Protein AF-M8B9T4-F1 (afdb_monomer)

Nearest PDB structures (foldseek):
  5iww-assembly1_D  TM=6.762E-01  e=4.341E-12  unidentified
  3kk8-assembly1_A  TM=9.454E-01  e=1.500E-07  Caenorhabditis elegans
  3kl8-assembly2_I  TM=9.353E-01  e=6.398E-07  Caenorhabditis elegans
  3kl8-assembly4_E  TM=7.736E-01  e=4.746E-07  Caenorhabditis elegans
  3kl8-assembly1_A  TM=7.733E-01  e=5.169E-07  Caenorhabditis elegans

Foldseek 3Di:
DDDQALAWQLVLCVVVVQAADPVLLVVVLVLVVVVLVVCVVQQKAQQADDRNQWTFNHVDSPTRIDGHDSVVMDRADVPGWDQALDYDLLQFDLCSLVSHTDGSCRVVSSSVQRSVRNHGSDGPDDDDCSSVQNPDDDDDDDDDDDDDPPDDPDPVVLVVVLVPDPDDALVSLLVNLLVCLVVVNPVVSLVSVVVVVVVPHADALVSLLSNLQSVLQVLDVVSLVVSLVVLVVHPRSLPQSNLLSSLSSCLSVVNLVVSVVSLVVNPDDALSSLLSNLLSCLQLLNLVVSVVSLVVCVVVVHDHALSSLLSNLSSCQLNLVLVVNVVSLVVQVPDPVYDHDLSSLLSNLLSCLLVVVLVVNLVSCVPDPDHHDLSSLVSSLVSCQVNLVLPSNVVSLVVNCVHCVQDPVSLVSSLVSCVVVVVNVVSVVSVVSCVVSVHDDRDKDKDWDDDPPDQAEIEMEIAADQDPVNLQVLLVVQLSSQHWYWYDYNRHIWIHHNSATSSRPSD

Sequence (507 aa):
MELCEGGDLATYIQRSGGRVEESVARNFMRQIGAGLQVLRRHHVVHRDLKPENILLSCSGSDAILKISDFGLSRVLHPGEYAETACGTRLYMAPEVMLFQKYDGKVDLWSIGAILFELLNGYPPFRGTKLAALFRSRNSLCPACILIPSTYAPDYYARIQVFDRLERKNAIQWTTVIIGHAQEGQVKEALDLFRRFWSSGVRADGHVLSSVVGVFADFALVEQGRQMHCYTVKNPAGMDVSVSNSIVDMYHKCGLTDEAERRFWETPRRNVVSWTAMINGLGKHGHGQEAIDMFEKMRTEGVEPDEVSYLALLSACSHSGLVEECRRYFSMIRQEKRLRPRAEHYACMVDLLGRAGELMEARDLVATMPMEPTVGVWQTLLSACRVHKDVTTAREAGEALLGMDGDNPANYVMLSNIFAEAGEWREHQQVRDAMRRRGLRKQGGCSWVEEEEGRREVIRVYKNLRVCGDCHEFFKGLSRVVGRAMVVRDANRFHRFQDGACSCKDYW

Solvent-accessible surface area (backbone atoms only — not comparable to full-atom values): 27733 Å² total; per-residue (Å²): 132,84,83,46,79,25,42,27,42,47,59,48,32,54,75,47,75,28,36,42,56,67,74,44,45,52,54,52,50,53,46,53,51,52,51,49,52,54,33,52,76,69,27,40,30,50,48,46,52,46,40,74,32,28,33,18,52,36,82,56,84,83,42,54,73,42,87,49,75,64,87,66,38,45,79,46,56,96,91,47,65,48,55,79,64,64,55,51,79,67,27,49,30,70,46,40,77,62,58,32,76,36,53,70,64,41,46,59,44,8,53,52,29,42,52,44,19,36,63,63,44,46,58,83,56,88,73,94,57,68,76,67,74,71,71,77,76,89,90,88,82,95,84,84,85,87,74,83,94,76,85,81,96,47,79,67,53,57,54,52,56,54,68,69,44,92,75,78,54,51,66,62,52,46,53,53,28,50,52,34,39,77,73,67,38,53,68,60,18,50,50,48,47,51,51,46,62,73,66,70,62,74,57,52,34,68,56,49,19,53,56,42,43,62,51,21,76,70,34,46,58,70,62,48,50,52,50,50,57,47,30,76,76,36,89,34,33,76,33,57,63,23,43,40,24,49,30,48,23,26,34,57,44,71,37,54,71,61,16,51,52,54,56,71,69,45,90,69,74,52,64,68,44,53,30,48,50,23,33,39,31,11,33,52,32,38,22,67,61,19,48,54,50,52,53,48,39,48,76,73,67,45,75,79,50,66,66,37,51,42,25,44,34,41,6,16,35,41,49,69,37,61,69,62,32,54,53,54,53,51,49,44,70,68,37,88,90,47,72,82,49,65,68,48,53,31,30,51,24,44,32,28,22,73,73,66,41,48,68,62,27,51,52,49,60,74,65,45,95,57,82,78,47,69,66,36,33,53,38,46,33,54,25,21,51,77,72,66,37,64,67,64,28,50,57,30,42,53,56,36,45,72,76,49,67,80,47,37,64,59,42,52,54,50,24,48,42,26,49,77,70,66,39,55,69,61,20,49,51,40,51,50,52,38,52,74,70,70,50,65,79,80,82,81,56,73,53,76,51,80,64,92,88,60,88,60,64,42,41,33,44,29,78,42,67,76,46,70,69,57,50,54,48,44,16,53,48,10,47,77,69,72,31,36,30,42,38,37,31,66,79,40,48,35,44,16,43,78,46,43,46,55,39,73,86,53,122

Radius of gyration: 26.22 Å; Cα contacts (8 Å, |Δi|>4): 763; chains: 1; bounding box: 66×71×56 Å

Structure (mmCIF, N/CA/C/O backbone):
data_AF-M8B9T4-F1
#
_entry.id   AF-M8B9T4-F1
#
loop_
_atom_site.group_PDB
_atom_site.id
_atom_site.type_symbol
_atom_site.label_atom_id
_atom_site.label_alt_id
_atom_site.label_comp_id
_atom_site.label_asym_id
_atom_site.label_entity_id
_atom_site.label_seq_id
_atom_site.pdbx_PDB_ins_code
_atom_site.Cartn_x
_atom_site.Cartn_y
_atom_site.Cartn_z
_atom_site.occupancy
_atom_site.B_iso_or_equiv
_atom_site.auth_seq_id
_atom_site.auth_comp_id
_atom_site.auth_asym_id
_atom_site.auth_atom_id
_atom_site.pdbx_PDB_model_num
ATOM 1 N N . MET A 1 1 ? -15.764 43.011 -28.341 1.00 47.88 1 MET A N 1
ATOM 2 C CA . MET A 1 1 ? -16.228 42.060 -27.313 1.00 47.88 1 MET A CA 1
ATOM 3 C C . MET A 1 1 ? -17.579 41.550 -27.767 1.00 47.88 1 MET A C 1
ATOM 5 O O . MET A 1 1 ? -18.461 42.372 -27.971 1.00 47.88 1 MET A O 1
ATOM 9 N N . GLU A 1 2 ? -17.709 40.249 -28.024 1.00 59.69 2 GLU A N 1
ATOM 10 C CA . GLU A 1 2 ? -19.032 39.625 -28.170 1.00 59.69 2 GLU A CA 1
ATOM 11 C C . GLU A 1 2 ? -19.747 39.676 -26.818 1.00 59.69 2 GLU A C 1
ATOM 13 O O . GLU A 1 2 ? -19.131 39.410 -25.784 1.00 59.69 2 GLU A O 1
ATOM 18 N N . LEU A 1 3 ? -21.031 40.029 -26.826 1.00 67.69 3 LEU A N 1
ATOM 19 C CA . LEU A 1 3 ? -21.864 39.994 -25.631 1.00 67.69 3 LEU A CA 1
ATOM 20 C C . LEU A 1 3 ? -22.132 38.529 -25.252 1.00 67.69 3 LEU A C 1
ATOM 22 O O . LEU A 1 3 ? -22.604 37.753 -26.078 1.00 67.69 3 LEU A O 1
ATOM 26 N N . CYS A 1 4 ? -21.816 38.150 -24.014 1.00 81.75 4 CYS A N 1
ATOM 27 C CA . CYS A 1 4 ? -22.112 36.823 -23.469 1.00 81.75 4 CYS A CA 1
ATOM 28 C C . CYS A 1 4 ? -23.357 36.917 -22.579 1.00 81.75 4 CYS A C 1
ATOM 30 O O . CYS A 1 4 ? -23.254 37.158 -21.377 1.00 81.75 4 CYS A O 1
ATOM 32 N N . GLU A 1 5 ? -24.544 36.776 -23.176 1.00 79.00 5 GLU A N 1
ATOM 33 C CA . GLU A 1 5 ? -25.834 36.958 -22.485 1.00 79.00 5 GLU A CA 1
ATOM 34 C C . GLU A 1 5 ? -26.108 35.887 -21.412 1.00 79.00 5 GLU A C 1
ATOM 36 O O . GLU A 1 5 ? -26.957 36.075 -20.540 1.00 79.00 5 GLU A O 1
ATOM 41 N N . GLY A 1 6 ? -25.374 34.768 -21.444 1.00 82.31 6 GLY A N 1
ATOM 42 C CA . GLY A 1 6 ? -25.444 33.706 -20.439 1.00 82.31 6 GLY A CA 1
ATOM 43 C C . GLY A 1 6 ? -24.828 34.062 -19.083 1.00 82.31 6 GLY A C 1
ATOM 44 O O . GLY A 1 6 ? -25.081 33.351 -18.111 1.00 82.31 6 GLY A O 1
ATOM 45 N N . GLY A 1 7 ? -24.068 35.158 -18.997 1.00 89.12 7 GLY A N 1
ATOM 46 C CA . GLY A 1 7 ? -23.296 35.509 -17.804 1.00 89.12 7 GLY A CA 1
ATOM 47 C C . GLY A 1 7 ? -22.070 34.611 -17.624 1.00 89.12 7 GLY A C 1
ATOM 48 O O . GLY A 1 7 ? -21.539 34.068 -18.594 1.00 89.12 7 GLY A O 1
ATOM 49 N N . ASP A 1 8 ? -21.604 34.477 -16.386 1.00 91.50 8 ASP A N 1
ATOM 50 C CA . ASP A 1 8 ? -20.461 33.638 -16.019 1.00 91.50 8 ASP A CA 1
ATOM 51 C C . ASP A 1 8 ? -20.874 32.268 -15.446 1.00 91.50 8 ASP A C 1
ATOM 53 O O . ASP A 1 8 ? -22.029 32.019 -15.073 1.00 91.50 8 ASP A O 1
ATOM 57 N N . LEU A 1 9 ? -19.907 31.355 -15.372 1.00 91.56 9 LEU A N 1
ATOM 58 C CA . LEU A 1 9 ? -20.124 29.982 -14.932 1.00 91.56 9 LEU A CA 1
ATOM 59 C C . LEU A 1 9 ? -20.468 29.888 -13.438 1.00 91.56 9 LEU A C 1
ATOM 61 O O . LEU A 1 9 ? -21.226 28.995 -13.064 1.00 91.56 9 LEU A O 1
ATOM 65 N N . ALA A 1 10 ? -19.989 30.805 -12.588 1.00 90.56 10 ALA A N 1
ATOM 66 C CA . ALA A 1 10 ? -20.392 30.849 -11.176 1.00 90.56 10 ALA A CA 1
ATOM 67 C C . ALA A 1 10 ? -21.897 31.133 -11.055 1.00 90.56 10 ALA A C 1
ATOM 69 O O . ALA A 1 10 ? -22.615 30.440 -10.327 1.00 90.56 10 ALA A O 1
ATOM 70 N N . THR A 1 11 ? -22.399 32.095 -11.828 1.00 90.50 11 THR A N 1
ATOM 71 C CA . THR A 1 11 ? -23.825 32.421 -11.898 1.00 90.50 11 THR A CA 1
ATOM 72 C C . THR A 1 11 ? -24.642 31.235 -12.425 1.00 90.50 11 THR A C 1
ATOM 74 O O . THR A 1 11 ? -25.719 30.943 -11.898 1.00 90.50 11 THR A O 1
ATOM 77 N N . TYR A 1 12 ? -24.132 30.497 -13.417 1.00 91.50 12 TYR A N 1
ATOM 78 C CA . TYR A 1 12 ? -24.783 29.281 -13.922 1.00 91.50 12 TYR A CA 1
ATOM 79 C C . TYR A 1 12 ? -24.891 28.177 -12.853 1.00 91.50 12 TYR A C 1
ATOM 81 O O . TYR A 1 12 ? -25.954 27.568 -12.694 1.00 91.50 12 TYR A O 1
ATOM 89 N N . ILE A 1 13 ? -23.825 27.945 -12.078 1.00 88.50 13 ILE A N 1
ATOM 90 C CA . ILE A 1 13 ? -23.806 26.966 -10.974 1.00 88.50 13 ILE A CA 1
ATOM 91 C C . ILE A 1 13 ? -24.864 27.319 -9.925 1.00 88.50 13 ILE A C 1
ATOM 93 O O . ILE A 1 13 ? -25.626 26.452 -9.494 1.00 88.50 13 ILE A O 1
ATOM 97 N N . GLN A 1 14 ? -24.968 28.599 -9.559 1.00 87.06 14 GLN A N 1
ATOM 98 C CA . GLN A 1 14 ? -25.968 29.076 -8.601 1.00 87.06 14 GLN A CA 1
ATOM 99 C C . GLN A 1 14 ? -27.400 28.889 -9.119 1.00 87.06 14 GLN A C 1
ATOM 101 O O . GLN A 1 14 ? -28.252 28.373 -8.395 1.00 87.06 14 GLN A O 1
ATOM 106 N N . ARG A 1 15 ? -27.665 29.245 -10.384 1.00 86.50 15 ARG A N 1
ATOM 107 C CA . ARG A 1 15 ? -28.986 29.067 -11.020 1.00 86.50 15 ARG A CA 1
ATOM 108 C C . ARG A 1 15 ? -29.398 27.600 -11.134 1.00 86.50 15 ARG A C 1
ATOM 110 O O . ARG A 1 15 ? -30.585 27.302 -11.064 1.00 86.50 15 ARG A O 1
ATOM 117 N N . SER A 1 16 ? -28.431 26.693 -11.238 1.00 82.94 16 SER A N 1
ATOM 118 C CA . SER A 1 16 ? -28.655 25.242 -11.274 1.00 82.94 16 SER A CA 1
ATOM 119 C C . SER A 1 16 ? -28.937 24.636 -9.887 1.00 82.94 16 SER A C 1
ATOM 121 O O . SER A 1 16 ? -28.864 23.425 -9.712 1.00 82.94 16 SER A O 1
ATOM 123 N N . GLY A 1 17 ? -29.217 25.455 -8.865 1.00 76.00 17 GLY A N 1
ATOM 124 C CA . GLY A 1 17 ? -29.437 24.985 -7.493 1.00 76.00 17 GLY A CA 1
ATOM 125 C C . GLY A 1 17 ? -28.152 24.548 -6.786 1.00 76.00 17 GLY A C 1
ATOM 126 O O . GLY A 1 17 ? -28.208 23.773 -5.834 1.00 76.00 17 GLY A O 1
ATOM 127 N N . GLY A 1 18 ? -26.992 25.018 -7.257 1.00 72.50 18 GLY A N 1
ATOM 128 C CA . GLY A 1 18 ? -25.690 24.632 -6.722 1.00 72.50 18 GLY A CA 1
ATOM 129 C C . GLY A 1 18 ? -25.226 23.252 -7.183 1.00 72.50 18 GLY A C 1
ATOM 130 O O . GLY A 1 18 ? -24.323 22.696 -6.587 1.00 72.50 18 GLY A O 1
ATOM 131 N N . ARG A 1 19 ? -25.805 22.640 -8.215 1.00 76.69 19 ARG A N 1
ATOM 132 C CA . ARG A 1 19 ? -25.224 21.423 -8.795 1.00 76.69 19 ARG A CA 1
ATOM 133 C C . ARG A 1 19 ? -25.544 21.342 -10.271 1.00 76.69 19 ARG A C 1
ATOM 135 O O . ARG A 1 19 ? -26.703 21.402 -10.659 1.00 76.69 19 ARG A O 1
ATOM 142 N N . VAL A 1 20 ? -24.514 21.185 -11.091 1.00 84.69 20 VAL A N 1
ATOM 143 C CA . VAL A 1 20 ? -24.665 21.014 -12.534 1.00 84.69 20 VAL A CA 1
ATOM 144 C C . VAL A 1 20 ? -24.767 19.526 -12.853 1.00 84.69 20 VAL A C 1
ATOM 146 O O . VAL A 1 20 ? -24.036 18.703 -12.298 1.00 84.69 20 VAL A O 1
ATOM 149 N N . GLU A 1 21 ? -25.691 19.174 -13.745 1.00 85.38 21 GLU A N 1
ATOM 150 C CA . GLU A 1 21 ? -25.854 17.803 -14.223 1.00 85.38 21 GLU A CA 1
ATOM 151 C C . GLU A 1 21 ? -24.553 17.297 -14.871 1.00 85.38 21 GLU A C 1
ATOM 153 O O . GLU A 1 21 ? -23.885 18.017 -15.615 1.00 85.38 21 GLU A O 1
ATOM 158 N N . GLU A 1 22 ? -24.186 16.042 -14.615 1.00 72.56 22 GLU A N 1
ATOM 159 C CA . GLU A 1 22 ? -22.903 15.475 -15.051 1.00 72.56 22 GLU A CA 1
ATOM 160 C C . GLU A 1 22 ? -22.709 15.501 -16.573 1.00 72.56 22 GLU A C 1
ATOM 162 O O . GLU A 1 22 ? -21.592 15.691 -17.061 1.00 72.56 22 GLU A O 1
ATOM 167 N N . SER A 1 23 ? -23.792 15.333 -17.335 1.00 74.75 23 SER A N 1
ATOM 168 C CA . SER A 1 23 ? -23.786 15.415 -18.798 1.00 74.75 23 SER A CA 1
ATOM 169 C C . SER A 1 23 ? -23.365 16.814 -19.282 1.00 74.75 23 SER A C 1
ATOM 171 O O . SER A 1 23 ? -22.526 16.938 -20.181 1.00 74.75 23 SER A O 1
ATOM 173 N N . VAL A 1 24 ? -23.869 17.857 -18.619 1.00 85.88 24 VAL A N 1
ATOM 174 C CA . VAL A 1 24 ? -23.594 19.272 -18.894 1.00 85.88 24 VAL A CA 1
ATOM 175 C C . VAL A 1 24 ? -22.196 19.656 -18.419 1.00 85.88 24 VAL A C 1
ATOM 177 O O . VAL A 1 24 ? -21.424 20.226 -19.190 1.00 85.88 24 VAL A O 1
ATOM 180 N N . ALA A 1 25 ? -21.809 19.255 -17.203 1.00 79.12 25 ALA A N 1
ATOM 181 C CA . ALA A 1 25 ? -20.465 19.481 -16.673 1.00 79.12 25 ALA A CA 1
ATOM 182 C C . ALA A 1 25 ? -19.391 18.858 -17.584 1.00 79.12 25 ALA A C 1
ATOM 184 O O . ALA A 1 25 ? -18.396 19.507 -17.908 1.00 79.12 25 ALA A O 1
ATOM 185 N N . ARG A 1 26 ? -19.617 17.635 -18.087 1.00 71.44 26 ARG A N 1
ATOM 186 C CA . ARG A 1 26 ? -18.727 16.978 -19.060 1.00 71.44 26 ARG A CA 1
ATOM 187 C C . ARG A 1 26 ? -18.594 17.788 -20.350 1.00 71.44 26 ARG A C 1
ATOM 189 O O . ARG A 1 26 ? -17.482 17.944 -20.860 1.00 71.44 26 ARG A O 1
ATOM 196 N N . ASN A 1 27 ? -19.703 18.305 -20.882 1.00 82.62 27 ASN A N 1
ATOM 197 C CA . ASN A 1 27 ? -19.676 19.138 -22.084 1.00 82.62 27 ASN A CA 1
ATOM 198 C C . ASN A 1 27 ? -18.894 20.441 -21.848 1.00 82.62 27 ASN A C 1
ATOM 200 O O . ASN A 1 27 ? -18.042 20.800 -22.661 1.00 82.62 27 ASN A O 1
ATOM 204 N N . PHE A 1 28 ? -19.123 21.107 -20.717 1.00 88.44 28 PHE A N 1
ATOM 205 C CA . PHE A 1 28 ? -18.442 22.348 -20.348 1.00 88.44 28 PHE A CA 1
ATOM 206 C C . PHE A 1 28 ? -16.937 22.144 -20.153 1.00 88.44 28 PHE A C 1
ATOM 208 O O . PHE A 1 28 ? -16.135 22.882 -20.727 1.00 88.44 28 PHE A O 1
ATOM 215 N N . MET A 1 29 ? -16.528 21.083 -19.451 1.00 87.00 29 MET A N 1
ATOM 216 C CA . MET A 1 29 ? -15.108 20.763 -19.270 1.00 87.00 29 MET A CA 1
ATOM 217 C C . MET A 1 29 ? -14.396 20.458 -20.585 1.00 87.00 29 MET A C 1
ATOM 219 O O . MET A 1 29 ? -13.238 20.839 -20.758 1.00 87.00 29 MET A O 1
ATOM 223 N N . ARG A 1 30 ? -15.080 19.818 -21.540 1.00 78.19 30 ARG A N 1
ATOM 224 C CA . ARG A 1 30 ? -14.522 19.575 -22.876 1.00 78.19 30 ARG A CA 1
ATOM 225 C C . ARG A 1 30 ? -14.227 20.886 -23.610 1.00 78.19 30 ARG A C 1
ATOM 227 O O . ARG A 1 30 ? -13.189 20.994 -24.259 1.00 78.19 30 ARG A O 1
ATOM 234 N N . GLN A 1 31 ? -15.106 21.881 -23.485 1.00 87.94 31 GLN A N 1
ATOM 235 C CA . GLN A 1 31 ? -14.911 23.204 -24.086 1.00 87.94 31 GLN A CA 1
ATOM 236 C C . GLN A 1 31 ? -13.778 23.986 -23.404 1.00 87.94 31 GLN A C 1
ATOM 238 O O . GLN A 1 31 ? -12.906 24.516 -24.093 1.00 87.94 31 GLN A O 1
ATOM 243 N N . ILE A 1 32 ? -13.724 23.993 -22.066 1.00 82.88 32 ILE A N 1
ATOM 244 C CA . ILE A 1 32 ? -12.639 24.640 -21.304 1.00 82.88 32 ILE A CA 1
ATOM 245 C C . ILE A 1 32 ? -11.286 23.997 -21.644 1.00 82.88 32 ILE A C 1
ATOM 247 O O . ILE A 1 32 ? -10.311 24.703 -21.904 1.00 82.88 32 ILE A O 1
ATOM 251 N N . GLY A 1 33 ? -11.229 22.664 -21.720 1.00 76.38 33 GLY A N 1
ATOM 252 C CA . GLY A 1 33 ? -10.031 21.927 -22.126 1.00 76.38 33 GLY A CA 1
ATOM 253 C C . GLY A 1 33 ? -9.572 22.264 -23.549 1.00 76.38 33 GLY A C 1
ATOM 254 O O . GLY A 1 33 ? -8.377 22.450 -23.779 1.00 76.38 33 GLY A O 1
ATOM 255 N N . ALA A 1 34 ? -10.507 22.419 -24.493 1.00 82.19 34 ALA A N 1
ATOM 256 C CA . ALA A 1 34 ? -10.194 22.867 -25.850 1.00 82.19 34 ALA A CA 1
ATOM 257 C C . ALA A 1 34 ? -9.635 24.302 -25.867 1.00 82.19 34 ALA A C 1
ATOM 259 O O . ALA A 1 34 ? -8.638 24.564 -26.543 1.00 82.19 34 ALA A O 1
ATOM 260 N N . GLY A 1 35 ? -10.210 25.214 -25.076 1.00 80.50 35 GLY A N 1
ATOM 261 C CA . GLY A 1 35 ? -9.695 26.576 -24.906 1.00 80.50 35 GLY A CA 1
ATOM 262 C C . GLY A 1 35 ? -8.273 26.598 -24.339 1.00 80.50 35 GLY A C 1
ATOM 263 O O . GLY A 1 35 ? -7.388 27.250 -24.893 1.00 80.50 35 GLY A O 1
ATOM 264 N N . LEU A 1 36 ? -8.011 25.808 -23.296 1.00 83.69 36 LEU A N 1
ATOM 265 C CA . LEU A 1 36 ? -6.676 25.662 -22.711 1.00 83.69 36 LEU A CA 1
ATOM 266 C C . LEU A 1 36 ? -5.648 25.087 -23.683 1.00 83.69 36 LEU A C 1
ATOM 268 O O . LEU A 1 36 ? -4.487 25.498 -23.676 1.00 83.69 36 LEU A O 1
ATOM 272 N N . GLN A 1 37 ? -6.055 24.153 -24.543 1.00 82.50 37 GLN A N 1
ATOM 273 C CA . GLN A 1 37 ? -5.172 23.614 -25.571 1.00 82.50 37 GLN A CA 1
ATOM 274 C C . GLN A 1 37 ? -4.715 24.708 -26.546 1.00 82.50 37 GLN A C 1
ATOM 276 O O . GLN A 1 37 ? -3.548 24.718 -26.946 1.00 82.50 37 GLN A O 1
ATOM 281 N N . VAL A 1 38 ? -5.602 25.645 -26.899 1.00 85.69 38 VAL A N 1
ATOM 282 C CA . VAL A 1 38 ? -5.259 26.810 -27.727 1.00 85.69 38 VAL A CA 1
ATOM 283 C C . VAL A 1 38 ? -4.305 27.742 -26.982 1.00 85.69 38 VAL A C 1
ATOM 285 O O . VAL A 1 38 ? -3.262 28.090 -27.534 1.00 85.69 38 VAL A O 1
ATOM 288 N N . LEU A 1 39 ? -4.588 28.079 -25.719 1.00 83.62 39 LEU A N 1
ATOM 289 C CA . LEU A 1 39 ? -3.695 28.919 -24.908 1.00 83.62 39 LEU A CA 1
ATOM 290 C C . LEU A 1 39 ? -2.287 28.323 -24.811 1.00 83.62 39 LEU A C 1
ATOM 292 O O . LEU A 1 39 ? -1.299 29.010 -25.068 1.00 83.62 39 LEU A O 1
ATOM 296 N N . ARG A 1 40 ? -2.194 27.011 -24.576 1.00 81.69 40 ARG A N 1
ATOM 297 C CA . ARG A 1 40 ? -0.920 26.289 -24.511 1.00 81.69 40 ARG A CA 1
ATOM 298 C C . ARG A 1 40 ? -0.143 26.325 -25.828 1.00 81.69 40 ARG A C 1
ATOM 300 O O . ARG A 1 40 ? 1.078 26.453 -25.790 1.00 81.69 40 ARG A O 1
ATOM 307 N N . ARG A 1 41 ? -0.816 26.232 -26.984 1.00 84.44 41 ARG A N 1
ATOM 308 C CA . ARG A 1 41 ? -0.167 26.362 -28.308 1.00 84.44 41 ARG A CA 1
ATOM 309 C C . ARG A 1 41 ? 0.453 27.742 -28.520 1.00 84.44 41 ARG A C 1
ATOM 311 O O . ARG A 1 41 ? 1.453 27.846 -29.218 1.00 84.44 41 ARG A O 1
ATOM 318 N N . HIS A 1 42 ? -0.114 28.769 -27.897 1.00 88.12 42 HIS A N 1
ATOM 319 C CA . HIS A 1 42 ? 0.410 30.133 -27.915 1.00 88.12 42 HIS A CA 1
ATOM 320 C C . HIS A 1 42 ? 1.288 30.461 -26.700 1.00 88.12 42 HIS A C 1
ATOM 322 O O . HIS A 1 42 ? 1.619 31.624 -26.488 1.00 88.12 42 HIS A O 1
ATOM 328 N N . HIS A 1 43 ? 1.677 29.452 -25.910 1.00 87.81 43 HIS A N 1
ATOM 329 C CA . HIS A 1 43 ? 2.483 29.613 -24.698 1.00 87.81 43 HIS A CA 1
ATOM 330 C C . HIS A 1 43 ? 1.854 30.537 -23.644 1.00 87.81 43 HIS A C 1
ATOM 332 O O . HIS A 1 43 ? 2.557 31.063 -22.789 1.00 87.81 43 HIS A O 1
ATOM 338 N N . VAL A 1 44 ? 0.535 30.732 -23.676 1.00 87.94 44 VAL A N 1
ATOM 339 C CA . VAL A 1 44 ? -0.192 31.559 -22.710 1.00 87.94 44 VAL A CA 1
ATOM 340 C C . VAL A 1 44 ? -0.599 30.704 -21.517 1.00 87.94 44 VAL A C 1
ATOM 342 O O . VAL A 1 44 ? -1.239 29.666 -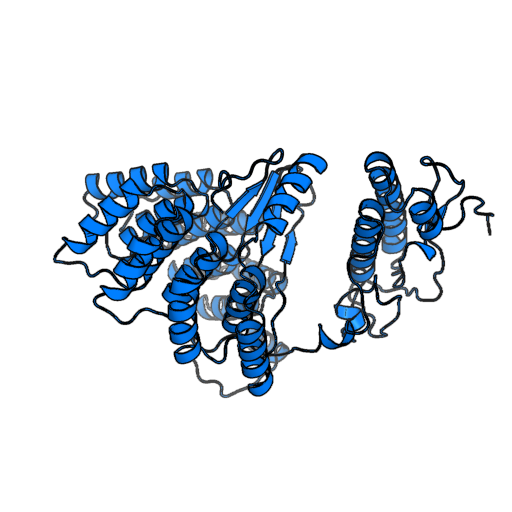21.678 1.00 87.94 44 VAL A O 1
ATOM 345 N N . VAL A 1 45 ? -0.260 31.176 -20.321 1.00 85.75 45 VAL A N 1
ATOM 346 C CA . VAL A 1 45 ? -0.750 30.654 -19.042 1.00 85.75 45 VAL A CA 1
ATOM 347 C C . VAL A 1 45 ? -1.694 31.685 -18.445 1.00 85.75 45 VAL A C 1
ATOM 349 O O . VAL A 1 45 ? -1.324 32.853 -18.301 1.00 85.75 45 VAL A O 1
ATOM 352 N N . HIS A 1 46 ? -2.913 31.268 -18.117 1.00 88.81 46 HIS A N 1
ATOM 353 C CA . HIS A 1 46 ? -3.982 32.151 -17.676 1.00 88.81 46 HIS A CA 1
ATOM 354 C C . HIS A 1 46 ? -3.778 32.649 -16.243 1.00 88.81 46 HIS A C 1
ATOM 356 O O . HIS A 1 46 ? -3.920 33.845 -15.991 1.00 88.81 46 HIS A O 1
ATOM 362 N N . ARG A 1 47 ? -3.414 31.746 -15.320 1.00 86.12 47 ARG A N 1
ATOM 363 C CA . ARG A 1 47 ? -3.076 32.001 -13.901 1.00 86.12 47 ARG A CA 1
ATOM 364 C C . ARG A 1 47 ? -4.210 32.524 -13.006 1.00 86.12 47 ARG A C 1
ATOM 366 O O . ARG A 1 47 ? -3.973 32.825 -11.842 1.00 86.12 47 ARG A O 1
ATOM 373 N N . ASP A 1 48 ? -5.435 32.613 -13.517 1.00 88.00 48 ASP A N 1
ATOM 374 C CA . ASP A 1 48 ? -6.626 33.002 -12.739 1.00 88.00 48 ASP A CA 1
ATOM 375 C C . ASP A 1 48 ? -7.899 32.362 -13.302 1.00 88.00 48 ASP A C 1
ATOM 377 O O . ASP A 1 48 ? -8.920 33.017 -13.493 1.00 88.00 48 ASP A O 1
ATOM 381 N N . LEU A 1 49 ? -7.832 31.073 -13.641 1.00 87.00 49 LEU A N 1
ATOM 382 C CA . LEU A 1 49 ? -9.028 30.352 -14.063 1.00 87.00 49 LEU A CA 1
ATOM 383 C C . LEU A 1 49 ? -9.913 30.073 -12.853 1.00 87.00 49 LEU A C 1
ATOM 385 O O . LEU A 1 49 ? -9.486 29.486 -11.861 1.00 87.00 49 LEU A O 1
ATOM 389 N N . LYS A 1 50 ? -11.163 30.499 -12.967 1.00 88.81 50 LYS A N 1
ATOM 390 C CA . LYS A 1 50 ? -12.226 30.347 -11.976 1.00 88.81 50 LYS A CA 1
ATOM 391 C C . LYS A 1 50 ? -13.574 30.474 -12.684 1.00 88.81 50 LYS A C 1
ATOM 393 O O . LYS A 1 50 ? -13.592 31.001 -13.801 1.00 88.81 50 LYS A O 1
ATOM 398 N N . PRO A 1 51 ? -14.685 30.019 -12.090 1.00 90.62 51 PRO A N 1
ATOM 399 C CA . PRO A 1 51 ? -15.979 30.058 -12.762 1.00 90.62 51 PRO A CA 1
ATOM 400 C C . PRO A 1 51 ? -16.398 31.470 -13.210 1.00 90.62 51 PRO A C 1
ATOM 402 O O . PRO A 1 51 ? -16.976 31.618 -14.280 1.00 90.62 51 PRO A O 1
ATOM 405 N N . GLU A 1 52 ? -16.034 32.518 -12.471 1.00 90.38 52 GLU A N 1
ATOM 406 C CA . GLU A 1 52 ? -16.330 33.914 -12.825 1.00 90.38 52 GLU A CA 1
ATOM 407 C C . GLU A 1 52 ? -15.629 34.374 -14.115 1.00 90.38 52 GLU A C 1
ATOM 409 O O . GLU A 1 52 ? -16.118 35.261 -14.808 1.00 90.38 52 GLU A O 1
ATOM 414 N N . ASN A 1 53 ? -14.500 33.749 -14.462 1.00 89.88 53 ASN A N 1
ATOM 415 C CA . ASN A 1 53 ? -13.713 34.080 -15.651 1.00 89.88 53 ASN A CA 1
ATOM 416 C C . ASN A 1 53 ? -14.083 33.208 -16.863 1.00 89.88 53 ASN A C 1
ATOM 418 O O . ASN A 1 53 ? -13.454 33.310 -17.921 1.00 89.88 53 ASN A O 1
ATOM 422 N N . ILE A 1 54 ? -15.111 32.364 -16.739 1.00 93.00 54 ILE A N 1
ATOM 423 C CA . ILE A 1 54 ? -15.641 31.543 -17.826 1.00 93.00 54 ILE A CA 1
ATOM 424 C C . ILE A 1 54 ? -17.037 32.048 -18.189 1.00 93.00 54 ILE A C 1
ATOM 426 O O . ILE A 1 54 ? -17.981 31.891 -17.421 1.00 93.00 54 ILE A O 1
ATOM 430 N N . LEU A 1 55 ? -17.167 32.639 -19.374 1.00 89.69 55 LEU A N 1
ATOM 431 C CA . LEU A 1 55 ? -18.404 33.253 -19.854 1.00 89.69 55 LEU A CA 1
ATOM 432 C C . LEU A 1 55 ? -19.204 32.293 -20.729 1.00 89.69 55 LEU A C 1
ATOM 434 O O . LEU A 1 55 ? -18.626 31.500 -21.474 1.00 89.69 55 LEU A O 1
ATOM 438 N N . LEU A 1 56 ? -20.530 32.397 -20.675 1.00 91.44 56 LEU A N 1
ATOM 439 C CA . LEU A 1 56 ? -21.461 31.573 -21.437 1.00 91.44 56 LEU A CA 1
ATOM 440 C C . LEU A 1 56 ? -22.169 32.411 -22.507 1.00 91.44 56 LEU A C 1
ATOM 442 O O . LEU A 1 56 ? -22.686 33.496 -22.233 1.00 91.44 56 LEU A O 1
ATOM 446 N N . SER A 1 57 ? -22.252 31.887 -23.732 1.00 87.69 57 SER A N 1
ATOM 447 C CA . SER A 1 57 ? -22.969 32.550 -24.832 1.00 87.69 57 SER A CA 1
ATOM 448 C C . SER A 1 57 ? -24.474 32.695 -24.576 1.00 87.69 57 SER A C 1
ATOM 450 O O . SER A 1 57 ? -25.073 33.673 -25.008 1.00 87.69 57 SER A O 1
ATOM 452 N N . CYS A 1 58 ? -25.086 31.737 -23.877 1.00 86.56 58 CYS A N 1
ATOM 453 C CA . CYS A 1 58 ? -26.502 31.722 -23.510 1.00 86.56 58 CYS A CA 1
ATOM 454 C C . CYS A 1 58 ? -26.684 31.066 -22.129 1.00 86.56 58 CYS A C 1
ATOM 456 O O . CYS A 1 58 ? -25.757 30.468 -21.593 1.00 86.56 58 CYS A O 1
ATOM 458 N N . SER A 1 59 ? -27.877 31.169 -21.537 1.00 83.94 59 SER A N 1
ATOM 459 C CA . SER A 1 59 ? -28.164 30.598 -20.205 1.00 83.94 59 SER A CA 1
ATOM 460 C C . SER A 1 59 ? -28.469 29.084 -20.218 1.00 83.94 59 SER A C 1
ATOM 462 O O . SER A 1 59 ? -28.852 28.534 -19.187 1.00 83.94 59 SER A O 1
ATOM 464 N N . GLY A 1 60 ? -28.353 28.417 -21.372 1.00 84.31 60 GLY A N 1
ATOM 465 C CA . GLY A 1 60 ? -28.678 26.998 -21.564 1.00 84.31 60 GLY A CA 1
ATOM 466 C C . GLY A 1 60 ? -27.514 26.044 -21.270 1.00 84.31 60 GLY A C 1
ATOM 467 O O . GLY A 1 60 ? -26.364 26.452 -21.126 1.00 84.31 60 GLY A O 1
ATOM 468 N N . SER A 1 61 ? -27.804 24.744 -21.183 1.00 85.19 61 SER A N 1
ATOM 469 C CA . SER A 1 61 ? -26.798 23.674 -21.029 1.00 85.19 61 SER A CA 1
ATOM 470 C C . SER A 1 61 ? -25.981 23.397 -22.301 1.00 85.19 61 SER A C 1
ATOM 472 O O . SER A 1 61 ? -24.952 22.718 -22.260 1.00 85.19 61 SER A O 1
ATOM 474 N N . ASP A 1 62 ? -26.419 23.942 -23.431 1.00 86.56 62 ASP A N 1
ATOM 475 C CA . ASP A 1 62 ? -25.770 23.922 -24.740 1.00 86.56 62 ASP A CA 1
ATOM 476 C C . ASP A 1 62 ? -24.872 25.148 -24.989 1.00 86.56 62 ASP A C 1
ATOM 478 O O . ASP A 1 62 ? -24.336 25.306 -26.086 1.00 86.56 62 ASP A O 1
ATOM 482 N N . ALA A 1 63 ? -24.674 25.998 -23.974 1.00 88.25 63 ALA A N 1
ATOM 483 C CA . ALA A 1 63 ? -23.877 27.210 -24.084 1.00 88.25 63 ALA A CA 1
ATOM 484 C C . ALA A 1 63 ? -22.453 26.955 -24.600 1.00 88.25 63 ALA A C 1
ATOM 486 O O . ALA A 1 63 ? -21.796 25.961 -24.263 1.00 88.25 63 ALA A O 1
ATOM 487 N N . ILE A 1 64 ? -21.960 27.914 -25.386 1.00 90.19 64 ILE A N 1
ATOM 488 C CA . ILE A 1 64 ? -20.568 27.983 -25.819 1.00 90.19 64 ILE A CA 1
ATOM 489 C C . ILE A 1 64 ? -19.785 28.765 -24.765 1.00 90.19 64 ILE A C 1
ATOM 491 O 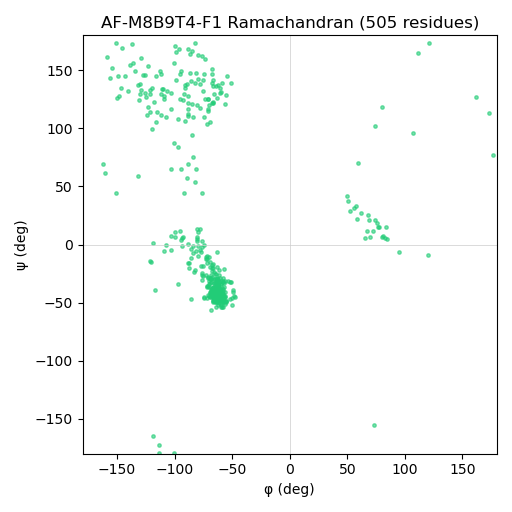O . ILE A 1 64 ? -20.109 29.921 -24.480 1.00 90.19 64 ILE A O 1
ATOM 495 N N . LEU A 1 65 ? -18.752 28.135 -24.201 1.00 91.88 65 LEU A N 1
ATOM 496 C CA . LEU A 1 65 ? -17.939 28.713 -23.133 1.00 91.88 65 LEU A CA 1
ATOM 497 C C . LEU A 1 65 ? -16.770 29.503 -23.720 1.00 91.88 65 LEU A C 1
ATOM 499 O O . LEU A 1 65 ? -16.094 29.055 -24.650 1.00 91.88 65 LEU A O 1
ATOM 503 N N . LYS A 1 66 ? -16.496 30.670 -23.138 1.00 86.12 66 LYS A N 1
ATOM 504 C CA . LYS A 1 66 ? -15.371 31.537 -23.495 1.00 86.12 66 LYS A CA 1
ATOM 505 C C . LYS A 1 66 ? -14.535 31.828 -22.254 1.00 86.12 66 LYS A C 1
ATOM 507 O O . LYS A 1 66 ? -15.056 32.280 -21.241 1.00 86.12 66 LYS A O 1
ATOM 512 N N . ILE A 1 67 ? -13.231 31.578 -22.346 1.00 89.69 67 ILE A N 1
ATOM 513 C CA . ILE A 1 67 ? -12.268 31.967 -21.311 1.00 89.69 67 ILE A CA 1
ATOM 514 C C . ILE A 1 67 ? -12.041 33.478 -21.419 1.00 89.69 67 ILE A C 1
ATOM 516 O O . ILE A 1 67 ? -11.840 33.995 -22.520 1.00 89.69 67 ILE A O 1
ATOM 520 N N . SER A 1 68 ? -12.098 34.178 -20.292 1.00 85.00 68 SER A N 1
ATOM 521 C CA . SER A 1 68 ? -12.021 35.636 -20.207 1.00 85.00 68 SER A CA 1
ATOM 522 C C . SER A 1 68 ? -11.125 36.088 -19.052 1.00 85.00 68 SER A C 1
ATOM 524 O O . SER A 1 68 ? -10.701 35.274 -18.245 1.00 85.00 68 SER A O 1
ATOM 526 N N . ASP A 1 69 ? -10.855 37.392 -18.980 1.00 79.06 69 ASP A N 1
ATOM 527 C CA . ASP A 1 69 ? -9.971 38.017 -17.986 1.00 79.06 69 ASP A CA 1
ATOM 528 C C . ASP A 1 69 ? -8.521 37.496 -18.001 1.00 79.06 69 ASP A C 1
ATOM 530 O O . ASP A 1 69 ? -8.009 36.862 -17.079 1.00 79.06 69 ASP A O 1
ATOM 534 N N . PHE A 1 70 ? -7.812 37.860 -19.070 1.00 82.50 70 PHE A N 1
ATOM 535 C CA . PHE A 1 70 ? -6.384 37.589 -19.226 1.00 82.50 70 PHE A CA 1
ATOM 536 C C . PHE A 1 70 ? -5.488 38.597 -18.479 1.00 82.50 70 PHE A C 1
ATOM 538 O O . PHE A 1 70 ? -4.282 38.651 -18.728 1.00 82.50 70 PHE A O 1
ATOM 545 N N . GLY A 1 71 ? -6.037 39.415 -17.569 1.00 67.81 71 GLY A N 1
ATOM 546 C CA . GLY A 1 71 ? -5.287 40.474 -16.878 1.00 67.81 71 GLY A CA 1
ATOM 547 C C . GLY A 1 71 ? -4.128 39.949 -16.026 1.00 67.81 71 GLY A C 1
ATOM 548 O O . GLY A 1 71 ? -3.124 40.634 -15.832 1.00 67.81 71 GLY A O 1
ATOM 549 N N . LEU A 1 72 ? -4.236 38.700 -15.566 1.00 77.31 72 LEU A N 1
ATOM 550 C CA . LEU A 1 72 ? -3.185 37.990 -14.841 1.00 77.31 72 LEU A CA 1
ATOM 551 C C . LEU A 1 72 ? -2.447 36.968 -15.704 1.00 77.31 72 LEU A C 1
ATOM 553 O O . LEU A 1 72 ? -1.610 36.242 -15.180 1.00 77.31 72 LEU A O 1
ATOM 557 N N . SER A 1 73 ? -2.677 36.904 -17.012 1.00 84.19 73 SER A N 1
ATOM 558 C CA . SER A 1 73 ? -2.019 35.924 -17.877 1.00 84.19 73 SER A CA 1
ATOM 559 C C . SER A 1 73 ? -0.564 36.281 -18.181 1.00 84.19 73 SER A C 1
ATOM 561 O O . SER A 1 73 ? -0.118 37.409 -17.971 1.00 84.19 73 SER A O 1
ATOM 563 N N . ARG A 1 74 ? 0.216 35.297 -18.632 1.00 87.00 74 ARG A N 1
ATOM 564 C CA . ARG A 1 74 ? 1.611 35.489 -19.052 1.00 87.00 74 ARG A CA 1
ATOM 565 C C . ARG A 1 74 ? 1.982 34.512 -20.155 1.00 87.00 74 ARG A C 1
ATOM 567 O O . ARG A 1 74 ? 1.540 33.368 -20.137 1.00 87.00 74 ARG A O 1
ATOM 574 N N . VAL A 1 75 ? 2.826 34.961 -21.077 1.00 90.12 75 VAL A N 1
ATOM 575 C CA . VAL A 1 75 ? 3.480 34.075 -22.043 1.00 90.12 75 VAL A CA 1
ATOM 576 C C . VAL A 1 75 ? 4.681 33.422 -21.354 1.00 90.12 75 VAL A C 1
ATOM 578 O O . VAL A 1 75 ? 5.549 34.137 -20.853 1.00 90.12 75 VAL A O 1
ATOM 581 N N . LEU A 1 76 ? 4.689 32.092 -21.269 1.00 82.56 76 LEU A N 1
ATOM 582 C CA . LEU A 1 76 ? 5.782 31.282 -20.725 1.00 82.56 76 LEU A CA 1
ATOM 583 C C . LEU A 1 76 ? 6.220 30.259 -21.773 1.00 82.56 76 LEU A C 1
ATOM 585 O O . LEU A 1 76 ? 5.488 29.315 -22.090 1.00 82.56 76 LEU A O 1
ATOM 589 N N . HIS A 1 77 ? 7.422 30.439 -22.309 1.00 83.50 77 HIS A N 1
ATOM 590 C CA . HIS A 1 77 ? 8.010 29.491 -23.248 1.00 83.50 77 HIS A CA 1
ATOM 591 C C . HIS A 1 77 ? 8.475 28.209 -22.529 1.00 83.50 77 HIS A C 1
ATOM 593 O O . HIS A 1 77 ? 8.659 28.205 -21.310 1.00 83.50 77 HIS A O 1
ATOM 599 N N . PRO A 1 78 ? 8.656 27.079 -23.241 1.00 75.88 78 PRO A N 1
ATOM 600 C CA . PRO A 1 78 ? 9.084 25.827 -22.619 1.00 75.88 78 PRO A CA 1
ATOM 601 C C . PRO A 1 78 ? 10.400 25.988 -21.841 1.00 75.88 78 PRO A C 1
ATOM 603 O O . PRO A 1 78 ? 11.420 26.355 -22.416 1.00 75.88 78 PRO A O 1
ATOM 606 N N . GLY A 1 79 ? 10.372 25.690 -20.539 1.00 72.25 79 GLY A N 1
ATOM 607 C CA . GLY A 1 79 ? 11.516 25.854 -19.632 1.00 72.25 79 GLY A CA 1
ATOM 608 C C . GLY A 1 79 ? 11.535 27.178 -18.858 1.00 72.25 79 GLY A C 1
ATOM 609 O O . GLY A 1 79 ? 12.358 27.329 -17.956 1.00 72.25 79 GLY A O 1
ATOM 610 N N . GLU A 1 80 ? 10.625 28.106 -19.159 1.00 74.88 80 GLU A N 1
ATOM 611 C CA . GLU A 1 80 ? 10.410 29.314 -18.365 1.00 74.88 80 GLU A CA 1
ATOM 612 C C . GLU A 1 80 ? 9.422 29.068 -17.226 1.00 74.88 80 GLU A C 1
ATOM 614 O O . GLU A 1 80 ? 8.465 28.301 -17.349 1.00 74.88 80 GLU A O 1
ATOM 619 N N . TYR A 1 81 ? 9.641 29.779 -16.123 1.00 82.75 81 TYR A N 1
ATOM 620 C CA . TYR A 1 81 ? 8.791 29.722 -14.943 1.00 82.75 81 TYR A CA 1
ATOM 621 C C . TYR A 1 81 ? 8.355 31.126 -14.549 1.00 82.75 81 TYR A C 1
ATOM 623 O O . TYR A 1 81 ? 9.114 32.092 -14.667 1.00 82.75 81 TYR A O 1
ATOM 631 N N . ALA A 1 82 ? 7.138 31.236 -14.034 1.00 74.62 82 ALA A N 1
ATOM 632 C CA . ALA A 1 82 ? 6.696 32.421 -13.326 1.00 74.62 82 ALA A CA 1
ATOM 633 C C . ALA A 1 82 ? 6.912 32.249 -11.817 1.00 74.62 82 ALA A C 1
ATOM 635 O O . ALA A 1 82 ? 6.870 31.144 -11.283 1.00 74.62 82 ALA A O 1
ATOM 636 N N . GLU A 1 83 ? 7.156 33.369 -11.140 1.00 75.56 83 GLU A N 1
ATOM 637 C CA . GLU A 1 83 ? 7.391 33.431 -9.687 1.00 75.56 83 GLU A CA 1
ATOM 638 C C . GLU A 1 83 ? 6.360 34.323 -8.979 1.00 75.56 83 GLU A C 1
ATOM 640 O O . GLU A 1 83 ? 6.204 34.288 -7.761 1.00 75.56 83 GLU A O 1
ATOM 645 N N . THR A 1 84 ? 5.630 35.144 -9.740 1.00 77.31 84 THR A N 1
ATOM 646 C CA . THR A 1 84 ? 4.630 36.062 -9.195 1.00 77.31 84 THR A CA 1
ATOM 647 C C . THR A 1 84 ? 3.427 35.271 -8.695 1.00 77.31 84 THR A C 1
ATOM 649 O O . THR A 1 84 ? 2.718 34.673 -9.500 1.00 77.31 84 THR A O 1
ATOM 652 N N . ALA A 1 85 ? 3.159 35.287 -7.392 1.00 72.50 85 ALA A N 1
ATOM 653 C CA . ALA A 1 85 ? 1.940 34.701 -6.845 1.00 72.50 85 ALA A CA 1
ATOM 654 C C . ALA A 1 85 ? 0.728 35.578 -7.205 1.00 72.50 85 ALA A C 1
ATOM 656 O O . ALA A 1 85 ? 0.525 36.644 -6.621 1.00 72.50 85 ALA A O 1
ATOM 657 N N . CYS A 1 86 ? -0.065 35.147 -8.184 1.00 70.00 86 CYS A N 1
ATOM 658 C CA . CYS A 1 86 ? -1.287 35.818 -8.620 1.00 70.00 86 CYS A CA 1
ATOM 659 C C . CYS A 1 86 ? -2.393 34.796 -8.906 1.00 70.00 86 CYS A C 1
ATOM 661 O O . CYS A 1 86 ? -2.104 33.634 -9.178 1.00 70.00 86 CYS A O 1
ATOM 663 N N . GLY A 1 87 ? -3.648 35.235 -8.790 1.00 75.81 87 GLY A N 1
ATOM 664 C CA . GLY A 1 87 ? -4.838 34.412 -9.004 1.00 75.81 87 GLY A CA 1
ATOM 665 C C . GLY A 1 87 ? -5.754 34.321 -7.781 1.00 75.81 87 GLY A C 1
ATOM 666 O O . GLY A 1 87 ? -5.445 34.792 -6.680 1.00 75.81 87 GLY A O 1
ATOM 667 N N . THR A 1 88 ? -6.910 33.702 -7.975 1.00 74.56 88 THR A N 1
ATOM 668 C CA . THR A 1 88 ? -7.959 33.577 -6.965 1.00 74.56 88 THR A CA 1
ATOM 669 C C . THR A 1 88 ? -7.687 32.376 -6.071 1.00 74.56 88 THR A C 1
ATOM 671 O O . THR A 1 88 ? -7.614 31.237 -6.525 1.00 74.56 88 THR A O 1
ATOM 674 N N . ARG A 1 89 ? -7.544 32.628 -4.763 1.00 67.06 89 ARG A N 1
ATOM 675 C CA . ARG A 1 89 ? -7.007 31.671 -3.772 1.00 67.06 89 ARG A CA 1
ATOM 676 C C . ARG A 1 89 ? -7.660 30.284 -3.780 1.00 67.06 89 ARG A C 1
ATOM 678 O O . ARG A 1 89 ? -6.978 29.321 -3.470 1.00 67.06 89 ARG A O 1
ATOM 685 N N . LEU A 1 90 ? -8.951 30.180 -4.096 1.00 66.25 90 LEU A N 1
ATOM 686 C CA . LEU A 1 90 ? -9.692 28.910 -4.063 1.00 66.25 90 LEU A CA 1
ATOM 687 C C . LEU A 1 90 ? -9.403 27.999 -5.270 1.00 66.25 90 LEU A C 1
ATOM 689 O O . LEU A 1 90 ? -9.630 26.795 -5.183 1.00 66.25 90 LEU A O 1
ATOM 693 N N . TYR A 1 91 ? -8.860 28.561 -6.352 1.00 72.44 91 TYR A N 1
ATOM 694 C CA . TYR A 1 91 ? -8.568 27.871 -7.615 1.00 72.44 91 TYR A CA 1
ATOM 695 C C . TYR A 1 91 ? -7.071 27.895 -7.952 1.00 72.44 91 TYR A C 1
ATOM 697 O O . TYR A 1 91 ? -6.654 27.385 -8.989 1.00 72.44 91 TYR A O 1
ATOM 705 N N . MET A 1 92 ? -6.253 28.493 -7.084 1.00 68.81 92 MET A N 1
ATOM 706 C CA . MET A 1 92 ? -4.815 28.634 -7.271 1.00 68.81 92 MET A CA 1
ATOM 707 C C . MET A 1 92 ? -4.090 27.321 -6.957 1.00 68.81 92 MET A C 1
ATOM 709 O O . MET A 1 92 ? -4.396 26.658 -5.964 1.00 68.81 92 MET A O 1
ATOM 713 N N . ALA A 1 93 ? -3.107 26.973 -7.787 1.00 60.91 93 ALA A N 1
ATOM 714 C CA . ALA A 1 93 ? -2.259 25.812 -7.555 1.00 60.91 93 ALA A CA 1
ATOM 715 C C . ALA A 1 93 ? -1.350 25.998 -6.316 1.00 60.91 93 ALA A C 1
ATOM 717 O O . ALA A 1 93 ? -0.907 27.124 -6.042 1.00 60.91 93 ALA A O 1
ATOM 718 N N . PRO A 1 94 ? -1.040 24.918 -5.575 1.00 52.47 94 PRO A N 1
ATOM 719 C CA . PRO A 1 94 ? -0.176 24.933 -4.394 1.00 52.47 94 PRO A CA 1
ATOM 720 C C . PRO A 1 94 ? 1.141 25.688 -4.576 1.00 52.47 94 PRO A C 1
ATOM 722 O O . PRO A 1 94 ? 1.522 26.488 -3.725 1.00 52.47 94 PRO A O 1
ATOM 725 N N . GLU A 1 95 ? 1.822 25.461 -5.695 1.00 62.44 95 GLU A N 1
ATOM 726 C CA . GLU A 1 95 ? 3.112 26.047 -6.044 1.00 62.44 95 GLU A CA 1
ATOM 727 C C . GLU A 1 95 ? 3.039 27.574 -6.203 1.00 62.44 95 GLU A C 1
ATOM 729 O O . GLU A 1 95 ? 3.933 28.287 -5.744 1.00 62.44 95 GLU A O 1
ATOM 734 N N . VAL A 1 96 ? 1.933 28.102 -6.740 1.00 68.69 96 VAL A N 1
ATOM 735 C CA . VAL A 1 96 ? 1.702 29.551 -6.862 1.00 68.69 96 VAL A CA 1
ATOM 736 C C . VAL A 1 96 ? 1.444 30.159 -5.483 1.00 68.69 96 VAL A C 1
ATOM 738 O O . VAL A 1 96 ? 2.018 31.191 -5.136 1.00 68.69 96 VAL A O 1
ATOM 741 N N . MET A 1 97 ? 0.633 29.493 -4.652 1.00 54.16 97 MET A N 1
ATOM 742 C CA . MET A 1 97 ? 0.358 29.924 -3.273 1.00 54.16 97 MET A CA 1
ATOM 743 C C . MET A 1 97 ? 1.604 29.907 -2.380 1.00 54.16 97 MET A C 1
ATOM 745 O O . MET A 1 97 ? 1.675 30.619 -1.374 1.00 54.16 97 MET A O 1
ATOM 749 N N . LEU A 1 98 ? 2.568 29.064 -2.742 1.00 57.38 98 LEU A N 1
ATOM 750 C CA . LEU A 1 98 ? 3.838 28.866 -2.065 1.00 57.38 98 LEU A CA 1
ATOM 751 C C . LEU A 1 98 ? 4.954 29.799 -2.519 1.00 57.38 98 LEU A C 1
ATOM 753 O O . LEU A 1 98 ? 6.059 29.686 -1.987 1.00 57.38 98 LEU A O 1
ATOM 757 N N . PHE A 1 99 ? 4.683 30.703 -3.465 1.00 63.19 99 PHE A N 1
ATOM 758 C CA . PHE A 1 99 ? 5.701 31.551 -4.093 1.00 63.19 99 PHE A CA 1
ATOM 759 C C . PHE A 1 99 ? 6.841 30.728 -4.723 1.00 63.19 99 PHE A C 1
ATOM 761 O O . PHE A 1 99 ? 7.997 31.151 -4.730 1.00 63.19 99 PHE A O 1
ATOM 768 N N . GLN A 1 100 ? 6.534 29.523 -5.213 1.00 62.16 100 GLN A N 1
ATOM 769 C CA . GLN A 1 100 ? 7.482 28.693 -5.952 1.00 62.16 100 GLN A CA 1
ATOM 770 C C . GLN A 1 100 ? 7.465 29.053 -7.437 1.00 62.16 100 GLN A C 1
ATOM 772 O O . GLN A 1 100 ? 6.545 29.702 -7.928 1.00 62.16 100 GLN A O 1
ATOM 777 N N . LYS A 1 101 ? 8.497 28.612 -8.158 1.00 70.69 101 LYS A N 1
ATOM 778 C CA . LYS A 1 101 ? 8.520 28.650 -9.621 1.00 70.69 101 LYS A CA 1
ATOM 779 C C . LYS A 1 101 ? 7.453 27.708 -10.164 1.00 70.69 101 LYS A C 1
ATOM 781 O O . LYS A 1 101 ? 7.416 26.546 -9.768 1.00 70.69 101 LYS A O 1
ATOM 786 N N . TYR A 1 102 ? 6.623 28.198 -11.073 1.00 72.56 102 TYR A N 1
ATOM 787 C CA . TYR A 1 102 ? 5.537 27.424 -11.664 1.00 72.56 102 TYR A CA 1
ATOM 788 C C . TYR A 1 102 ? 5.450 27.639 -13.175 1.00 72.56 102 TYR A C 1
ATOM 790 O O . TYR A 1 102 ? 5.913 28.653 -13.704 1.00 72.56 102 TYR A O 1
ATOM 798 N N . ASP A 1 103 ? 4.870 26.666 -13.869 1.00 81.06 103 ASP A N 1
ATOM 799 C CA . ASP A 1 103 ? 4.698 26.662 -15.320 1.00 81.06 103 ASP A CA 1
ATOM 800 C C . ASP A 1 103 ? 3.203 26.608 -15.692 1.00 81.06 103 ASP A C 1
ATOM 802 O O . ASP A 1 103 ? 2.322 26.861 -14.868 1.00 81.06 103 ASP A O 1
ATOM 806 N N . GLY A 1 104 ? 2.887 26.283 -16.947 1.00 76.12 104 GLY A N 1
ATOM 807 C CA . GLY A 1 104 ? 1.504 26.204 -17.426 1.00 76.12 104 GLY A CA 1
ATOM 808 C C . GLY A 1 104 ? 0.626 25.140 -16.756 1.00 76.12 104 GLY A C 1
ATOM 809 O O . GLY A 1 104 ? -0.572 25.092 -17.033 1.00 76.12 104 GLY A O 1
ATOM 810 N N . LYS A 1 105 ? 1.171 24.278 -15.887 1.00 78.50 105 LYS A N 1
ATOM 811 C CA . LYS A 1 105 ? 0.391 23.261 -15.167 1.00 78.50 105 LYS A CA 1
ATOM 812 C C . LYS A 1 105 ? -0.552 23.856 -14.123 1.00 78.50 105 LYS A C 1
ATOM 814 O O . LYS A 1 105 ? -1.540 23.207 -13.787 1.00 78.50 105 LYS A O 1
ATOM 819 N N . VAL A 1 106 ? -0.325 25.095 -13.692 1.00 77.31 106 VAL A N 1
ATOM 820 C CA . VAL A 1 106 ? -1.179 25.770 -12.700 1.00 77.31 106 VAL A CA 1
ATOM 821 C C . VAL A 1 106 ? -2.624 25.933 -13.170 1.00 77.31 106 VAL A C 1
ATOM 823 O O . VAL A 1 106 ? -3.547 25.814 -12.370 1.00 77.31 106 VAL A O 1
ATOM 826 N N . ASP A 1 107 ? -2.840 26.098 -14.476 1.00 78.69 107 ASP A N 1
ATOM 827 C CA . ASP A 1 107 ? -4.181 26.199 -15.056 1.00 78.69 107 ASP A CA 1
ATOM 828 C C . ASP A 1 107 ? -4.926 24.850 -15.032 1.00 78.69 107 ASP A C 1
ATOM 830 O O . ASP A 1 107 ? -6.153 24.822 -14.934 1.00 78.69 107 ASP A O 1
ATOM 834 N N . LEU A 1 108 ? -4.199 23.719 -15.067 1.00 75.56 108 LEU A N 1
ATOM 835 C CA . LEU A 1 108 ? -4.791 22.379 -14.941 1.00 75.56 108 LEU A CA 1
ATOM 836 C C . LEU A 1 108 ? -5.332 22.128 -13.530 1.00 75.56 108 LEU A C 1
ATOM 838 O O . LEU A 1 108 ? -6.346 21.452 -13.359 1.00 75.56 108 LEU A O 1
ATOM 842 N N . TRP A 1 109 ? -4.677 22.695 -12.519 1.00 76.50 109 TRP A N 1
ATOM 843 C CA . TRP A 1 109 ? -5.193 22.669 -11.156 1.00 76.50 109 TRP A CA 1
ATOM 844 C C . TRP A 1 109 ? -6.498 23.461 -11.049 1.00 76.50 109 TRP A C 1
ATOM 846 O O . TRP A 1 109 ? -7.498 22.957 -10.533 1.00 76.50 109 TRP A O 1
ATOM 856 N N . SER A 1 110 ? -6.512 24.680 -11.592 1.00 77.94 110 SER A N 1
ATOM 857 C CA . SER A 1 110 ? -7.677 25.563 -11.554 1.00 77.94 110 SER A CA 1
ATOM 858 C C . SER A 1 110 ? -8.912 24.942 -12.206 1.00 77.94 110 SER A C 1
ATOM 860 O O . SER A 1 110 ? -9.997 24.992 -11.630 1.00 77.94 110 SER A O 1
ATOM 862 N N . ILE A 1 111 ? -8.768 24.268 -13.352 1.00 80.56 111 ILE A N 1
ATOM 863 C CA . ILE A 1 111 ? -9.901 23.568 -13.981 1.00 80.56 111 ILE A CA 1
ATOM 864 C C . ILE A 1 111 ? -10.378 22.352 -13.180 1.00 80.56 111 ILE A C 1
ATOM 866 O O . ILE A 1 111 ? -11.564 22.032 -13.218 1.00 80.56 111 ILE A O 1
ATOM 870 N N . GLY A 1 112 ? -9.491 21.691 -12.430 1.00 60.31 112 GLY A N 1
ATOM 871 C CA . GLY A 1 112 ? -9.872 20.622 -11.507 1.00 60.31 112 GLY A CA 1
ATOM 872 C C . GLY A 1 112 ? -10.749 21.152 -10.371 1.00 60.31 112 GLY A C 1
ATOM 873 O O . GLY A 1 112 ? -11.752 20.533 -10.017 1.00 60.31 112 GLY A O 1
ATOM 874 N N . ALA A 1 113 ? -10.424 22.342 -9.861 1.00 67.75 113 ALA A N 1
ATOM 875 C CA . ALA A 1 113 ? -11.245 23.032 -8.872 1.00 67.75 113 ALA A CA 1
ATOM 876 C C . ALA A 1 113 ? -12.599 23.495 -9.445 1.00 67.75 113 ALA A C 1
ATOM 878 O O . ALA A 1 113 ? -13.617 23.336 -8.773 1.00 67.75 113 ALA A O 1
ATOM 879 N N . ILE A 1 114 ? -12.638 23.975 -10.695 1.00 79.38 114 ILE A N 1
ATOM 880 C CA . ILE A 1 114 ? -13.890 24.326 -11.395 1.00 79.38 114 ILE A CA 1
ATOM 881 C C . ILE A 1 114 ? -14.778 23.089 -11.593 1.00 79.38 114 ILE A C 1
ATOM 883 O O . ILE A 1 114 ? -15.972 23.147 -11.314 1.00 79.38 114 ILE A O 1
ATOM 887 N N . LEU A 1 115 ? -14.220 21.951 -12.026 1.00 74.88 115 LEU A N 1
ATOM 888 C CA . LEU A 1 115 ? -14.977 20.700 -12.166 1.00 74.88 115 LEU A CA 1
ATOM 889 C C . LEU A 1 115 ? -15.574 20.251 -10.829 1.00 74.88 115 LEU A C 1
ATOM 891 O O . LEU A 1 115 ? -16.740 19.862 -10.770 1.00 74.88 115 LEU A O 1
ATOM 895 N N . PHE A 1 116 ? -14.787 20.317 -9.754 1.00 67.81 116 PHE A N 1
ATOM 896 C CA . PHE A 1 116 ? -15.281 19.987 -8.423 1.00 67.81 116 PHE A CA 1
ATOM 897 C C . PHE A 1 116 ? -16.485 20.860 -8.050 1.00 67.81 116 PHE A C 1
ATOM 899 O O . PHE A 1 116 ? -17.495 20.346 -7.569 1.00 67.81 116 PHE A O 1
ATOM 906 N N . GLU A 1 117 ? -16.404 22.162 -8.310 1.00 81.12 117 GLU A N 1
ATOM 907 C CA . GLU A 1 117 ? -17.487 23.094 -8.018 1.00 81.12 117 GLU A CA 1
ATOM 908 C C . GLU A 1 117 ? -18.721 22.877 -8.893 1.00 81.12 117 GLU A C 1
ATOM 910 O O . GLU A 1 117 ? -19.831 22.915 -8.372 1.00 81.12 117 GLU A O 1
ATOM 915 N N . LEU A 1 118 ? -18.557 22.556 -10.179 1.00 74.56 118 LEU A N 1
ATOM 916 C CA . LEU A 1 118 ? -19.680 22.200 -11.054 1.00 74.56 118 LEU A CA 1
ATOM 917 C C . LEU A 1 118 ? -20.487 21.024 -10.487 1.00 74.56 118 LEU A C 1
ATOM 919 O O . LEU A 1 118 ? -21.716 21.042 -10.517 1.00 74.56 118 LEU A O 1
ATOM 923 N N . LEU A 1 119 ? -19.802 20.017 -9.940 1.00 70.44 119 LEU A N 1
ATOM 924 C CA . LEU A 1 119 ? -20.435 18.794 -9.442 1.00 70.44 119 LEU A CA 1
ATOM 925 C C . LEU A 1 119 ? -20.993 18.911 -8.018 1.00 70.44 119 LEU A C 1
ATOM 927 O O . LEU A 1 119 ? -21.882 18.137 -7.664 1.00 70.44 119 LEU A O 1
ATOM 931 N N . ASN A 1 120 ? -20.474 19.837 -7.205 1.00 66.62 120 ASN A N 1
ATOM 932 C CA . ASN A 1 120 ? -20.784 19.916 -5.771 1.00 66.62 120 ASN A CA 1
ATOM 933 C C . ASN A 1 120 ? -21.404 21.251 -5.328 1.00 66.62 120 ASN A C 1
ATOM 935 O O . ASN A 1 120 ? -21.910 21.331 -4.211 1.00 66.62 120 ASN A O 1
ATOM 939 N N . GLY A 1 121 ? -21.350 22.297 -6.155 1.00 75.25 121 GLY A N 1
ATOM 940 C CA . GLY A 1 121 ? -21.882 23.630 -5.838 1.00 75.25 121 GLY A CA 1
ATOM 941 C C . GLY A 1 121 ? -20.991 24.521 -5.015 1.00 75.25 121 GLY A C 1
ATOM 942 O O . GLY A 1 121 ? -21.425 25.574 -4.552 1.00 75.25 121 GLY A O 1
ATOM 943 N N . TYR A 1 122 ? -19.774 24.069 -4.746 1.00 72.69 122 TYR A N 1
ATOM 944 C CA . TYR A 1 122 ? -18.811 24.817 -3.970 1.00 72.69 122 TYR A CA 1
ATOM 945 C C . TYR A 1 122 ? -17.380 24.422 -4.313 1.00 72.69 122 TYR A C 1
ATOM 947 O O . TYR A 1 122 ? -17.141 23.266 -4.663 1.00 72.69 122 TYR A O 1
ATOM 955 N N . PRO A 1 123 ? -16.414 25.340 -4.157 1.00 63.81 123 PRO A N 1
ATOM 956 C CA . PRO A 1 123 ? -15.017 25.047 -4.434 1.00 63.81 123 PRO A CA 1
ATOM 957 C C . PRO A 1 123 ? -14.439 24.033 -3.431 1.00 63.81 123 PRO A C 1
ATOM 959 O O . PRO A 1 123 ? -14.851 24.008 -2.264 1.00 63.81 123 PRO A O 1
ATOM 962 N N . PRO A 1 124 ? -13.441 23.226 -3.841 1.00 49.78 124 PRO A N 1
ATOM 963 C CA . PRO A 1 124 ? -12.892 22.122 -3.040 1.00 49.78 124 PRO A CA 1
ATOM 964 C C . PRO A 1 124 ? -12.216 22.562 -1.736 1.00 49.78 124 PRO A C 1
ATOM 966 O O . PRO A 1 124 ? -12.064 21.763 -0.812 1.00 49.78 124 PRO A O 1
ATOM 969 N N . PHE A 1 125 ? -11.827 23.834 -1.632 1.00 61.38 125 PHE A N 1
ATOM 970 C CA . PHE A 1 125 ? -11.160 24.394 -0.462 1.00 61.38 125 PHE A CA 1
ATOM 971 C C . PHE A 1 125 ? -11.977 25.568 0.098 1.00 61.38 125 PHE A C 1
ATOM 973 O O . PHE A 1 125 ? -12.399 26.445 -0.649 1.00 61.38 125 PHE A O 1
ATOM 980 N N . ARG A 1 126 ? -12.202 25.614 1.422 1.00 49.66 126 ARG A N 1
ATOM 981 C CA . ARG A 1 126 ? -12.924 26.703 2.114 1.00 49.66 126 ARG A CA 1
ATOM 982 C C . ARG A 1 126 ? -12.125 27.209 3.328 1.00 49.66 126 ARG A C 1
ATOM 984 O O . ARG A 1 126 ? -11.604 26.410 4.103 1.00 49.66 126 ARG A O 1
ATOM 991 N N . GLY A 1 127 ? -12.072 28.533 3.529 1.00 44.44 127 GLY A N 1
ATOM 992 C CA . GLY A 1 127 ? -11.579 29.181 4.760 1.00 44.44 127 GLY A CA 1
ATOM 993 C C . GLY A 1 127 ? -10.258 29.972 4.662 1.00 44.44 127 GLY A C 1
ATOM 994 O O . GLY A 1 127 ? -9.474 29.838 3.727 1.00 44.44 127 GLY A O 1
ATOM 995 N N . THR A 1 128 ? -9.987 30.805 5.676 1.00 36.66 128 THR A N 1
ATOM 996 C CA . THR A 1 128 ? -8.867 31.776 5.760 1.00 36.66 128 THR A CA 1
ATOM 997 C C . THR A 1 128 ? -7.485 31.174 6.073 1.00 36.66 128 THR A C 1
ATOM 999 O O . THR A 1 128 ? -6.505 31.907 6.189 1.00 36.66 128 THR A O 1
ATOM 1002 N N . LYS A 1 129 ? -7.362 29.843 6.190 1.00 39.97 129 LYS A N 1
ATOM 1003 C CA . LYS A 1 129 ? -6.123 29.143 6.602 1.00 39.97 129 LYS A CA 1
ATOM 1004 C C . LYS A 1 129 ? -5.293 28.560 5.445 1.00 39.97 129 LYS A C 1
ATOM 1006 O O . LYS A 1 129 ? -4.337 27.832 5.699 1.00 39.97 129 LYS A O 1
ATOM 1011 N N . LEU A 1 130 ? -5.605 28.906 4.194 1.00 37.38 130 LEU A N 1
ATOM 1012 C CA . LEU A 1 130 ? -4.919 28.392 2.996 1.00 37.38 130 LEU A CA 1
ATOM 1013 C C . LEU A 1 130 ? -3.395 28.666 2.986 1.00 37.38 130 LEU A C 1
ATOM 1015 O O . LEU A 1 130 ? -2.626 27.831 2.528 1.00 37.38 130 LEU A O 1
ATOM 1019 N N . ALA A 1 131 ? -2.933 29.774 3.581 1.00 33.50 131 ALA A N 1
ATOM 1020 C CA . ALA A 1 131 ? -1.502 30.097 3.691 1.00 33.50 131 ALA A CA 1
ATOM 1021 C C . ALA A 1 131 ? -0.742 29.267 4.752 1.00 33.50 131 ALA A C 1
ATOM 1023 O O . ALA A 1 131 ? 0.486 29.195 4.725 1.00 33.50 131 ALA A O 1
ATOM 1024 N N . ALA A 1 132 ? -1.451 28.640 5.699 1.00 34.59 132 ALA A N 1
ATOM 1025 C CA . ALA A 1 132 ? -0.846 27.822 6.754 1.00 34.59 132 ALA A CA 1
ATOM 1026 C C . ALA A 1 132 ? -0.664 26.351 6.341 1.00 34.59 132 ALA A C 1
ATOM 1028 O O . ALA A 1 132 ? 0.098 25.635 6.986 1.00 34.59 132 ALA A O 1
ATOM 1029 N N . LEU A 1 133 ? -1.345 25.920 5.274 1.00 34.53 133 LEU A N 1
ATOM 1030 C CA . LEU A 1 133 ? -1.339 24.545 4.768 1.00 34.53 133 LEU A CA 1
ATOM 1031 C C . LEU A 1 133 ? -0.057 24.192 4.010 1.00 34.53 133 LEU A C 1
ATOM 1033 O O . LEU A 1 133 ? 0.333 23.032 3.977 1.00 34.53 133 LEU A O 1
ATOM 1037 N N . PHE A 1 134 ? 0.623 25.196 3.459 1.00 35.22 134 PHE A N 1
ATOM 1038 C CA . PHE A 1 134 ? 1.768 24.971 2.590 1.00 35.22 134 PHE A CA 1
ATOM 1039 C C . PHE A 1 134 ? 3.126 25.363 3.206 1.00 35.22 134 PHE A C 1
ATOM 1041 O O . PHE A 1 134 ? 4.174 25.051 2.657 1.00 35.22 134 PHE A O 1
ATOM 1048 N N . ARG A 1 135 ? 3.158 25.972 4.400 1.00 31.69 135 ARG A N 1
ATOM 1049 C CA . ARG A 1 135 ? 4.414 26.384 5.069 1.00 31.69 135 ARG A CA 1
ATOM 1050 C C . ARG A 1 135 ? 5.185 25.276 5.807 1.00 31.69 135 ARG A C 1
ATOM 1052 O O . ARG A 1 135 ? 6.122 25.599 6.531 1.00 31.69 135 ARG A O 1
ATOM 1059 N N . SER A 1 136 ? 4.861 23.994 5.656 1.00 30.83 136 SER A N 1
ATOM 1060 C CA . SER A 1 136 ? 5.634 22.922 6.305 1.00 30.83 136 SER A CA 1
ATOM 1061 C C . SER A 1 136 ? 6.662 22.314 5.351 1.00 30.83 136 SER A C 1
ATOM 1063 O O . SER A 1 136 ? 6.421 21.277 4.735 1.00 30.83 136 SER A O 1
ATOM 1065 N N . ARG A 1 137 ? 7.830 22.954 5.245 1.00 34.03 137 ARG A N 1
ATOM 1066 C CA . ARG A 1 137 ? 9.051 22.275 4.797 1.00 34.03 137 ARG A CA 1
ATOM 1067 C C . ARG A 1 137 ? 9.658 21.544 6.002 1.00 34.03 137 ARG A C 1
ATOM 1069 O O . ARG A 1 137 ? 9.705 22.113 7.088 1.00 34.03 137 ARG A O 1
ATOM 1076 N N . ASN A 1 138 ? 10.148 20.331 5.752 1.00 35.88 138 ASN A N 1
ATOM 1077 C CA . ASN A 1 138 ? 10.898 19.435 6.642 1.00 35.88 138 ASN A CA 1
ATOM 1078 C C . ASN A 1 138 ? 10.101 18.733 7.751 1.00 35.88 138 ASN A C 1
ATOM 1080 O O . ASN A 1 138 ? 9.853 19.303 8.809 1.00 35.88 138 ASN A O 1
ATOM 1084 N N . SER A 1 139 ? 9.788 17.451 7.534 1.00 30.19 139 SER A N 1
ATOM 1085 C CA . SER A 1 139 ? 9.995 16.358 8.509 1.00 30.19 139 SER A CA 1
ATOM 1086 C C . SER A 1 139 ? 9.363 15.054 8.008 1.00 30.19 139 SER A C 1
ATOM 1088 O O . SER A 1 139 ? 8.144 14.989 7.882 1.00 30.19 139 SER A O 1
ATOM 1090 N N . LEU A 1 140 ? 10.225 14.067 7.711 1.00 24.83 140 LEU A N 1
ATOM 1091 C CA . LEU A 1 140 ? 10.092 12.590 7.748 1.00 24.83 140 LEU A CA 1
ATOM 1092 C C . LEU A 1 140 ? 11.244 12.029 6.874 1.00 24.83 140 LEU A C 1
ATOM 1094 O O . LEU A 1 140 ? 11.390 12.474 5.743 1.00 24.83 140 LEU A O 1
ATOM 1098 N N . CYS A 1 141 ? 12.122 11.105 7.274 1.00 22.09 141 CYS A N 1
ATOM 1099 C CA . CYS A 1 141 ? 12.306 10.338 8.507 1.00 22.09 141 CYS A CA 1
ATOM 1100 C C . CYS A 1 141 ? 13.801 9.903 8.592 1.00 22.09 141 CYS A C 1
ATOM 1102 O O . CYS A 1 141 ? 14.391 9.597 7.552 1.00 22.09 141 CYS A O 1
ATOM 1104 N N . PRO A 1 142 ? 14.432 9.879 9.782 1.00 26.09 142 PRO A N 1
ATOM 1105 C CA . PRO A 1 142 ? 15.815 9.454 9.986 1.00 26.09 142 PRO A CA 1
ATOM 1106 C C . PRO A 1 142 ? 15.902 7.952 10.299 1.00 26.09 142 PRO A C 1
ATOM 1108 O O . PRO A 1 142 ? 15.571 7.552 11.405 1.00 26.09 142 PRO A O 1
ATOM 1111 N N . ALA A 1 143 ? 16.363 7.133 9.347 1.00 22.78 143 ALA A N 1
ATOM 1112 C CA . ALA A 1 143 ? 17.078 5.865 9.589 1.00 22.78 143 ALA A CA 1
ATOM 1113 C C . ALA A 1 143 ? 17.380 5.149 8.260 1.00 22.78 143 ALA A C 1
ATOM 1115 O O . ALA A 1 143 ? 16.717 4.191 7.887 1.00 22.78 143 ALA A O 1
ATOM 1116 N N . CYS A 1 144 ? 18.393 5.638 7.549 1.00 22.83 144 CYS A N 1
ATOM 1117 C CA . CYS A 1 144 ? 19.288 4.863 6.681 1.00 22.83 144 CYS A CA 1
ATOM 1118 C C . CYS A 1 144 ? 20.545 5.725 6.491 1.00 22.83 144 CYS A C 1
ATOM 1120 O O . CYS A 1 144 ? 20.848 6.207 5.404 1.00 22.83 144 CYS A O 1
ATOM 1122 N N . ILE A 1 145 ? 21.236 6.015 7.599 1.00 26.06 145 ILE A N 1
ATOM 1123 C CA . ILE A 1 145 ? 22.589 6.567 7.550 1.00 26.06 145 ILE A CA 1
ATOM 1124 C C . ILE A 1 145 ? 23.527 5.377 7.497 1.00 26.06 145 ILE A C 1
ATOM 1126 O O . ILE A 1 145 ? 23.598 4.620 8.459 1.00 26.06 145 ILE A O 1
ATOM 1130 N N . LEU A 1 146 ? 24.267 5.269 6.400 1.00 23.38 146 LEU A N 1
ATOM 1131 C CA . LEU A 1 146 ? 25.678 4.897 6.443 1.00 23.38 146 LEU A CA 1
ATOM 1132 C C . LEU A 1 146 ? 26.357 5.284 5.124 1.00 23.38 146 LEU A C 1
ATOM 1134 O O . LEU A 1 146 ? 26.739 4.415 4.359 1.00 23.38 146 LEU A O 1
ATOM 1138 N N . ILE A 1 147 ? 26.511 6.596 4.886 1.00 23.14 147 ILE A N 1
ATOM 1139 C CA . ILE A 1 147 ? 27.743 7.219 4.356 1.00 23.14 147 ILE A CA 1
ATOM 1140 C C . ILE A 1 147 ? 27.839 8.631 4.992 1.00 23.14 147 ILE A C 1
ATOM 1142 O O . ILE A 1 147 ? 26.814 9.313 5.065 1.00 23.14 147 ILE A O 1
ATOM 1146 N N . PRO A 1 148 ? 29.005 9.078 5.506 1.00 23.09 148 PRO A N 1
ATOM 1147 C CA . PRO A 1 148 ? 29.131 10.300 6.307 1.00 23.09 148 PRO A CA 1
ATOM 1148 C C . PRO A 1 148 ? 28.696 11.575 5.576 1.00 23.09 148 PRO A C 1
ATOM 1150 O O . PRO A 1 148 ? 29.141 11.873 4.470 1.00 23.09 148 PRO A O 1
ATOM 1153 N N . SER A 1 149 ? 27.867 12.362 6.262 1.00 24.95 149 SER A N 1
ATOM 1154 C CA . SER A 1 149 ? 27.292 13.647 5.854 1.00 24.95 149 SER A CA 1
ATOM 1155 C C . SER A 1 149 ? 28.274 14.824 5.937 1.00 24.95 149 SER A C 1
ATOM 1157 O O . SER A 1 149 ? 27.930 15.903 6.424 1.00 24.95 149 SER A O 1
ATOM 1159 N N . THR A 1 150 ? 29.506 14.647 5.481 1.00 26.28 150 THR A N 1
ATOM 1160 C CA . THR A 1 150 ? 30.473 15.743 5.380 1.00 26.28 150 THR A CA 1
ATOM 1161 C C . THR A 1 150 ? 30.783 15.961 3.908 1.00 26.28 150 THR A C 1
ATOM 1163 O O . THR A 1 150 ? 31.365 15.081 3.286 1.00 26.28 150 THR A O 1
ATOM 1166 N N . TYR A 1 151 ? 30.382 17.134 3.403 1.00 24.59 151 TYR A N 1
ATOM 1167 C CA . TYR A 1 151 ? 30.499 17.696 2.044 1.00 24.59 151 TYR A CA 1
ATOM 1168 C C . TYR A 1 151 ? 29.197 17.767 1.201 1.00 24.59 151 TYR A C 1
ATOM 1170 O O . TYR A 1 151 ? 28.835 16.858 0.465 1.00 24.59 151 TYR A O 1
ATOM 1178 N N . ALA A 1 152 ? 28.596 18.967 1.274 1.00 26.67 152 ALA A N 1
ATOM 1179 C CA . ALA A 1 152 ? 27.802 19.704 0.274 1.00 26.67 152 ALA A CA 1
ATOM 1180 C C . ALA A 1 152 ? 26.306 19.350 0.020 1.00 26.67 152 ALA A C 1
ATOM 1182 O O . ALA A 1 152 ? 25.994 18.282 -0.507 1.00 26.67 152 ALA A O 1
ATOM 1183 N N . PRO A 1 153 ? 25.374 20.304 0.267 1.00 32.00 153 PRO A N 1
ATOM 1184 C CA . PRO A 1 153 ? 23.960 20.231 -0.109 1.00 32.00 153 PRO A CA 1
ATOM 1185 C C . PRO A 1 153 ? 23.685 20.866 -1.487 1.00 32.00 153 PRO A C 1
ATOM 1187 O O . PRO A 1 153 ? 22.733 21.630 -1.630 1.00 32.00 153 PRO A O 1
ATOM 1190 N N . ASP A 1 154 ? 24.517 20.593 -2.498 1.00 38.12 154 ASP A N 1
ATOM 1191 C CA . ASP A 1 154 ? 24.340 21.197 -3.823 1.00 38.12 154 ASP A CA 1
ATOM 1192 C C . ASP A 1 154 ? 24.026 20.141 -4.894 1.00 38.12 154 ASP A C 1
ATOM 1194 O O . ASP A 1 154 ? 24.879 19.363 -5.331 1.00 38.12 154 ASP A O 1
ATOM 1198 N N . TYR A 1 155 ? 22.754 20.119 -5.287 1.00 38.84 155 TYR A N 1
ATOM 1199 C CA . TYR A 1 155 ? 22.151 19.297 -6.339 1.00 38.84 155 TYR A CA 1
ATOM 1200 C C . TYR A 1 155 ? 22.943 19.356 -7.659 1.00 38.84 155 TYR A C 1
ATOM 1202 O O . TYR A 1 155 ? 23.175 18.333 -8.305 1.00 38.84 155 TYR A O 1
ATOM 1210 N N . TYR A 1 156 ? 23.451 20.540 -8.015 1.00 34.81 156 TYR A N 1
ATOM 1211 C CA . TYR A 1 156 ? 24.245 20.739 -9.227 1.00 34.81 156 TYR A CA 1
ATOM 1212 C C . TYR A 1 156 ? 25.672 20.194 -9.104 1.00 34.81 156 TYR A C 1
ATOM 1214 O O . TYR A 1 156 ? 26.252 19.777 -10.107 1.00 34.81 156 TYR A O 1
ATOM 1222 N N . ALA A 1 157 ? 26.233 20.121 -7.894 1.00 35.44 157 ALA A N 1
ATOM 1223 C CA . ALA A 1 157 ? 27.595 19.639 -7.689 1.00 35.44 157 ALA A CA 1
ATOM 1224 C C . ALA A 1 157 ? 27.717 18.121 -7.896 1.00 35.44 157 ALA A C 1
ATOM 1226 O O . ALA A 1 157 ? 28.716 17.671 -8.450 1.00 35.44 157 ALA A O 1
ATOM 1227 N N . ARG A 1 158 ? 26.705 17.320 -7.525 1.00 43.19 158 ARG A N 1
ATOM 1228 C CA . ARG A 1 158 ? 26.741 15.849 -7.690 1.00 43.19 158 ARG A CA 1
ATOM 1229 C C . ARG A 1 158 ? 26.768 15.428 -9.159 1.00 43.19 158 ARG A C 1
ATOM 1231 O O . ARG A 1 158 ? 27.617 14.623 -9.537 1.00 43.19 158 ARG A O 1
ATOM 1238 N N . ILE A 1 159 ? 25.898 16.012 -9.988 1.00 47.62 159 ILE A N 1
ATOM 1239 C CA . ILE A 1 159 ? 25.884 15.767 -11.438 1.00 47.62 159 ILE A CA 1
ATOM 1240 C C . ILE A 1 159 ? 27.148 16.335 -12.087 1.00 47.62 159 ILE A C 1
ATOM 1242 O O . ILE A 1 159 ? 27.763 15.646 -12.887 1.00 47.62 159 ILE A O 1
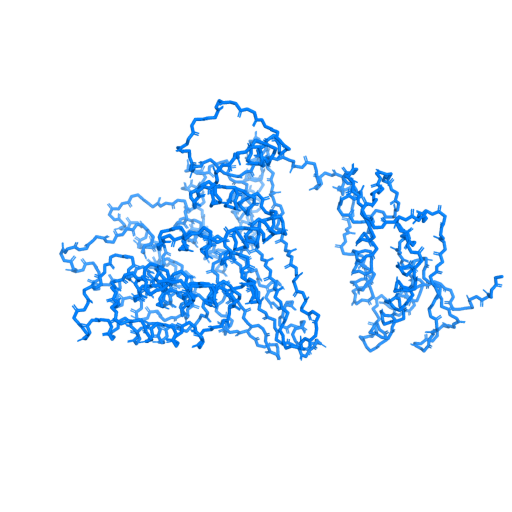ATOM 1246 N N . GLN A 1 160 ? 27.597 17.539 -11.715 1.00 48.03 160 GLN A N 1
ATOM 1247 C CA . GLN A 1 160 ? 28.822 18.115 -12.286 1.00 48.03 160 GLN A CA 1
ATOM 1248 C C . GLN A 1 160 ? 30.072 17.295 -11.953 1.00 48.03 160 GLN A C 1
ATOM 1250 O O . GLN A 1 160 ? 30.920 17.099 -12.820 1.00 48.03 160 GLN A O 1
ATOM 1255 N N . VAL A 1 161 ? 30.202 16.807 -10.717 1.00 51.00 161 VAL A N 1
ATOM 1256 C CA . VAL A 1 161 ? 31.310 15.929 -10.317 1.00 51.00 161 VAL A CA 1
ATOM 1257 C C . VAL A 1 161 ? 31.212 14.596 -11.049 1.00 51.00 161 VAL A C 1
ATOM 1259 O O . VAL A 1 161 ? 32.216 14.132 -11.581 1.00 51.00 161 VAL A O 1
ATOM 1262 N N . PHE A 1 162 ? 30.014 14.017 -11.140 1.00 59.19 162 PHE A N 1
ATOM 1263 C CA . PHE A 1 162 ? 29.782 12.787 -11.889 1.00 59.19 162 PHE A CA 1
ATOM 1264 C C . PHE A 1 162 ? 30.130 12.948 -13.374 1.00 59.19 162 PHE A C 1
ATOM 1266 O O . PHE A 1 162 ? 30.880 12.146 -13.925 1.00 59.19 162 PHE A O 1
ATOM 1273 N N . ASP A 1 163 ? 29.656 14.009 -14.023 1.00 65.44 163 ASP A N 1
ATOM 1274 C CA . ASP A 1 163 ? 29.896 14.287 -15.437 1.00 65.44 163 ASP A CA 1
ATOM 1275 C C . ASP A 1 163 ? 31.386 14.485 -15.732 1.00 65.44 163 ASP A C 1
ATOM 1277 O O . ASP A 1 163 ? 31.860 13.966 -16.743 1.00 65.44 163 ASP A O 1
ATOM 1281 N N . ARG A 1 164 ? 32.138 15.094 -14.804 1.00 59.47 164 ARG A N 1
ATOM 1282 C CA . ARG A 1 164 ? 33.600 15.272 -14.879 1.00 59.47 164 ARG A CA 1
ATOM 1283 C C . ARG A 1 164 ? 34.418 13.983 -14.719 1.00 59.47 164 ARG A C 1
ATOM 1285 O O . ARG A 1 164 ? 35.619 14.015 -14.967 1.00 59.47 164 ARG A O 1
ATOM 1292 N N . LEU A 1 165 ? 33.820 12.854 -14.324 1.00 53.03 165 LEU A N 1
ATOM 1293 C CA . LEU A 1 165 ? 34.537 11.575 -14.248 1.00 53.03 165 LEU A CA 1
ATOM 1294 C C . LEU A 1 165 ? 34.862 11.047 -15.654 1.00 53.03 165 LEU A C 1
ATOM 1296 O O . LEU A 1 165 ? 33.945 10.736 -16.419 1.00 53.03 165 LEU A O 1
ATOM 1300 N N . GLU A 1 166 ? 36.151 10.871 -15.959 1.00 56.22 166 GLU A N 1
ATOM 1301 C CA . GLU A 1 166 ? 36.638 10.336 -17.244 1.00 56.22 166 GLU A CA 1
ATOM 1302 C C . GLU A 1 166 ? 36.186 8.891 -17.504 1.00 56.22 166 GLU A C 1
ATOM 1304 O O . GLU A 1 166 ? 35.899 8.510 -18.638 1.00 56.22 166 GLU A O 1
ATOM 1309 N N . ARG A 1 167 ? 36.086 8.076 -16.447 1.00 58.25 167 ARG A N 1
ATOM 1310 C CA . ARG A 1 167 ? 35.561 6.707 -16.498 1.00 58.25 167 ARG A CA 1
ATOM 1311 C C . ARG A 1 167 ? 34.523 6.508 -15.406 1.00 58.25 167 ARG A C 1
ATOM 1313 O O . ARG A 1 167 ? 34.807 6.721 -14.231 1.00 58.25 167 ARG A O 1
ATOM 1320 N N . LYS A 1 168 ? 33.330 6.080 -15.817 1.00 70.88 168 LYS A N 1
ATOM 1321 C CA . LYS A 1 168 ? 32.187 5.813 -14.939 1.00 70.88 168 LYS A CA 1
ATOM 1322 C C . LYS A 1 168 ? 31.943 4.308 -14.880 1.00 70.88 168 LYS A C 1
ATOM 1324 O O . LYS A 1 168 ? 31.830 3.671 -15.925 1.00 70.88 168 LYS A O 1
ATOM 1329 N N . ASN A 1 169 ? 31.868 3.740 -13.682 1.00 65.50 169 ASN A N 1
ATOM 1330 C CA . ASN A 1 169 ? 31.533 2.331 -13.468 1.00 65.50 169 ASN A CA 1
ATOM 1331 C C . ASN A 1 169 ? 30.055 2.155 -13.066 1.00 65.50 169 ASN A C 1
ATOM 1333 O O . ASN A 1 169 ? 29.348 3.130 -12.807 1.00 65.50 169 ASN A O 1
ATOM 1337 N N . ALA A 1 170 ? 29.581 0.907 -13.032 1.00 65.81 170 ALA A N 1
ATOM 1338 C CA . ALA A 1 170 ? 28.178 0.591 -12.759 1.00 65.81 170 ALA A CA 1
ATOM 1339 C C . ALA A 1 170 ? 27.697 1.134 -11.398 1.00 65.81 170 ALA A C 1
ATOM 1341 O O . ALA A 1 170 ? 26.617 1.708 -11.326 1.00 65.81 170 ALA A O 1
ATOM 1342 N N . ILE A 1 171 ? 28.533 1.050 -10.355 1.00 61.09 171 ILE A N 1
ATOM 1343 C CA . ILE A 1 171 ? 28.218 1.537 -9.001 1.00 61.09 171 ILE A CA 1
ATOM 1344 C C . ILE A 1 171 ? 28.015 3.060 -8.991 1.00 61.09 171 ILE A C 1
ATOM 1346 O O . ILE A 1 171 ? 27.069 3.567 -8.393 1.00 61.09 171 ILE A O 1
ATOM 1350 N N . GLN A 1 172 ? 28.875 3.812 -9.679 1.00 63.00 172 GLN A N 1
ATOM 1351 C CA . GLN A 1 172 ? 28.753 5.270 -9.759 1.00 63.00 172 GLN A CA 1
ATOM 1352 C C . GLN A 1 172 ? 27.465 5.687 -10.477 1.00 63.00 172 GLN A C 1
ATOM 1354 O O . GLN A 1 172 ? 26.790 6.610 -10.024 1.00 63.00 172 GLN A O 1
ATOM 1359 N N . TRP A 1 173 ? 27.093 4.988 -11.555 1.00 67.50 173 TRP A N 1
ATOM 1360 C CA . TRP A 1 173 ? 25.808 5.197 -12.227 1.00 67.50 173 TRP A CA 1
ATOM 1361 C C . TRP A 1 173 ? 24.631 4.912 -11.296 1.00 67.50 173 TRP A C 1
ATOM 1363 O O . TRP A 1 173 ? 23.725 5.740 -11.198 1.00 67.50 173 TRP A O 1
ATOM 1373 N N . THR A 1 174 ? 24.652 3.788 -10.571 1.00 64.56 174 THR A N 1
ATOM 1374 C CA . THR A 1 174 ? 23.561 3.450 -9.651 1.00 64.56 174 THR A CA 1
ATOM 1375 C C . THR A 1 174 ? 23.411 4.452 -8.532 1.00 64.56 174 THR A C 1
ATOM 1377 O O . THR A 1 174 ? 22.293 4.851 -8.247 1.00 64.56 174 THR A O 1
ATOM 1380 N N . THR A 1 175 ? 24.502 4.909 -7.922 1.00 60.44 175 THR A N 1
ATOM 1381 C CA . THR A 1 175 ? 24.420 5.841 -6.792 1.00 60.44 175 THR A CA 1
ATOM 1382 C C . THR A 1 175 ? 23.724 7.138 -7.189 1.00 60.44 175 THR A C 1
ATOM 1384 O O . THR A 1 175 ? 22.886 7.642 -6.444 1.00 60.44 175 THR A O 1
ATOM 1387 N N . VAL A 1 176 ? 24.021 7.658 -8.383 1.00 63.66 176 VAL A N 1
ATOM 1388 C CA . VAL A 1 176 ? 23.389 8.886 -8.878 1.00 63.66 176 VAL A CA 1
ATOM 1389 C C . VAL A 1 176 ? 21.926 8.621 -9.256 1.00 63.66 176 VAL A C 1
ATOM 1391 O O . VAL A 1 176 ? 21.052 9.354 -8.806 1.00 63.66 176 VAL A O 1
ATOM 1394 N N . ILE A 1 177 ? 21.626 7.538 -9.984 1.00 67.12 177 ILE A N 1
ATOM 1395 C CA . ILE A 1 177 ? 20.243 7.165 -10.347 1.00 67.12 177 ILE A CA 1
ATOM 1396 C C . ILE A 1 177 ? 19.366 6.981 -9.099 1.00 67.12 177 ILE A C 1
ATOM 1398 O O . ILE A 1 177 ? 18.277 7.549 -9.019 1.00 67.12 177 ILE A O 1
ATOM 1402 N N . ILE A 1 178 ? 19.848 6.211 -8.120 1.00 60.44 178 ILE A N 1
ATOM 1403 C CA . ILE A 1 178 ? 19.130 5.910 -6.880 1.00 60.44 178 ILE A CA 1
ATOM 1404 C C . ILE A 1 178 ? 18.935 7.181 -6.056 1.00 60.44 178 ILE A C 1
ATOM 1406 O O . ILE A 1 178 ? 17.832 7.411 -5.572 1.00 60.44 178 ILE A O 1
ATOM 1410 N N . GLY A 1 179 ? 19.960 8.034 -5.947 1.00 55.47 179 GLY A N 1
ATOM 1411 C CA . GLY A 1 179 ? 19.856 9.307 -5.235 1.00 55.47 179 GLY A CA 1
ATOM 1412 C C . GLY A 1 179 ? 18.764 10.215 -5.807 1.00 55.47 179 GLY A C 1
ATOM 1413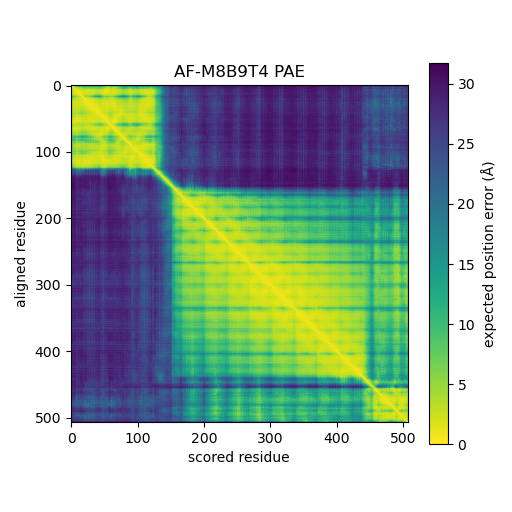 O O . GLY A 1 179 ? 17.912 10.688 -5.060 1.00 55.47 179 GLY A O 1
ATOM 1414 N N . HIS A 1 180 ? 18.724 10.396 -7.132 1.00 60.81 180 HIS A N 1
ATOM 1415 C CA . HIS A 1 180 ? 17.677 11.203 -7.776 1.00 60.81 180 HIS A CA 1
ATOM 1416 C C . HIS A 1 180 ? 16.281 10.601 -7.601 1.00 60.81 180 HIS A C 1
ATOM 1418 O O . HIS A 1 180 ? 15.319 11.317 -7.324 1.00 60.81 180 HIS A O 1
ATOM 1424 N N . ALA A 1 181 ? 16.163 9.281 -7.723 1.00 59.44 181 ALA A N 1
ATOM 1425 C CA . ALA A 1 181 ? 14.895 8.602 -7.521 1.00 59.44 181 ALA A CA 1
ATOM 1426 C C . ALA A 1 181 ? 14.393 8.726 -6.069 1.00 59.44 181 ALA A C 1
ATOM 1428 O O . ALA A 1 181 ? 13.231 9.059 -5.854 1.00 59.44 181 ALA A O 1
ATOM 1429 N N . GLN A 1 182 ? 15.256 8.538 -5.068 1.00 55.97 182 GLN A N 1
ATOM 1430 C CA . GLN A 1 182 ? 14.894 8.689 -3.652 1.00 55.97 182 GLN A CA 1
ATOM 1431 C C . GLN A 1 182 ? 14.454 10.118 -3.299 1.00 55.97 182 GLN A C 1
ATOM 1433 O O . GLN A 1 182 ? 13.609 10.302 -2.426 1.00 55.97 182 GLN A O 1
ATOM 1438 N N . GLU A 1 183 ? 14.972 11.126 -4.005 1.00 59.03 183 GLU A N 1
ATOM 1439 C CA . GLU A 1 183 ? 14.545 12.526 -3.884 1.00 59.03 183 GLU A CA 1
ATOM 1440 C C . GLU A 1 183 ? 13.254 12.843 -4.679 1.00 59.03 183 GLU A C 1
ATOM 1442 O O . GLU A 1 183 ? 12.795 13.985 -4.694 1.00 59.03 183 GLU A O 1
ATOM 1447 N N . GLY A 1 184 ? 12.633 11.844 -5.322 1.00 57.47 184 GLY A N 1
ATOM 1448 C CA . GLY A 1 184 ? 11.376 11.974 -6.070 1.00 57.47 184 GLY A CA 1
ATOM 1449 C C . GLY A 1 184 ? 11.530 12.532 -7.489 1.00 57.47 184 GLY A C 1
ATOM 1450 O O . GLY A 1 184 ? 10.533 12.781 -8.168 1.00 57.47 184 GLY A O 1
ATOM 1451 N N . GLN A 1 185 ? 12.762 12.711 -7.970 1.00 62.25 185 GLN A N 1
ATOM 1452 C CA . GLN A 1 185 ? 13.076 13.249 -9.297 1.00 62.25 185 GLN A CA 1
ATOM 1453 C C . GLN A 1 185 ? 13.130 12.137 -10.346 1.00 62.25 185 GLN A C 1
ATOM 1455 O O . GLN A 1 185 ? 14.178 11.747 -10.868 1.00 62.25 185 GLN A O 1
ATOM 1460 N N . VAL A 1 186 ? 11.956 11.580 -10.634 1.00 64.62 186 VAL A N 1
ATOM 1461 C CA . VAL A 1 186 ? 11.821 10.380 -11.470 1.00 64.62 186 VAL A CA 1
ATOM 1462 C C . VAL A 1 186 ? 12.308 10.617 -12.899 1.00 64.62 186 VAL A C 1
ATOM 1464 O O . VAL A 1 186 ? 12.917 9.736 -13.504 1.00 64.62 186 VAL A O 1
ATOM 1467 N N . LYS A 1 187 ? 12.071 11.811 -13.452 1.00 70.62 187 LYS A N 1
ATOM 1468 C CA . LYS A 1 187 ? 12.426 12.142 -14.837 1.00 70.62 187 LYS A CA 1
ATOM 1469 C C . LYS A 1 187 ? 13.942 12.192 -15.031 1.00 70.62 187 LYS A C 1
ATOM 1471 O O . LYS A 1 187 ? 14.451 11.627 -15.996 1.00 70.62 187 LYS A O 1
ATOM 1476 N N . GLU A 1 188 ? 14.646 12.827 -14.104 1.00 72.31 188 GLU A N 1
ATOM 1477 C CA . GLU A 1 188 ? 16.101 12.938 -14.066 1.00 72.31 188 GLU A CA 1
ATOM 1478 C C . GLU A 1 188 ? 16.739 11.566 -13.836 1.00 72.31 188 GLU A C 1
ATOM 1480 O O . GLU A 1 188 ? 17.663 11.187 -14.555 1.00 72.31 188 GLU A O 1
ATOM 1485 N N . ALA A 1 189 ? 16.194 10.774 -12.905 1.00 69.56 189 ALA A N 1
ATOM 1486 C CA . ALA A 1 189 ? 16.642 9.403 -12.673 1.00 69.56 189 ALA A CA 1
ATOM 1487 C C . ALA A 1 189 ? 16.498 8.531 -13.935 1.00 69.56 189 ALA A C 1
ATOM 1489 O O . ALA A 1 189 ? 17.412 7.779 -14.278 1.00 69.56 189 ALA A O 1
ATOM 1490 N N . LEU A 1 190 ? 15.382 8.652 -14.665 1.00 73.25 190 LEU A N 1
ATOM 1491 C CA . LEU A 1 190 ? 15.161 7.935 -15.925 1.00 73.25 190 LEU A CA 1
ATOM 1492 C C . LEU A 1 190 ? 16.109 8.394 -17.039 1.00 73.25 190 LEU A C 1
ATOM 1494 O O . LEU A 1 190 ? 16.571 7.563 -17.822 1.00 73.25 190 LEU A O 1
ATOM 1498 N N . ASP A 1 191 ? 16.418 9.689 -17.123 1.00 80.00 191 ASP A N 1
ATOM 1499 C CA . ASP A 1 191 ? 17.402 10.197 -18.083 1.00 80.00 191 ASP A CA 1
ATOM 1500 C C . ASP A 1 191 ? 18.807 9.655 -17.783 1.00 80.00 191 ASP A C 1
ATOM 1502 O O . ASP A 1 191 ? 19.484 9.125 -18.665 1.00 80.00 191 ASP A O 1
ATOM 1506 N N . LEU A 1 192 ? 19.203 9.660 -16.509 1.00 76.44 192 LEU A N 1
ATOM 1507 C CA . LEU A 1 192 ? 20.450 9.052 -16.049 1.00 76.44 192 LEU A CA 1
ATOM 1508 C C . LEU A 1 192 ? 20.496 7.546 -16.327 1.00 76.44 192 LEU A C 1
ATOM 1510 O O . LEU A 1 192 ? 21.537 7.041 -16.744 1.00 76.44 192 LEU A O 1
ATOM 1514 N N . PHE A 1 193 ? 19.378 6.830 -16.177 1.00 79.19 193 PHE A N 1
ATOM 1515 C CA . PHE A 1 193 ? 19.283 5.419 -16.554 1.00 79.19 193 PHE A CA 1
ATOM 1516 C C . PHE A 1 193 ? 19.448 5.203 -18.066 1.00 79.19 193 PHE A C 1
ATOM 1518 O O . PHE A 1 193 ? 20.144 4.279 -18.485 1.00 79.19 193 PHE A O 1
ATOM 1525 N N . ARG A 1 194 ? 18.880 6.071 -18.911 1.00 81.31 194 ARG A N 1
ATOM 1526 C CA . ARG A 1 194 ? 19.093 6.012 -20.371 1.00 81.31 194 ARG A CA 1
ATOM 1527 C C . ARG A 1 194 ? 20.543 6.294 -20.744 1.00 81.31 194 ARG A C 1
ATOM 1529 O O . ARG A 1 194 ? 21.101 5.611 -21.602 1.00 81.31 194 ARG A O 1
ATOM 1536 N N . ARG A 1 195 ? 21.177 7.262 -20.080 1.00 83.81 195 ARG A N 1
ATOM 1537 C CA . ARG A 1 195 ? 22.605 7.549 -20.255 1.00 83.81 195 ARG A CA 1
ATOM 1538 C C . ARG A 1 195 ? 23.453 6.353 -19.823 1.00 83.81 195 ARG A C 1
ATOM 1540 O O . ARG A 1 195 ? 24.324 5.935 -20.585 1.00 83.81 195 ARG A O 1
ATOM 1547 N N . PHE A 1 196 ? 23.137 5.740 -18.682 1.00 79.88 196 PHE A N 1
ATOM 1548 C CA . PHE A 1 196 ? 23.758 4.494 -18.236 1.00 79.88 196 PHE A CA 1
ATOM 1549 C C . PHE A 1 196 ? 23.622 3.390 -19.287 1.00 79.88 196 PHE A C 1
ATOM 1551 O O . PHE A 1 196 ? 24.629 2.811 -19.688 1.00 79.88 196 PHE A O 1
ATOM 1558 N N . TRP A 1 197 ? 22.415 3.173 -19.816 1.00 76.88 197 TRP A N 1
ATOM 1559 C CA . TRP A 1 197 ? 22.169 2.216 -20.893 1.00 76.88 197 TRP A CA 1
ATOM 1560 C C . TRP A 1 197 ? 23.054 2.491 -22.118 1.00 76.88 197 TRP A C 1
ATOM 1562 O O . TRP A 1 197 ? 23.720 1.592 -22.628 1.00 76.88 197 TRP A O 1
ATOM 1572 N N . SER A 1 198 ? 23.087 3.742 -22.587 1.00 81.12 198 SER A N 1
ATOM 1573 C CA . SER A 1 198 ? 23.859 4.136 -23.775 1.00 81.12 198 SER A CA 1
ATOM 1574 C C . SER A 1 198 ? 25.377 4.051 -23.587 1.00 81.12 198 SER A C 1
ATOM 1576 O O . SER A 1 198 ? 26.108 3.961 -24.568 1.00 81.12 198 SER A O 1
ATOM 1578 N N . SER A 1 199 ? 25.858 4.044 -22.339 1.00 81.69 199 SER A N 1
ATOM 1579 C CA . SER A 1 199 ? 27.290 3.995 -22.029 1.00 81.69 199 SER A CA 1
ATOM 1580 C C . SER A 1 199 ? 27.934 2.632 -22.306 1.00 81.69 199 SER A C 1
ATOM 1582 O O . SER A 1 199 ? 29.159 2.534 -22.337 1.00 81.69 199 SER A O 1
ATOM 1584 N N . GLY A 1 200 ? 27.131 1.573 -22.474 1.00 74.75 200 GLY A N 1
ATOM 1585 C CA . GLY A 1 200 ? 27.618 0.206 -22.684 1.00 74.75 200 GLY A CA 1
ATOM 1586 C C . GLY A 1 200 ? 28.286 -0.427 -21.455 1.00 74.75 200 GLY A C 1
ATOM 1587 O O . GLY A 1 200 ? 28.826 -1.531 -21.550 1.00 74.75 200 GLY A O 1
ATOM 1588 N N . VAL A 1 201 ? 28.257 0.244 -20.298 1.00 78.06 201 VAL A N 1
ATOM 1589 C CA . VAL A 1 201 ? 28.800 -0.279 -19.040 1.00 78.06 201 VAL A CA 1
ATOM 1590 C C . VAL A 1 201 ? 27.974 -1.484 -18.594 1.00 78.06 201 VAL A C 1
ATOM 1592 O O . VAL A 1 201 ? 26.764 -1.391 -18.392 1.00 78.06 201 VAL A O 1
ATOM 1595 N N . ARG A 1 202 ? 28.636 -2.631 -18.408 1.00 71.00 202 ARG A N 1
ATOM 1596 C CA . ARG A 1 202 ? 27.975 -3.841 -17.911 1.00 71.00 202 ARG A CA 1
ATOM 1597 C C . ARG A 1 202 ? 27.608 -3.679 -16.439 1.00 71.00 202 ARG A C 1
ATOM 1599 O O . ARG A 1 202 ? 28.466 -3.398 -15.607 1.00 71.00 202 ARG A O 1
ATOM 1606 N N . ALA A 1 203 ? 26.332 -3.887 -16.147 1.00 74.19 203 ALA A N 1
ATOM 1607 C CA . ALA A 1 203 ? 25.822 -4.055 -14.795 1.00 74.19 203 ALA A CA 1
ATOM 1608 C C . ALA A 1 203 ? 25.931 -5.517 -14.355 1.00 74.19 203 ALA A C 1
ATOM 1610 O O . ALA A 1 203 ? 25.627 -6.406 -15.154 1.00 74.19 203 ALA A O 1
ATOM 1611 N N . ASP A 1 204 ? 26.294 -5.742 -13.095 1.00 75.00 204 ASP A N 1
ATOM 1612 C CA . ASP A 1 204 ? 26.084 -7.024 -12.423 1.00 75.00 204 ASP A CA 1
ATOM 1613 C C . ASP A 1 204 ? 24.643 -7.139 -11.882 1.00 75.00 204 ASP A C 1
ATOM 16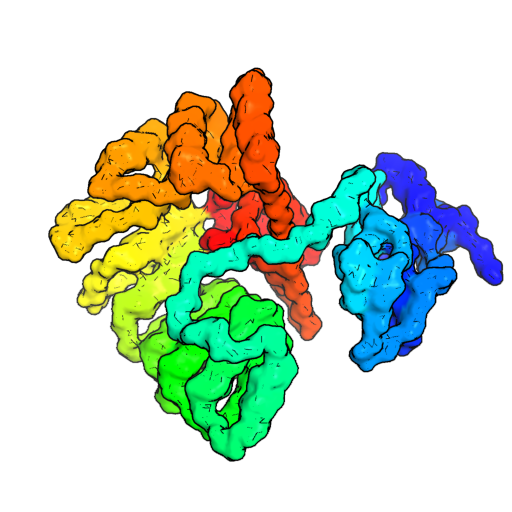15 O O . ASP A 1 204 ? 23.851 -6.190 -11.946 1.00 75.00 204 ASP A O 1
ATOM 1619 N N . GLY A 1 205 ? 24.281 -8.314 -11.361 1.00 75.06 205 GLY A N 1
ATOM 1620 C CA . GLY A 1 205 ? 22.925 -8.571 -10.877 1.00 75.06 205 GLY A CA 1
ATOM 1621 C C . GLY A 1 205 ? 22.520 -7.699 -9.686 1.00 75.06 205 GLY A C 1
ATOM 1622 O O . GLY A 1 205 ? 21.349 -7.349 -9.546 1.00 75.06 205 GLY A O 1
ATOM 1623 N N . HIS A 1 206 ? 23.472 -7.283 -8.846 1.00 70.69 206 HIS A N 1
ATOM 1624 C CA . HIS A 1 206 ? 23.193 -6.420 -7.697 1.00 70.69 206 HIS A CA 1
ATOM 1625 C C . HIS A 1 206 ? 22.822 -4.998 -8.138 1.00 70.69 206 HIS A C 1
ATOM 1627 O O . HIS A 1 206 ? 21.825 -4.435 -7.676 1.00 70.69 206 HIS A O 1
ATOM 1633 N N . VAL A 1 207 ? 23.576 -4.448 -9.091 1.00 70.38 207 VAL A N 1
ATOM 1634 C CA . VAL A 1 207 ? 23.292 -3.154 -9.716 1.00 70.38 207 VAL A CA 1
ATOM 1635 C C . VAL A 1 207 ? 21.936 -3.177 -10.422 1.00 70.38 207 VAL A C 1
ATOM 1637 O O . VAL A 1 207 ? 21.124 -2.274 -10.214 1.00 70.38 207 VAL A O 1
ATOM 1640 N N . LEU A 1 208 ? 21.662 -4.210 -11.224 1.00 73.75 208 LEU A N 1
ATOM 1641 C CA . LEU A 1 208 ? 20.391 -4.326 -11.947 1.00 73.75 208 LEU A CA 1
ATOM 1642 C C . LEU A 1 208 ? 19.196 -4.417 -10.996 1.00 73.75 208 LEU A C 1
ATOM 1644 O O . LEU A 1 208 ? 18.222 -3.688 -11.173 1.00 73.75 208 LEU A O 1
ATOM 1648 N N . SER A 1 209 ? 19.286 -5.271 -9.975 1.00 77.88 209 SER A N 1
ATOM 1649 C CA . SER A 1 209 ? 18.244 -5.447 -8.961 1.00 77.88 209 SER A CA 1
ATOM 1650 C C . SER A 1 209 ? 17.949 -4.138 -8.219 1.00 77.88 209 SER A C 1
ATOM 1652 O O . SER A 1 209 ? 16.785 -3.771 -8.063 1.00 77.88 209 SER A O 1
ATOM 1654 N N . SER A 1 210 ? 18.990 -3.382 -7.855 1.00 70.19 210 SER A N 1
ATOM 1655 C CA . SER A 1 210 ? 18.847 -2.105 -7.143 1.00 70.19 210 SER A CA 1
ATOM 1656 C C . SER A 1 210 ? 18.159 -1.033 -7.990 1.00 70.19 210 SER A C 1
ATOM 1658 O O . SER A 1 210 ? 17.250 -0.352 -7.518 1.00 70.19 210 SER A O 1
ATOM 1660 N N . VAL A 1 211 ? 18.553 -0.901 -9.261 1.00 70.75 211 VAL A N 1
ATOM 1661 C CA . VAL A 1 211 ? 17.948 0.069 -10.186 1.00 70.75 211 VAL A CA 1
ATOM 1662 C C . VAL A 1 211 ? 16.491 -0.288 -10.472 1.00 70.75 211 VAL A C 1
ATOM 1664 O O . VAL A 1 211 ? 15.624 0.579 -10.374 1.00 70.75 211 VAL A O 1
ATOM 1667 N N . VAL A 1 212 ? 16.204 -1.560 -10.775 1.00 78.75 212 VAL A N 1
ATOM 1668 C CA . VAL A 1 212 ? 14.828 -2.030 -10.995 1.00 78.75 212 VAL A CA 1
ATOM 1669 C C . VAL A 1 212 ? 13.979 -1.798 -9.749 1.00 78.75 212 VAL A C 1
ATOM 1671 O O . VAL A 1 212 ? 12.880 -1.275 -9.876 1.00 78.75 212 VAL A O 1
ATOM 1674 N N . GLY A 1 213 ? 14.481 -2.126 -8.554 1.00 70.75 213 GLY A N 1
ATOM 1675 C CA . GLY A 1 213 ? 13.744 -1.953 -7.300 1.00 70.75 213 GLY A CA 1
ATOM 1676 C C . GLY A 1 213 ? 13.374 -0.497 -7.010 1.00 70.75 213 GLY A C 1
ATOM 1677 O O . GLY A 1 213 ? 12.243 -0.208 -6.631 1.00 70.75 213 GLY A O 1
ATOM 1678 N N . VAL A 1 214 ? 14.293 0.434 -7.264 1.00 68.19 214 VAL A N 1
ATOM 1679 C CA . VAL A 1 214 ? 14.050 1.868 -7.062 1.00 68.19 214 VAL A CA 1
ATOM 1680 C C . VAL A 1 214 ? 13.020 2.411 -8.049 1.00 68.19 214 VAL A C 1
ATOM 1682 O O . VAL A 1 214 ? 12.153 3.195 -7.671 1.00 68.19 214 VAL A O 1
ATOM 1685 N N . PHE A 1 215 ? 13.053 1.964 -9.305 1.00 68.38 215 PHE A N 1
ATOM 1686 C CA . PHE A 1 215 ? 12.028 2.363 -10.265 1.00 68.38 215 PHE A CA 1
ATOM 1687 C C . PHE A 1 215 ? 10.691 1.640 -10.075 1.00 68.38 215 PHE A C 1
ATOM 1689 O O . PHE A 1 215 ? 9.641 2.201 -10.398 1.00 68.38 215 PHE A O 1
ATOM 1696 N N . ALA A 1 216 ? 10.710 0.433 -9.508 1.00 72.31 216 ALA A N 1
ATOM 1697 C CA . ALA A 1 216 ? 9.515 -0.317 -9.144 1.00 72.31 216 ALA A CA 1
ATOM 1698 C C . ALA A 1 216 ? 8.630 0.476 -8.175 1.00 72.31 216 ALA A C 1
ATOM 1700 O O . ALA A 1 216 ? 7.405 0.392 -8.253 1.00 72.31 216 ALA A O 1
ATOM 1701 N N . ASP A 1 217 ? 9.224 1.297 -7.304 1.00 67.12 217 ASP A N 1
ATOM 1702 C CA . ASP A 1 217 ? 8.475 2.138 -6.370 1.00 67.12 217 ASP A CA 1
ATOM 1703 C C . ASP A 1 217 ? 7.631 3.219 -7.045 1.00 67.12 217 ASP A C 1
ATOM 1705 O O . ASP A 1 217 ? 6.604 3.599 -6.479 1.00 67.12 217 ASP A O 1
ATOM 1709 N N . PHE A 1 218 ? 7.969 3.630 -8.267 1.00 66.62 218 PHE A N 1
ATOM 1710 C CA . PHE A 1 218 ? 7.131 4.527 -9.068 1.00 66.62 218 PHE A CA 1
ATOM 1711 C C . PHE A 1 218 ? 6.067 3.792 -9.882 1.00 66.62 218 PHE A C 1
ATOM 1713 O O . PHE A 1 218 ? 5.180 4.446 -10.419 1.00 66.62 218 PHE A O 1
ATOM 1720 N N . ALA A 1 219 ? 6.151 2.457 -9.972 1.00 65.88 219 ALA A N 1
ATOM 1721 C CA . ALA A 1 219 ? 5.176 1.600 -10.651 1.00 65.88 219 ALA A CA 1
ATOM 1722 C C . ALA A 1 219 ? 4.823 2.072 -12.081 1.00 65.88 219 ALA A C 1
ATOM 1724 O O . ALA A 1 219 ? 3.677 2.037 -12.534 1.00 65.88 219 ALA A O 1
ATOM 1725 N N . LEU A 1 220 ? 5.863 2.497 -12.802 1.00 69.56 220 LEU A N 1
ATOM 1726 C CA . LEU A 1 220 ? 5.793 2.950 -14.186 1.00 69.56 220 LEU A CA 1
ATOM 1727 C C . LEU A 1 220 ? 5.860 1.753 -15.142 1.00 69.56 220 LEU A C 1
ATOM 1729 O O . LEU A 1 220 ? 6.918 1.140 -15.290 1.00 69.56 220 LEU A O 1
ATOM 1733 N N . VAL A 1 221 ? 4.758 1.428 -15.822 1.00 70.12 221 VAL A N 1
ATOM 1734 C CA . VAL A 1 221 ? 4.665 0.211 -16.654 1.00 70.12 221 VAL A CA 1
ATOM 1735 C C . VAL A 1 221 ? 5.625 0.217 -17.835 1.00 70.12 221 VAL A C 1
ATOM 1737 O O . VAL A 1 221 ? 6.343 -0.760 -18.052 1.00 70.12 221 VAL A O 1
ATOM 1740 N N . GLU A 1 222 ? 5.651 1.294 -18.614 1.00 70.06 222 GLU A N 1
ATOM 1741 C CA . GLU A 1 222 ? 6.447 1.341 -19.844 1.00 70.06 222 GLU A CA 1
ATOM 1742 C C . GLU A 1 222 ? 7.946 1.359 -19.536 1.00 70.06 222 GLU A C 1
ATOM 1744 O O . GLU A 1 222 ? 8.731 0.628 -20.141 1.00 70.06 222 GLU A O 1
ATOM 1749 N N . GLN A 1 223 ? 8.347 2.125 -18.526 1.00 72.06 223 GLN A N 1
ATOM 1750 C CA . GLN A 1 223 ? 9.716 2.181 -18.029 1.00 72.06 223 GLN A CA 1
ATOM 1751 C C . GLN A 1 223 ? 10.110 0.849 -17.381 1.00 72.06 223 GLN A C 1
ATOM 1753 O O . GLN A 1 223 ? 11.209 0.358 -17.627 1.00 72.06 223 GLN A O 1
ATOM 1758 N N . GLY A 1 224 ? 9.202 0.214 -16.637 1.00 76.69 224 GLY A N 1
ATOM 1759 C CA . GLY A 1 224 ? 9.381 -1.125 -16.085 1.00 76.69 224 GLY A CA 1
ATOM 1760 C C . GLY A 1 224 ? 9.604 -2.184 -17.167 1.00 76.69 224 GLY A C 1
ATOM 1761 O O . GLY A 1 224 ? 10.536 -2.981 -17.074 1.00 76.69 224 GLY A O 1
ATOM 1762 N N . ARG A 1 225 ? 8.829 -2.147 -18.259 1.00 80.38 225 ARG A N 1
ATOM 1763 C CA . ARG A 1 225 ? 9.030 -3.007 -19.439 1.00 80.38 225 ARG A CA 1
ATOM 1764 C C . ARG A 1 225 ? 10.359 -2.732 -20.135 1.00 80.38 225 ARG A C 1
ATOM 1766 O O . ARG A 1 225 ? 11.054 -3.675 -20.503 1.00 80.38 225 ARG A O 1
ATOM 1773 N N . GLN A 1 226 ? 10.750 -1.466 -20.287 1.00 78.12 226 GLN A N 1
ATOM 1774 C CA . GLN A 1 226 ? 12.060 -1.098 -20.838 1.00 78.12 226 GLN A CA 1
ATOM 1775 C C . GLN A 1 226 ? 13.206 -1.644 -19.976 1.00 78.12 226 GLN A C 1
ATOM 1777 O O . GLN A 1 226 ? 14.177 -2.182 -20.511 1.00 78.12 226 GLN A O 1
ATOM 1782 N N . MET A 1 227 ? 13.077 -1.565 -18.649 1.00 78.69 227 MET A N 1
ATOM 1783 C CA . MET A 1 227 ? 14.040 -2.137 -17.709 1.00 78.69 227 MET A CA 1
ATOM 1784 C C . MET A 1 227 ? 14.065 -3.662 -17.783 1.00 78.69 227 MET A C 1
ATOM 1786 O O . MET A 1 227 ? 15.147 -4.236 -17.850 1.00 78.69 227 MET A O 1
ATOM 1790 N N . HIS A 1 228 ? 12.917 -4.336 -17.864 1.00 84.88 228 HIS A N 1
ATOM 1791 C CA . HIS A 1 228 ? 12.891 -5.786 -18.061 1.00 84.88 228 HIS A CA 1
ATOM 1792 C C . HIS A 1 228 ? 13.592 -6.177 -19.374 1.00 84.88 228 HIS A C 1
ATOM 1794 O O . HIS A 1 228 ? 14.503 -7.006 -19.360 1.00 84.88 228 HIS A O 1
ATOM 1800 N N . CYS A 1 229 ? 13.296 -5.495 -20.484 1.00 83.88 229 CYS A N 1
ATOM 1801 C CA . CYS A 1 229 ? 14.019 -5.669 -21.746 1.00 83.88 229 CYS A CA 1
ATOM 1802 C C . CYS A 1 229 ? 15.536 -5.446 -21.606 1.00 83.88 229 CYS A C 1
ATOM 1804 O O . CYS A 1 229 ? 16.302 -6.084 -22.329 1.00 83.88 229 CYS A O 1
ATOM 1806 N N . TYR A 1 230 ? 15.989 -4.570 -20.694 1.00 77.50 230 TYR A N 1
ATOM 1807 C CA . TYR A 1 230 ? 17.416 -4.439 -20.375 1.00 77.50 230 TYR A CA 1
ATOM 1808 C C . TYR A 1 230 ? 17.982 -5.720 -19.800 1.00 77.50 230 TYR A C 1
ATOM 1810 O O . TYR A 1 230 ? 18.999 -6.222 -20.269 1.00 77.50 230 TYR A O 1
ATOM 1818 N N . THR A 1 231 ? 17.315 -6.226 -18.765 1.00 82.38 231 THR A N 1
ATOM 1819 C CA . THR A 1 231 ? 17.796 -7.374 -18.008 1.00 82.38 231 THR A CA 1
ATOM 1820 C C . THR A 1 231 ? 17.877 -8.598 -18.909 1.00 82.38 231 THR A C 1
ATOM 1822 O O . THR A 1 231 ? 18.902 -9.259 -18.909 1.00 82.38 231 THR A O 1
ATOM 1825 N N . VAL A 1 232 ? 16.905 -8.813 -19.802 1.00 83.00 232 VAL A N 1
ATOM 1826 C CA . VAL A 1 232 ? 16.943 -9.903 -20.795 1.00 83.00 232 VAL A CA 1
ATOM 1827 C C . VAL A 1 232 ? 18.162 -9.808 -21.725 1.00 83.00 232 VAL A C 1
ATOM 1829 O O . VAL A 1 232 ? 18.716 -10.825 -22.132 1.00 83.00 232 VAL A O 1
ATOM 1832 N N . LYS A 1 233 ? 18.613 -8.592 -22.056 1.00 82.06 233 LYS A N 1
ATOM 1833 C CA . LYS A 1 233 ? 19.793 -8.353 -22.908 1.00 82.06 233 LYS A CA 1
ATOM 1834 C C . LYS A 1 233 ? 21.118 -8.384 -22.139 1.00 82.06 233 LYS A C 1
ATOM 1836 O O . LYS A 1 233 ? 22.177 -8.308 -22.763 1.00 82.06 233 LYS A O 1
ATOM 1841 N N . ASN A 1 234 ? 21.084 -8.471 -20.811 1.00 77.75 234 ASN A N 1
ATOM 1842 C CA . ASN A 1 234 ? 22.264 -8.517 -19.959 1.00 77.75 234 ASN A CA 1
ATOM 1843 C C . ASN A 1 234 ? 22.456 -9.948 -19.413 1.00 77.75 234 ASN A C 1
ATOM 1845 O O . ASN A 1 234 ? 21.509 -10.516 -18.874 1.00 77.75 234 ASN A O 1
ATOM 1849 N N . PRO A 1 235 ? 23.668 -10.534 -19.475 1.00 78.38 235 PRO A N 1
ATOM 1850 C CA . PRO A 1 235 ? 23.939 -11.849 -18.887 1.00 78.38 235 PRO A CA 1
ATOM 1851 C C . PRO A 1 235 ? 23.515 -11.993 -17.415 1.00 78.38 235 PRO A C 1
ATOM 1853 O O . PRO A 1 235 ? 23.083 -13.068 -17.012 1.00 78.38 235 PRO A O 1
ATOM 1856 N N . ALA A 1 236 ? 23.586 -10.914 -16.628 1.00 78.19 236 ALA A N 1
ATOM 1857 C CA . ALA A 1 236 ? 23.175 -10.889 -15.225 1.00 78.19 236 ALA A CA 1
ATOM 1858 C C . ALA A 1 236 ? 21.647 -10.821 -15.019 1.00 78.19 236 ALA A C 1
ATOM 1860 O O . ALA A 1 236 ? 21.167 -10.911 -13.894 1.00 78.19 236 ALA A O 1
ATOM 1861 N N . GLY A 1 237 ? 20.842 -10.667 -16.076 1.00 74.56 237 GLY A N 1
ATOM 1862 C CA . GLY A 1 237 ? 19.381 -10.598 -15.952 1.00 74.56 237 GLY A CA 1
ATOM 1863 C C . GLY A 1 237 ? 18.705 -11.907 -15.552 1.00 74.56 237 GLY A C 1
ATOM 1864 O O . GLY A 1 237 ? 17.546 -11.899 -15.134 1.00 74.56 237 GLY A O 1
ATOM 1865 N N . MET A 1 238 ? 19.426 -13.024 -15.660 1.00 75.69 238 MET A N 1
ATOM 1866 C CA . MET A 1 238 ? 18.974 -14.332 -15.185 1.00 75.69 238 MET A CA 1
ATOM 1867 C C . MET A 1 238 ? 19.291 -14.573 -13.704 1.00 75.69 238 MET A C 1
ATOM 1869 O O . MET A 1 238 ? 18.868 -15.596 -13.163 1.00 75.69 238 MET A O 1
ATOM 1873 N N . ASP A 1 239 ? 19.989 -13.647 -13.038 1.00 84.75 239 ASP A N 1
ATOM 1874 C CA . ASP A 1 239 ? 20.231 -13.734 -11.602 1.00 84.75 239 ASP A CA 1
ATOM 1875 C C . ASP A 1 239 ? 18.905 -13.683 -10.834 1.00 84.75 239 ASP A C 1
ATOM 1877 O O . ASP A 1 239 ? 18.011 -12.879 -11.116 1.00 84.75 239 ASP A O 1
ATOM 1881 N N . VAL A 1 240 ? 18.788 -14.537 -9.815 1.00 87.19 240 VAL A N 1
ATOM 1882 C CA . VAL A 1 240 ? 17.559 -14.695 -9.020 1.00 87.19 240 VAL A CA 1
ATOM 1883 C C . VAL A 1 240 ? 17.141 -13.375 -8.367 1.00 87.19 240 VAL A C 1
ATOM 1885 O O . VAL A 1 240 ? 15.957 -13.053 -8.330 1.00 87.19 240 VAL A O 1
ATOM 1888 N N . SER A 1 241 ? 18.105 -12.571 -7.907 1.00 85.94 241 SER A N 1
ATOM 1889 C CA . SER A 1 241 ? 17.853 -11.243 -7.332 1.00 85.94 241 SER A CA 1
ATOM 1890 C C . SER A 1 241 ? 17.223 -10.280 -8.340 1.00 85.94 241 SER A C 1
ATOM 1892 O O . SER A 1 241 ? 16.257 -9.595 -8.009 1.00 85.94 241 SER A O 1
ATOM 1894 N N . VAL A 1 242 ? 17.723 -10.261 -9.579 1.00 86.62 242 VAL A N 1
ATOM 1895 C CA . VAL A 1 242 ? 17.181 -9.427 -10.659 1.00 86.62 242 VAL A CA 1
ATOM 1896 C C . VAL A 1 242 ? 15.777 -9.886 -11.021 1.00 86.62 242 VAL A C 1
ATOM 1898 O O . VAL A 1 242 ? 14.879 -9.056 -11.149 1.00 86.62 242 VAL A O 1
ATOM 1901 N N . SER A 1 243 ? 15.562 -11.200 -11.115 1.00 88.81 243 SER A N 1
ATOM 1902 C CA . SER A 1 243 ? 14.232 -11.748 -11.376 1.00 88.81 243 SER A CA 1
ATOM 1903 C C . SER A 1 243 ? 13.226 -11.364 -10.289 1.00 88.81 243 SER A C 1
ATOM 1905 O O . SER A 1 243 ? 12.151 -10.859 -10.603 1.00 88.81 243 SER A O 1
ATOM 1907 N N . ASN A 1 244 ? 13.602 -11.484 -9.012 1.00 89.75 244 ASN A N 1
ATOM 1908 C CA . ASN A 1 244 ? 12.749 -11.094 -7.887 1.00 89.75 244 ASN A CA 1
ATOM 1909 C C . ASN A 1 244 ? 12.397 -9.596 -7.925 1.00 89.75 244 ASN A C 1
ATOM 1911 O O . ASN A 1 244 ? 11.249 -9.234 -7.676 1.00 89.75 244 ASN A O 1
ATOM 1915 N N . SER A 1 245 ? 13.345 -8.725 -8.292 1.00 88.31 245 SER A N 1
ATOM 1916 C CA . SER A 1 245 ? 13.080 -7.290 -8.475 1.00 88.31 245 SER A CA 1
ATOM 1917 C C . SER A 1 245 ? 12.127 -7.003 -9.637 1.00 88.31 245 SER A C 1
ATOM 1919 O O . SER A 1 245 ? 11.303 -6.100 -9.535 1.00 88.31 245 SER A O 1
ATOM 1921 N N . ILE A 1 246 ? 12.204 -7.764 -10.732 1.00 88.94 246 ILE A N 1
ATOM 1922 C CA . ILE A 1 246 ? 11.275 -7.634 -11.867 1.00 88.94 246 ILE A CA 1
ATOM 1923 C C . ILE A 1 246 ? 9.874 -8.117 -11.478 1.00 88.94 246 ILE A C 1
ATOM 1925 O O . ILE A 1 246 ? 8.892 -7.470 -11.831 1.00 88.94 246 ILE A O 1
ATOM 1929 N N . VAL A 1 247 ? 9.771 -9.216 -10.725 1.00 90.50 247 VAL A N 1
ATOM 1930 C CA . VAL A 1 247 ? 8.500 -9.711 -10.174 1.00 90.50 247 VAL A CA 1
ATOM 1931 C C . VAL A 1 247 ? 7.872 -8.664 -9.248 1.00 90.50 247 VAL A C 1
ATOM 1933 O O . VAL A 1 247 ? 6.689 -8.363 -9.397 1.00 90.50 247 VAL A O 1
ATOM 1936 N N . ASP A 1 248 ? 8.640 -8.058 -8.334 1.00 85.56 248 ASP A N 1
ATOM 1937 C CA . ASP A 1 248 ? 8.157 -6.958 -7.480 1.00 85.56 248 ASP A CA 1
ATOM 1938 C C . ASP A 1 248 ? 7.728 -5.737 -8.310 1.00 85.56 248 ASP A C 1
ATOM 1940 O O . ASP A 1 248 ? 6.664 -5.170 -8.069 1.00 85.56 248 ASP A O 1
ATOM 1944 N N . MET A 1 249 ? 8.498 -5.376 -9.342 1.00 87.12 249 MET A N 1
ATOM 1945 C CA . MET A 1 249 ? 8.156 -4.296 -10.271 1.00 87.12 249 MET A CA 1
ATOM 1946 C C . MET A 1 249 ? 6.834 -4.552 -10.993 1.00 87.12 249 MET A C 1
ATOM 1948 O O . MET A 1 249 ? 5.976 -3.667 -11.011 1.00 87.12 249 MET A O 1
ATOM 1952 N N . TYR A 1 250 ? 6.627 -5.750 -11.541 1.00 86.56 250 TYR A N 1
ATOM 1953 C CA . TYR A 1 250 ? 5.384 -6.087 -12.229 1.00 86.56 250 TYR A CA 1
ATOM 1954 C C . TYR A 1 250 ? 4.185 -6.104 -11.285 1.00 86.56 250 TYR A C 1
ATOM 1956 O O . TYR A 1 250 ? 3.146 -5.534 -11.624 1.00 86.56 250 TYR A O 1
ATOM 1964 N N . HIS A 1 251 ? 4.336 -6.643 -10.072 1.00 84.94 251 HIS A N 1
ATOM 1965 C CA . HIS A 1 251 ? 3.295 -6.531 -9.055 1.00 84.94 251 HIS A CA 1
ATOM 1966 C C . HIS A 1 251 ? 3.002 -5.068 -8.719 1.00 84.94 251 HIS A C 1
ATOM 1968 O O . HIS A 1 251 ? 1.840 -4.674 -8.727 1.00 84.94 251 HIS A O 1
ATOM 1974 N N . LYS A 1 252 ? 4.011 -4.223 -8.477 1.00 78.06 252 LYS A N 1
ATOM 1975 C CA . LYS A 1 252 ? 3.780 -2.801 -8.170 1.00 78.06 252 LYS A CA 1
ATOM 1976 C C . LYS A 1 252 ? 3.108 -2.050 -9.324 1.00 78.06 252 LYS A C 1
ATOM 1978 O O . LYS A 1 252 ? 2.301 -1.159 -9.081 1.00 78.06 252 LYS A O 1
ATOM 1983 N N . CYS A 1 253 ? 3.381 -2.456 -10.560 1.00 75.06 253 CYS A N 1
ATOM 1984 C CA . CYS A 1 253 ? 2.728 -1.976 -11.777 1.00 75.06 253 CYS A CA 1
ATOM 1985 C C . CYS A 1 253 ? 1.273 -2.461 -11.964 1.00 75.06 253 CYS A C 1
ATOM 1987 O O . CYS A 1 253 ? 0.586 -1.994 -12.877 1.00 75.06 253 CYS A O 1
ATOM 1989 N N . GLY A 1 254 ? 0.798 -3.403 -11.142 1.00 75.94 254 GLY A N 1
ATOM 1990 C CA . GLY A 1 254 ? -0.512 -4.046 -11.289 1.00 75.94 254 GLY A CA 1
ATOM 1991 C C . GLY A 1 254 ? -0.586 -5.087 -12.412 1.00 75.94 254 GLY A C 1
ATOM 1992 O O . GLY A 1 254 ? -1.679 -5.409 -12.866 1.00 75.94 254 GLY A O 1
ATOM 1993 N N . LEU A 1 255 ? 0.559 -5.591 -12.882 1.00 81.44 255 LEU A N 1
ATOM 1994 C CA . LEU A 1 255 ? 0.677 -6.600 -13.939 1.00 81.44 255 LEU A CA 1
ATOM 1995 C C . LEU A 1 255 ? 0.987 -7.979 -13.333 1.00 81.44 255 LEU A C 1
ATOM 1997 O O . LEU A 1 255 ? 2.069 -8.526 -13.544 1.00 81.44 255 LEU A O 1
ATOM 2001 N N . THR A 1 256 ? 0.048 -8.525 -12.557 1.00 86.06 256 THR A N 1
ATOM 2002 C CA . THR A 1 256 ? 0.225 -9.788 -11.814 1.00 86.06 256 THR A CA 1
ATOM 2003 C C . THR A 1 256 ? 0.554 -10.972 -12.730 1.00 86.06 256 THR A C 1
ATOM 2005 O O . THR A 1 256 ? 1.498 -11.701 -12.446 1.00 86.06 256 THR A O 1
ATOM 2008 N N . ASP A 1 257 ? -0.117 -11.101 -13.878 1.00 86.50 257 ASP A N 1
ATOM 2009 C CA . ASP A 1 257 ? 0.122 -12.201 -14.830 1.00 86.50 257 ASP A CA 1
ATOM 2010 C C . ASP A 1 257 ? 1.557 -12.194 -15.395 1.00 86.50 257 ASP A C 1
ATOM 2012 O O . ASP A 1 257 ? 2.181 -13.237 -15.589 1.00 86.50 257 ASP A O 1
ATOM 2016 N N . GLU A 1 258 ? 2.110 -11.002 -15.654 1.00 88.31 258 GLU A N 1
ATOM 2017 C CA . GLU A 1 258 ? 3.497 -10.844 -16.117 1.00 88.31 258 GLU A CA 1
ATOM 2018 C C . GLU A 1 258 ? 4.493 -11.184 -15.002 1.00 88.31 258 GLU A C 1
ATOM 2020 O O . GLU A 1 258 ? 5.542 -11.782 -15.257 1.00 88.31 258 GLU A O 1
ATOM 2025 N N . ALA A 1 259 ? 4.151 -10.841 -13.757 1.00 91.69 259 ALA A N 1
ATOM 2026 C CA . ALA A 1 259 ? 4.942 -11.209 -12.593 1.00 91.69 259 ALA A CA 1
ATOM 2027 C C . ALA A 1 259 ? 4.975 -12.734 -12.403 1.00 91.69 259 ALA A C 1
ATOM 2029 O O . ALA A 1 259 ? 6.049 -13.304 -12.203 1.00 91.69 259 ALA A O 1
ATOM 2030 N N . GLU A 1 260 ? 3.826 -13.400 -12.538 1.00 93.19 260 GLU A N 1
ATOM 2031 C CA . GLU A 1 260 ? 3.720 -14.854 -12.438 1.00 93.19 260 GLU A CA 1
ATOM 2032 C C . GLU A 1 260 ? 4.500 -15.557 -13.557 1.00 93.19 260 GLU A C 1
ATOM 2034 O O . GLU A 1 260 ? 5.288 -16.472 -13.299 1.00 93.19 260 GLU A O 1
ATOM 2039 N N . ARG A 1 261 ? 4.355 -15.094 -14.806 1.00 92.19 261 ARG A N 1
ATOM 2040 C CA . ARG A 1 261 ? 5.121 -15.630 -15.940 1.00 92.19 261 ARG A CA 1
ATOM 2041 C C . ARG A 1 261 ? 6.622 -15.554 -15.665 1.00 92.19 261 ARG A C 1
ATOM 2043 O O . ARG A 1 261 ? 7.326 -16.557 -15.796 1.00 92.19 261 ARG A O 1
ATOM 2050 N N . ARG A 1 262 ? 7.106 -14.392 -15.212 1.00 91.06 262 ARG A N 1
ATOM 2051 C CA . ARG A 1 262 ? 8.525 -14.196 -14.893 1.00 91.06 262 ARG A CA 1
ATOM 2052 C C . ARG A 1 262 ? 8.995 -15.108 -13.757 1.00 91.06 262 ARG A C 1
ATOM 2054 O O . ARG A 1 262 ? 10.111 -15.636 -13.802 1.00 91.06 262 ARG A O 1
ATOM 2061 N N . PHE A 1 263 ? 8.153 -15.318 -12.750 1.00 93.06 263 PHE A N 1
ATOM 2062 C CA . PHE A 1 263 ? 8.435 -16.229 -11.647 1.00 93.06 263 PHE A CA 1
ATOM 2063 C C . PHE A 1 263 ? 8.644 -17.675 -12.139 1.00 93.06 263 PHE A C 1
ATOM 2065 O O . PHE A 1 263 ? 9.641 -18.319 -11.784 1.00 93.06 263 PHE A O 1
ATOM 2072 N N . TRP A 1 264 ? 7.772 -18.173 -13.020 1.00 92.81 264 TRP A N 1
ATOM 2073 C CA . TRP A 1 264 ? 7.892 -19.527 -13.575 1.00 92.81 264 TRP A CA 1
ATOM 2074 C C . TRP A 1 264 ? 9.074 -19.693 -14.539 1.00 92.81 264 TRP A C 1
ATOM 2076 O O . TRP A 1 264 ? 9.730 -20.738 -14.522 1.00 92.81 264 TRP A O 1
ATOM 2086 N N . GLU A 1 265 ? 9.421 -18.655 -15.299 1.00 88.94 265 GLU A N 1
ATOM 2087 C CA . GLU A 1 265 ? 10.607 -18.638 -16.169 1.00 88.94 265 GLU A CA 1
ATOM 2088 C C . GLU A 1 265 ? 11.937 -18.681 -15.399 1.00 88.94 265 GLU A C 1
ATOM 2090 O O . GLU A 1 265 ? 12.970 -19.024 -15.973 1.00 88.94 265 GLU A O 1
ATOM 2095 N N . THR A 1 266 ? 11.943 -18.328 -14.109 1.00 85.75 266 THR A N 1
ATOM 2096 C CA . THR A 1 266 ? 13.166 -18.258 -13.295 1.00 85.75 266 THR A CA 1
ATOM 2097 C C . THR A 1 266 ? 13.664 -19.664 -12.937 1.00 85.75 266 THR A C 1
ATOM 2099 O O . THR A 1 266 ? 13.049 -20.316 -12.098 1.00 85.75 266 THR A O 1
ATOM 2102 N N . PRO A 1 267 ? 14.793 -20.161 -13.480 1.00 79.44 267 PRO A N 1
ATOM 2103 C CA . PRO A 1 267 ? 15.144 -21.582 -13.357 1.00 79.44 267 PRO A CA 1
ATOM 2104 C C . PRO A 1 267 ? 15.447 -22.039 -11.925 1.00 79.44 267 PRO A C 1
ATOM 2106 O O . PRO A 1 267 ? 15.176 -23.183 -11.566 1.00 79.44 267 PRO A O 1
ATOM 2109 N N . ARG A 1 268 ? 16.024 -21.155 -11.098 1.00 83.38 268 ARG A N 1
ATOM 2110 C CA . ARG A 1 268 ? 16.348 -21.426 -9.690 1.00 83.38 268 ARG A CA 1
ATOM 2111 C C . ARG A 1 268 ? 15.602 -20.435 -8.807 1.00 83.38 268 ARG A C 1
ATOM 2113 O O . ARG A 1 268 ? 16.037 -19.301 -8.652 1.00 83.38 268 ARG A O 1
ATOM 2120 N N . ARG A 1 269 ? 14.484 -20.864 -8.230 1.00 92.12 269 ARG A N 1
ATOM 2121 C CA . ARG A 1 269 ? 13.732 -20.087 -7.237 1.00 92.12 269 ARG A CA 1
ATOM 2122 C C . ARG A 1 269 ? 14.235 -20.439 -5.845 1.00 92.12 269 ARG A C 1
ATOM 2124 O O . ARG A 1 269 ? 14.432 -21.610 -5.534 1.00 92.12 269 ARG A O 1
ATOM 2131 N N . ASN A 1 270 ? 14.450 -19.427 -5.019 1.00 91.81 270 ASN A N 1
ATOM 2132 C CA . ASN A 1 270 ? 14.753 -19.596 -3.600 1.00 91.81 270 ASN A CA 1
ATOM 2133 C C . ASN A 1 270 ? 13.598 -19.048 -2.753 1.00 91.81 270 ASN A C 1
ATOM 2135 O O . ASN A 1 270 ? 12.617 -18.539 -3.295 1.00 91.81 270 ASN A O 1
ATOM 2139 N N . VAL A 1 271 ? 13.729 -19.126 -1.428 1.00 94.50 271 VAL A N 1
ATOM 2140 C CA . VAL A 1 271 ? 12.744 -18.598 -0.468 1.00 94.50 271 VAL A CA 1
ATOM 2141 C C . VAL A 1 271 ? 12.328 -17.163 -0.810 1.00 94.50 271 VAL A C 1
ATOM 2143 O O . VAL A 1 271 ? 11.143 -16.865 -0.879 1.00 94.50 271 VAL A O 1
ATOM 2146 N N . VAL A 1 272 ? 13.289 -16.296 -1.150 1.00 91.88 272 VAL A N 1
ATOM 2147 C CA . VAL A 1 272 ? 13.023 -14.892 -1.508 1.00 91.88 272 VAL A CA 1
ATOM 2148 C C . VAL A 1 272 ? 12.135 -14.771 -2.752 1.00 91.88 272 VAL A C 1
ATOM 2150 O O . VAL A 1 272 ? 11.256 -13.913 -2.782 1.00 91.88 272 VAL A O 1
ATOM 2153 N N . SER A 1 273 ? 12.325 -15.624 -3.765 1.00 92.38 273 SER A N 1
ATOM 2154 C CA . SER A 1 273 ? 11.478 -15.634 -4.966 1.00 92.38 273 SER A CA 1
ATOM 2155 C C . SER A 1 273 ? 10.025 -15.969 -4.639 1.00 92.38 273 SER A C 1
ATOM 2157 O O . SER A 1 273 ? 9.120 -15.271 -5.093 1.00 92.38 273 SER A O 1
ATOM 2159 N N . TRP A 1 274 ? 9.797 -17.018 -3.844 1.00 96.56 274 TRP A N 1
ATOM 2160 C CA . TRP A 1 274 ? 8.452 -17.433 -3.434 1.00 96.56 274 TRP A CA 1
ATOM 2161 C C . TRP A 1 274 ? 7.777 -16.361 -2.580 1.00 96.56 274 TRP A C 1
ATOM 2163 O O . TRP A 1 274 ? 6.648 -15.963 -2.859 1.00 96.56 274 TRP A O 1
ATOM 2173 N N . THR A 1 275 ? 8.501 -15.813 -1.604 1.00 95.19 275 THR A N 1
ATOM 2174 C CA . THR A 1 275 ? 8.012 -14.740 -0.732 1.00 95.19 275 THR A CA 1
ATOM 2175 C C . THR A 1 275 ? 7.647 -13.478 -1.510 1.00 95.19 275 THR A C 1
ATOM 2177 O O . THR A 1 275 ? 6.632 -12.851 -1.208 1.00 95.19 275 THR A O 1
ATOM 2180 N N . ALA A 1 276 ? 8.421 -13.111 -2.539 1.00 91.81 276 ALA A N 1
ATOM 2181 C CA . ALA A 1 276 ? 8.097 -11.978 -3.407 1.00 91.81 276 ALA A CA 1
ATOM 2182 C C . ALA A 1 276 ? 6.771 -12.191 -4.158 1.00 91.81 276 ALA A C 1
ATOM 2184 O O . ALA A 1 276 ? 5.955 -11.270 -4.217 1.00 91.81 276 ALA A O 1
ATOM 2185 N N . MET A 1 277 ? 6.534 -13.404 -4.670 1.00 94.81 277 MET A N 1
ATOM 2186 C CA . MET A 1 277 ? 5.282 -13.763 -5.343 1.00 94.81 277 MET A CA 1
ATOM 2187 C C . MET A 1 277 ? 4.085 -13.722 -4.380 1.00 94.81 277 MET A C 1
ATOM 2189 O O . MET A 1 277 ? 3.089 -13.060 -4.661 1.00 94.81 277 MET A O 1
ATOM 2193 N N . ILE A 1 278 ? 4.204 -14.355 -3.209 1.00 95.94 278 ILE A N 1
ATOM 2194 C CA . ILE A 1 278 ? 3.153 -14.404 -2.173 1.00 95.94 278 ILE A CA 1
ATOM 2195 C C . ILE A 1 278 ? 2.787 -12.991 -1.699 1.00 95.94 278 ILE A C 1
ATOM 2197 O O . ILE A 1 278 ? 1.611 -12.632 -1.628 1.00 95.94 278 ILE A O 1
ATOM 2201 N N . ASN A 1 279 ? 3.791 -12.155 -1.419 1.00 91.12 279 ASN A N 1
ATOM 2202 C CA . ASN A 1 279 ? 3.589 -10.764 -1.013 1.00 91.12 279 ASN A CA 1
ATOM 2203 C C . ASN A 1 279 ? 2.917 -9.934 -2.118 1.00 91.12 279 ASN A C 1
ATOM 2205 O O . ASN A 1 279 ? 2.040 -9.116 -1.840 1.00 91.12 279 ASN A O 1
ATOM 2209 N N . GLY A 1 280 ? 3.326 -10.144 -3.372 1.00 89.06 280 GLY A N 1
ATOM 2210 C CA . GLY A 1 280 ? 2.725 -9.509 -4.540 1.00 89.06 280 GLY A CA 1
ATOM 2211 C C . GLY A 1 280 ? 1.233 -9.819 -4.658 1.00 89.06 280 GLY A C 1
ATOM 2212 O O . GLY A 1 280 ? 0.420 -8.893 -4.674 1.00 89.06 280 GLY A O 1
ATOM 2213 N N . LEU A 1 281 ? 0.870 -11.104 -4.639 1.00 90.56 281 LEU A N 1
ATOM 2214 C CA . LEU A 1 281 ? -0.520 -11.579 -4.657 1.00 90.56 281 LEU A CA 1
ATOM 2215 C C . LEU A 1 281 ? -1.336 -11.000 -3.489 1.00 90.56 281 LEU A C 1
ATOM 2217 O O . LEU A 1 281 ? -2.427 -10.457 -3.688 1.00 90.56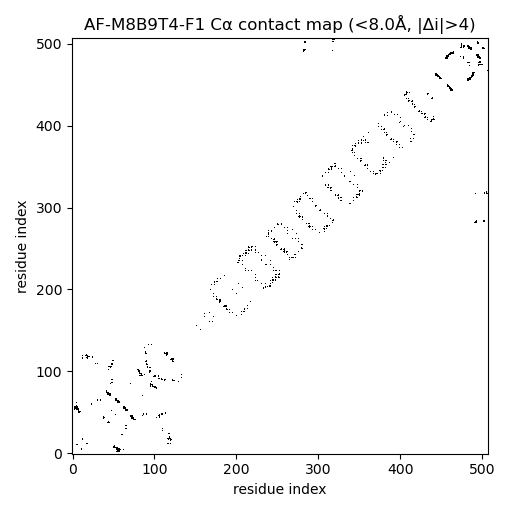 281 LEU A O 1
ATOM 2221 N N . GLY A 1 282 ? -0.772 -11.014 -2.277 1.00 88.75 282 GLY A N 1
ATOM 2222 C CA . GLY A 1 282 ? -1.408 -10.464 -1.079 1.00 88.75 282 GLY A CA 1
ATOM 2223 C C . GLY A 1 282 ? -1.714 -8.967 -1.160 1.00 88.75 282 GLY A C 1
ATOM 2224 O O . GLY A 1 282 ? -2.783 -8.523 -0.737 1.00 88.75 282 GLY A O 1
ATOM 2225 N N . LYS A 1 283 ? -0.820 -8.163 -1.749 1.00 84.62 283 LYS A N 1
ATOM 2226 C CA . LYS A 1 283 ? -1.040 -6.716 -1.943 1.00 84.62 283 LYS A CA 1
ATOM 2227 C C . LYS A 1 283 ? -2.152 -6.395 -2.940 1.00 84.62 283 LYS A C 1
ATOM 2229 O O . LYS A 1 283 ? -2.724 -5.307 -2.863 1.00 84.62 283 LYS A O 1
ATOM 2234 N N . HIS A 1 284 ? -2.463 -7.320 -3.842 1.00 82.31 284 HIS A N 1
ATOM 2235 C CA . HIS A 1 284 ? -3.559 -7.196 -4.807 1.00 82.31 284 HIS A CA 1
ATOM 2236 C C . HIS A 1 284 ? -4.869 -7.832 -4.326 1.00 82.31 284 HIS A C 1
ATOM 2238 O O . HIS A 1 284 ? -5.888 -7.703 -4.997 1.00 82.31 284 HIS A O 1
ATOM 2244 N N . GLY A 1 285 ? -4.883 -8.441 -3.134 1.00 83.75 285 GLY A N 1
ATOM 2245 C CA . GLY A 1 285 ? -6.072 -9.084 -2.562 1.00 83.75 285 GLY A CA 1
ATOM 2246 C C . GLY A 1 285 ? -6.311 -10.518 -3.045 1.00 83.75 285 GLY A C 1
ATOM 2247 O O . GLY A 1 285 ? -7.401 -11.047 -2.845 1.00 83.75 285 GLY A O 1
ATOM 2248 N N . HIS A 1 286 ? -5.310 -11.158 -3.654 1.00 88.00 286 HIS A N 1
ATOM 2249 C CA . HIS A 1 286 ? -5.368 -12.554 -4.099 1.00 88.00 286 HIS A CA 1
ATOM 2250 C C . HIS A 1 286 ? -4.899 -13.505 -2.985 1.00 88.00 286 HIS A C 1
ATOM 2252 O O . HIS A 1 286 ? -3.937 -14.254 -3.143 1.00 88.00 286 HIS A O 1
ATOM 2258 N N . GLY A 1 287 ? -5.545 -13.447 -1.814 1.00 91.81 287 GLY A N 1
ATOM 2259 C CA . GLY A 1 287 ? -5.125 -14.209 -0.630 1.00 91.81 287 GLY A CA 1
ATOM 2260 C C . GLY A 1 287 ? -5.128 -15.727 -0.822 1.00 91.81 287 GLY A C 1
ATOM 2261 O O . GLY A 1 287 ? -4.204 -16.390 -0.363 1.00 91.81 287 GLY A O 1
ATOM 2262 N N . GLN A 1 288 ? -6.113 -16.273 -1.542 1.00 94.00 288 GLN A N 1
ATOM 2263 C CA . GLN A 1 288 ? -6.179 -17.715 -1.805 1.00 94.00 288 GLN A CA 1
ATOM 2264 C C . GLN A 1 288 ? -5.029 -18.181 -2.706 1.00 94.00 288 GLN A C 1
ATOM 2266 O O . GLN A 1 288 ? -4.352 -19.148 -2.384 1.00 94.00 288 GLN A O 1
ATOM 2271 N N . GLU A 1 289 ? -4.742 -17.444 -3.780 1.00 94.50 289 GLU A N 1
ATOM 2272 C CA . GLU A 1 289 ? -3.609 -17.744 -4.665 1.00 94.50 289 GLU A CA 1
ATOM 2273 C C . GLU A 1 289 ? -2.273 -17.623 -3.913 1.00 94.50 289 GLU A C 1
ATOM 2275 O O . GLU A 1 289 ? -1.350 -18.406 -4.132 1.00 94.50 289 GLU A O 1
ATOM 2280 N N . ALA A 1 290 ? -2.167 -16.678 -2.970 1.00 96.31 290 ALA A N 1
ATOM 2281 C CA . ALA A 1 290 ? -0.999 -16.551 -2.102 1.00 96.31 290 ALA A CA 1
ATOM 2282 C C . ALA A 1 290 ? -0.812 -17.783 -1.189 1.00 96.31 290 ALA A C 1
ATOM 2284 O O . ALA A 1 290 ? 0.324 -18.222 -0.991 1.00 96.31 290 ALA A O 1
ATOM 2285 N N . ILE A 1 291 ? -1.904 -18.364 -0.674 1.00 97.69 291 ILE A N 1
ATOM 2286 C CA . ILE A 1 291 ? -1.888 -19.633 0.072 1.00 97.69 291 ILE A CA 1
ATOM 2287 C C . ILE A 1 291 ? -1.445 -20.783 -0.835 1.00 97.69 291 ILE A C 1
ATOM 2289 O O . ILE A 1 291 ? -0.552 -21.542 -0.458 1.00 97.69 291 ILE A O 1
ATOM 2293 N N . ASP A 1 292 ? -2.006 -20.880 -2.039 1.00 97.38 292 ASP A N 1
ATOM 2294 C CA . ASP A 1 292 ? -1.669 -21.940 -2.992 1.00 97.38 292 ASP A CA 1
ATOM 2295 C C . ASP A 1 292 ? -0.174 -21.895 -3.358 1.00 97.38 292 ASP A C 1
ATOM 2297 O O . ASP A 1 292 ? 0.500 -22.928 -3.385 1.00 97.38 292 ASP A O 1
ATOM 2301 N N . 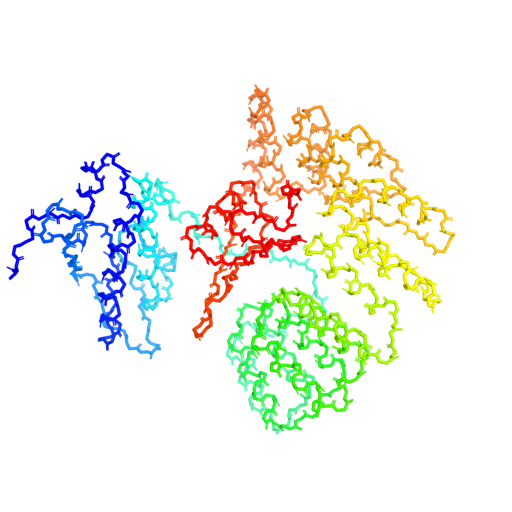MET A 1 293 ? 0.385 -20.693 -3.546 1.00 96.38 293 MET A N 1
ATOM 2302 C CA . MET A 1 293 ? 1.819 -20.496 -3.778 1.00 96.38 293 MET A CA 1
ATOM 2303 C C . MET A 1 293 ? 2.680 -20.861 -2.563 1.00 96.38 293 MET A C 1
ATOM 2305 O O . MET A 1 293 ? 3.754 -21.441 -2.733 1.00 96.38 293 MET A O 1
ATOM 2309 N N . PHE A 1 294 ? 2.226 -20.566 -1.343 1.00 97.50 294 PHE A N 1
ATOM 2310 C CA . PHE A 1 294 ? 2.931 -20.944 -0.115 1.00 97.50 294 PHE A CA 1
ATOM 2311 C C . PHE A 1 294 ? 2.938 -22.461 0.107 1.00 97.50 294 PHE A C 1
ATOM 2313 O O . PHE A 1 294 ? 3.966 -23.039 0.461 1.00 97.50 294 PHE A O 1
ATOM 2320 N N . GLU A 1 295 ? 1.819 -23.140 -0.136 1.00 97.69 295 GLU A N 1
ATOM 2321 C CA . GLU A 1 295 ? 1.778 -24.600 -0.065 1.00 97.69 295 GLU A CA 1
ATOM 2322 C C . GLU A 1 295 ? 2.630 -25.226 -1.171 1.00 97.69 295 GLU A C 1
ATOM 2324 O O . GLU A 1 295 ? 3.400 -26.152 -0.907 1.00 97.69 295 GLU A O 1
ATOM 2329 N N . LYS A 1 296 ? 2.600 -24.668 -2.387 1.00 96.75 296 LYS A N 1
ATOM 2330 C CA . LYS A 1 296 ? 3.448 -25.138 -3.485 1.00 96.75 296 LYS A CA 1
ATOM 2331 C C . LYS A 1 296 ? 4.939 -25.019 -3.156 1.00 96.75 296 LYS A C 1
ATOM 2333 O O . LYS A 1 296 ? 5.666 -25.998 -3.330 1.00 96.75 296 LYS A O 1
ATOM 2338 N N . MET A 1 297 ? 5.372 -23.891 -2.587 1.00 96.44 297 MET A N 1
ATOM 2339 C CA . MET A 1 297 ? 6.733 -23.688 -2.069 1.00 96.44 297 MET A CA 1
ATOM 2340 C C . MET A 1 297 ? 7.164 -24.833 -1.136 1.00 96.44 297 MET A C 1
ATOM 2342 O O . MET A 1 297 ? 8.248 -25.396 -1.301 1.00 96.44 297 MET A O 1
ATOM 2346 N N . ARG A 1 298 ? 6.288 -25.231 -0.204 1.00 95.38 298 ARG A N 1
ATOM 2347 C CA . ARG A 1 298 ? 6.541 -26.338 0.732 1.00 95.38 298 ARG A CA 1
ATOM 2348 C C . ARG A 1 298 ? 6.604 -27.689 0.027 1.00 95.38 298 ARG A C 1
ATOM 2350 O O . ARG A 1 298 ? 7.489 -28.486 0.330 1.00 95.38 298 ARG A O 1
ATOM 2357 N N . THR A 1 299 ? 5.695 -27.956 -0.914 1.00 96.62 299 THR A N 1
ATOM 2358 C CA . THR A 1 299 ? 5.687 -29.222 -1.672 1.00 96.62 299 THR A CA 1
ATOM 2359 C C . THR A 1 299 ? 6.912 -29.388 -2.571 1.00 96.62 299 THR A C 1
ATOM 2361 O O . THR A 1 299 ? 7.375 -30.508 -2.761 1.00 96.62 299 THR A O 1
ATOM 2364 N N . GLU A 1 300 ? 7.488 -28.287 -3.064 1.00 94.50 300 GLU A N 1
ATOM 2365 C CA . GLU A 1 300 ? 8.751 -28.282 -3.815 1.00 94.50 300 GLU A CA 1
ATOM 2366 C C . GLU A 1 300 ? 9.994 -28.358 -2.901 1.00 94.50 300 GLU A C 1
ATOM 2368 O O . GLU A 1 300 ? 11.127 -28.269 -3.373 1.00 94.50 300 GLU A O 1
ATOM 2373 N N . GLY A 1 301 ? 9.803 -28.549 -1.590 1.00 93.06 301 GLY A N 1
ATOM 2374 C CA . GLY A 1 301 ? 10.882 -28.731 -0.618 1.00 93.06 301 GLY A CA 1
ATOM 2375 C C . GLY A 1 301 ? 11.603 -27.440 -0.226 1.00 93.06 301 GLY A C 1
ATOM 2376 O O . GLY A 1 301 ? 12.685 -27.501 0.355 1.00 93.06 301 GLY A O 1
ATOM 2377 N N . VAL A 1 302 ? 11.034 -26.271 -0.532 1.00 95.25 302 VAL A N 1
ATOM 2378 C CA . VAL A 1 302 ? 11.582 -24.982 -0.106 1.00 95.25 302 VAL A CA 1
ATOM 2379 C C . VAL A 1 302 ? 11.002 -24.641 1.268 1.00 95.25 302 VAL A C 1
ATOM 2381 O O . VAL A 1 302 ? 9.812 -24.359 1.394 1.00 95.25 302 VAL A O 1
ATOM 2384 N N . GLU A 1 303 ? 11.835 -24.677 2.311 1.00 94.06 303 GLU A N 1
ATOM 2385 C CA . GLU A 1 303 ? 11.410 -24.370 3.685 1.00 94.06 303 GLU A CA 1
ATOM 2386 C C . GLU A 1 303 ? 11.027 -22.880 3.826 1.00 94.06 303 GLU A C 1
ATOM 2388 O O . GLU A 1 303 ? 11.865 -22.014 3.556 1.00 94.06 303 GLU A O 1
ATOM 2393 N N . PRO A 1 304 ? 9.788 -22.549 4.245 1.00 95.75 304 PRO A N 1
ATOM 2394 C CA . PRO A 1 304 ? 9.396 -21.170 4.511 1.00 95.75 304 PRO A CA 1
ATOM 2395 C C . PRO A 1 304 ? 10.115 -20.587 5.725 1.00 95.75 304 PRO A C 1
ATOM 2397 O O . PRO A 1 304 ? 10.234 -21.236 6.764 1.00 95.75 304 PRO A O 1
ATOM 2400 N N . ASP A 1 305 ? 10.535 -19.331 5.607 1.00 95.00 305 ASP A N 1
ATOM 2401 C CA . ASP A 1 305 ? 11.119 -18.555 6.700 1.00 95.00 305 ASP A CA 1
ATOM 2402 C C . ASP A 1 305 ? 10.099 -17.587 7.330 1.00 95.00 305 ASP A C 1
ATOM 2404 O O . ASP A 1 305 ? 8.939 -17.493 6.922 1.00 95.00 305 ASP A O 1
ATOM 2408 N N . GLU A 1 306 ? 10.535 -16.827 8.333 1.00 94.00 306 GLU A N 1
ATOM 2409 C CA . GLU A 1 306 ? 9.709 -15.821 9.015 1.00 94.00 306 GLU A CA 1
ATOM 2410 C C . GLU A 1 306 ? 9.142 -14.777 8.039 1.00 94.00 306 GLU A C 1
ATOM 2412 O O . GLU A 1 306 ? 8.013 -14.324 8.188 1.00 94.00 306 GLU A O 1
ATOM 2417 N N . VAL A 1 307 ? 9.899 -14.386 7.010 1.00 93.81 307 VAL A N 1
ATOM 2418 C CA . VAL A 1 307 ? 9.432 -13.396 6.024 1.00 93.81 307 VAL A CA 1
ATOM 2419 C C . VAL A 1 307 ? 8.349 -14.000 5.124 1.00 93.81 307 VAL A C 1
ATOM 2421 O O . VAL A 1 307 ? 7.381 -13.320 4.786 1.00 93.81 307 VAL A O 1
ATOM 2424 N N . SER A 1 308 ? 8.476 -15.283 4.787 1.00 95.69 308 SER A N 1
ATOM 2425 C CA . SER A 1 308 ? 7.499 -16.054 4.011 1.00 95.69 308 SER A CA 1
ATOM 2426 C C . SER A 1 308 ? 6.157 -16.137 4.741 1.00 95.69 308 SER A C 1
ATOM 2428 O O . SER A 1 308 ? 5.110 -15.847 4.161 1.00 95.69 308 SER A O 1
ATOM 2430 N N . TYR A 1 309 ? 6.184 -16.464 6.038 1.00 96.88 309 TYR A N 1
ATOM 2431 C CA . TYR A 1 309 ? 4.984 -16.464 6.877 1.00 96.88 309 TYR A CA 1
ATOM 2432 C C . TYR A 1 309 ? 4.391 -15.062 7.028 1.00 96.88 309 TYR A C 1
ATOM 2434 O O . TYR A 1 309 ? 3.180 -14.908 6.910 1.00 96.88 309 TYR A O 1
ATOM 2442 N N . LEU A 1 310 ? 5.208 -14.026 7.239 1.00 95.00 310 LEU A N 1
ATOM 2443 C CA . LEU A 1 310 ? 4.712 -12.649 7.314 1.00 95.00 310 LEU A CA 1
ATOM 2444 C C . LEU A 1 310 ? 3.991 -12.221 6.025 1.00 95.00 310 LEU A C 1
ATOM 2446 O O . LEU A 1 310 ? 2.923 -11.606 6.095 1.00 95.00 310 LEU A O 1
ATOM 2450 N N . ALA A 1 311 ? 4.544 -12.565 4.857 1.00 94.94 311 ALA A N 1
ATOM 2451 C CA . ALA A 1 311 ? 3.915 -12.301 3.565 1.00 94.94 311 ALA A CA 1
ATOM 2452 C C . ALA A 1 311 ? 2.559 -13.015 3.440 1.00 94.94 311 ALA A C 1
ATOM 2454 O O . ALA A 1 311 ? 1.577 -12.395 3.027 1.00 94.94 311 ALA A O 1
ATOM 2455 N N . LEU A 1 312 ? 2.481 -14.280 3.865 1.00 97.50 312 LEU A N 1
ATOM 2456 C CA . LEU A 1 312 ? 1.244 -15.061 3.861 1.00 97.50 312 LEU A CA 1
ATOM 2457 C C . LEU A 1 312 ? 0.181 -14.490 4.812 1.00 97.50 312 LEU A C 1
ATOM 2459 O O . LEU A 1 312 ? -0.966 -14.304 4.409 1.00 97.50 312 LEU A O 1
ATOM 2463 N N . LEU A 1 313 ? 0.551 -14.169 6.056 1.00 96.25 313 LEU A N 1
ATOM 2464 C CA . LEU A 1 313 ? -0.368 -13.584 7.042 1.00 96.25 313 LEU A CA 1
ATOM 2465 C C . LEU A 1 313 ? -0.874 -12.212 6.583 1.00 96.25 313 LEU A C 1
ATOM 2467 O O . LEU A 1 313 ? -2.051 -11.901 6.749 1.00 96.25 313 LEU A O 1
ATOM 2471 N N . SER A 1 314 ? -0.015 -11.408 5.948 1.00 93.06 314 SER A N 1
ATOM 2472 C CA . SER A 1 314 ? -0.415 -10.133 5.339 1.00 93.06 314 SER A CA 1
ATOM 2473 C C . SER A 1 314 ? -1.419 -10.343 4.201 1.00 93.06 314 SER A C 1
ATOM 2475 O O . SER A 1 314 ? -2.416 -9.626 4.121 1.00 93.06 314 SER A O 1
ATOM 2477 N N . ALA A 1 315 ? -1.198 -11.348 3.345 1.00 93.62 315 ALA A N 1
ATOM 2478 C CA . ALA A 1 315 ? -2.115 -11.700 2.261 1.00 93.62 315 ALA A CA 1
ATOM 2479 C C . ALA A 1 315 ? -3.486 -12.159 2.785 1.00 93.62 315 ALA A C 1
ATOM 2481 O O . ALA A 1 315 ? -4.521 -11.727 2.266 1.00 93.62 315 ALA A O 1
ATOM 2482 N N . CYS A 1 316 ? -3.493 -12.976 3.844 1.00 94.50 316 CYS A N 1
ATOM 2483 C CA . CYS A 1 316 ? -4.711 -13.408 4.524 1.00 94.50 316 CYS A CA 1
ATOM 2484 C C . CYS A 1 316 ? -5.430 -12.219 5.178 1.00 94.50 316 CYS A C 1
ATOM 2486 O O . CYS A 1 316 ? -6.634 -12.065 4.983 1.00 94.50 316 CYS A O 1
ATOM 2488 N N . SER A 1 317 ? -4.691 -11.333 5.864 1.00 91.38 317 SER A N 1
ATOM 2489 C CA . SER A 1 317 ? -5.228 -10.098 6.455 1.00 91.38 317 SER A CA 1
ATOM 2490 C C . SER A 1 317 ? -5.919 -9.222 5.413 1.00 91.38 317 SER A C 1
ATOM 2492 O O . SER A 1 317 ? -7.080 -8.864 5.570 1.00 91.38 317 SER A O 1
ATOM 2494 N N . HIS A 1 318 ? -5.262 -8.935 4.287 1.00 86.81 318 HIS A N 1
ATOM 2495 C CA . HIS A 1 318 ? -5.830 -8.086 3.233 1.00 86.81 318 HIS A CA 1
ATOM 2496 C C . HIS A 1 318 ? -7.031 -8.697 2.498 1.00 86.81 318 HIS A C 1
ATOM 2498 O O . HIS A 1 318 ? -7.767 -7.963 1.827 1.00 86.81 318 HIS A O 1
ATOM 2504 N N . SER A 1 319 ? -7.211 -10.014 2.603 1.00 89.31 319 SER A N 1
ATOM 2505 C CA . SER A 1 319 ? -8.276 -10.769 1.931 1.00 89.31 319 SER A CA 1
ATOM 2506 C C . SER A 1 319 ? -9.374 -11.246 2.889 1.00 89.31 319 SER A C 1
ATOM 2508 O O . SER A 1 319 ? -10.317 -11.891 2.442 1.00 89.31 319 SER A O 1
ATOM 2510 N N . GLY A 1 320 ? -9.258 -10.949 4.189 1.00 90.69 320 GLY A N 1
ATOM 2511 C CA . GLY A 1 320 ? -10.230 -11.349 5.209 1.00 90.69 320 GLY A CA 1
ATOM 2512 C C . GLY A 1 320 ? -10.295 -12.850 5.492 1.00 90.69 320 GLY A C 1
ATOM 2513 O O . GLY A 1 320 ? -11.325 -13.342 5.941 1.00 90.69 320 GLY A O 1
ATOM 2514 N N . LEU A 1 321 ? -9.210 -13.584 5.238 1.00 93.81 321 LEU A N 1
ATOM 2515 C CA . LEU A 1 321 ? -9.122 -15.033 5.453 1.00 93.81 321 LEU A CA 1
ATOM 2516 C C . LEU A 1 321 ? -8.756 -15.332 6.916 1.00 93.81 321 LEU A C 1
ATOM 2518 O O . LEU A 1 321 ? -7.595 -15.592 7.241 1.00 93.81 321 LEU A O 1
ATOM 2522 N N . VAL A 1 322 ? -9.734 -15.185 7.818 1.00 95.00 322 VAL A N 1
ATOM 2523 C CA . VAL A 1 322 ? -9.523 -15.242 9.278 1.00 95.00 322 VAL A CA 1
ATOM 2524 C C . VAL A 1 322 ? -9.020 -16.614 9.737 1.00 95.00 322 VAL A C 1
ATOM 2526 O O . VAL A 1 322 ? -8.014 -16.695 10.446 1.00 95.00 322 VAL A O 1
ATOM 2529 N N . GLU A 1 323 ? -9.683 -17.690 9.314 1.00 96.12 323 GLU A N 1
ATOM 2530 C CA . GLU A 1 323 ? -9.371 -19.056 9.753 1.00 96.12 323 GLU A CA 1
ATOM 2531 C C . GLU A 1 323 ? -8.012 -19.534 9.236 1.00 96.12 323 GLU A C 1
ATOM 2533 O O . GLU A 1 323 ? -7.212 -20.115 9.975 1.00 96.12 323 GLU A O 1
ATOM 2538 N N . GLU A 1 324 ? -7.704 -19.231 7.978 1.00 96.94 324 GLU A N 1
ATOM 2539 C CA . GLU A 1 324 ? -6.428 -19.547 7.351 1.00 96.94 324 GLU A CA 1
ATOM 2540 C C . GLU A 1 324 ? -5.291 -18.804 8.056 1.00 96.94 324 GLU A C 1
ATOM 2542 O O . GLU A 1 324 ? -4.271 -19.407 8.398 1.00 96.94 324 GLU A O 1
ATOM 2547 N N . CYS A 1 325 ? -5.478 -17.515 8.355 1.00 96.19 325 CYS A N 1
ATOM 2548 C CA . CYS A 1 325 ? -4.478 -16.731 9.073 1.00 96.19 325 CYS A CA 1
ATOM 2549 C C . CYS A 1 325 ? -4.227 -17.289 10.482 1.00 96.19 325 CYS A C 1
ATOM 2551 O O . CYS A 1 325 ? -3.071 -17.496 10.855 1.00 96.19 325 CYS A O 1
ATOM 2553 N N . ARG A 1 326 ? -5.286 -17.633 11.239 1.00 97.00 326 ARG A N 1
ATOM 2554 C CA . ARG A 1 326 ? -5.168 -18.301 12.553 1.00 97.00 326 ARG A CA 1
ATOM 2555 C C . ARG A 1 326 ? -4.383 -19.608 12.446 1.00 97.00 326 ARG A C 1
ATOM 2557 O O . ARG A 1 326 ? -3.478 -19.855 13.249 1.00 97.00 326 ARG A O 1
ATOM 2564 N N . ARG A 1 327 ? -4.688 -20.430 11.439 1.00 97.62 327 ARG A N 1
ATOM 2565 C CA . ARG A 1 327 ? -3.991 -21.696 11.180 1.00 97.62 327 ARG A CA 1
ATOM 2566 C C . ARG A 1 327 ? -2.499 -21.475 10.937 1.00 97.62 327 ARG A C 1
ATOM 2568 O O . ARG A 1 327 ? -1.683 -22.081 11.633 1.00 97.62 327 ARG A O 1
ATOM 2575 N N . TYR A 1 328 ? -2.129 -20.609 9.995 1.00 97.06 328 TYR A N 1
ATOM 2576 C CA . TYR A 1 328 ? -0.721 -20.364 9.666 1.00 97.06 328 TYR A CA 1
ATOM 2577 C C . TYR A 1 328 ? 0.035 -19.656 10.795 1.00 97.06 328 TYR A C 1
ATOM 2579 O O . TYR A 1 328 ? 1.208 -19.953 11.027 1.00 97.06 328 TYR A O 1
ATOM 2587 N N . PHE A 1 329 ? -0.635 -18.793 11.561 1.00 96.62 329 PHE A N 1
ATOM 2588 C CA . PHE A 1 329 ? -0.058 -18.175 12.752 1.00 96.62 329 PHE A CA 1
ATOM 2589 C C . PHE A 1 329 ? 0.213 -19.201 13.865 1.00 96.62 329 PHE A C 1
ATOM 2591 O O . PHE A 1 329 ? 1.258 -19.167 14.515 1.00 96.62 329 PHE A O 1
ATOM 2598 N N . SER A 1 330 ? -0.687 -20.168 14.059 1.00 95.94 330 SER A N 1
ATOM 2599 C CA . SER A 1 330 ? -0.453 -21.295 14.969 1.00 95.94 330 SER A CA 1
ATOM 2600 C C . SER A 1 330 ? 0.727 -22.157 14.506 1.00 95.94 330 SER A C 1
ATOM 2602 O O . SER A 1 330 ? 1.569 -22.534 15.320 1.00 95.94 330 SER A O 1
ATOM 2604 N N . MET A 1 331 ? 0.850 -22.399 13.196 1.00 95.19 331 MET A N 1
ATOM 2605 C CA . MET A 1 331 ? 1.967 -23.160 12.625 1.00 95.19 331 MET A CA 1
ATOM 2606 C C . MET A 1 331 ? 3.327 -22.500 12.890 1.00 95.19 331 MET A C 1
ATOM 2608 O O . MET A 1 331 ? 4.215 -23.168 13.417 1.00 95.19 331 MET A O 1
ATOM 2612 N N . ILE A 1 332 ? 3.497 -21.198 12.614 1.00 95.38 332 ILE A N 1
ATOM 2613 C CA . ILE A 1 332 ? 4.775 -20.509 12.895 1.00 95.38 332 ILE A CA 1
ATOM 2614 C C . ILE A 1 332 ? 5.102 -20.487 14.397 1.00 95.38 332 ILE A C 1
ATOM 2616 O O . ILE A 1 332 ? 6.268 -20.559 14.768 1.00 95.38 332 ILE A O 1
ATOM 2620 N N . ARG A 1 333 ? 4.095 -20.443 15.283 1.00 93.56 333 ARG A N 1
ATOM 2621 C CA . ARG A 1 333 ? 4.309 -20.517 16.742 1.00 93.56 333 ARG A CA 1
ATOM 2622 C C . ARG A 1 333 ? 4.794 -21.886 17.219 1.00 93.56 333 ARG A C 1
ATOM 2624 O O . ARG A 1 333 ? 5.446 -21.959 18.257 1.00 93.56 333 ARG A O 1
ATOM 2631 N N . GLN A 1 334 ? 4.433 -22.953 16.512 1.00 92.81 334 GLN A N 1
ATOM 2632 C CA . GLN A 1 334 ? 4.832 -24.323 16.845 1.00 92.81 334 GLN A CA 1
ATOM 2633 C C . GLN A 1 334 ? 6.179 -24.709 16.219 1.00 92.81 334 GLN A C 1
ATOM 2635 O O . GLN A 1 334 ? 6.830 -25.644 16.692 1.00 92.81 334 GLN A O 1
ATOM 2640 N N . GLU A 1 335 ? 6.608 -23.994 15.179 1.00 91.81 335 GLU A N 1
ATOM 2641 C CA . GLU A 1 335 ? 7.863 -24.260 14.489 1.00 91.81 335 GLU A CA 1
ATOM 2642 C C . GLU A 1 335 ? 9.065 -23.866 15.358 1.00 91.81 335 GLU A C 1
ATOM 2644 O O . GLU A 1 335 ? 9.278 -22.701 15.682 1.00 91.81 335 GLU A O 1
ATOM 2649 N N . LYS A 1 336 ? 9.898 -24.844 15.728 1.00 86.94 336 LYS A N 1
ATOM 2650 C CA . LYS A 1 336 ? 10.996 -24.635 16.693 1.00 86.94 336 LYS A CA 1
ATOM 2651 C C . LYS A 1 336 ? 12.106 -23.741 16.149 1.00 86.94 336 LYS A C 1
ATOM 2653 O O . LYS A 1 336 ? 12.858 -23.156 16.929 1.00 86.94 336 LYS A O 1
ATOM 2658 N N . ARG A 1 337 ? 12.256 -23.703 14.823 1.00 89.38 337 ARG A N 1
ATOM 2659 C CA . ARG A 1 337 ? 13.317 -22.954 14.138 1.00 89.38 337 ARG A CA 1
ATOM 2660 C C . ARG A 1 337 ? 12.942 -21.504 13.848 1.00 89.38 337 ARG A C 1
ATOM 2662 O O . ARG A 1 337 ? 13.840 -20.723 13.555 1.00 89.38 337 ARG A O 1
ATOM 2669 N N . LEU A 1 338 ? 11.661 -21.150 13.930 1.00 92.56 338 LEU A N 1
ATOM 2670 C CA . LEU A 1 338 ? 11.164 -19.818 13.598 1.00 92.56 338 LEU A CA 1
ATOM 2671 C C . LEU A 1 338 ? 10.671 -19.122 14.861 1.00 92.56 338 LEU A C 1
ATOM 2673 O O . LEU A 1 338 ? 10.158 -19.756 15.783 1.00 92.56 338 LEU A O 1
ATOM 2677 N N . ARG A 1 339 ? 10.823 -17.799 14.917 1.00 89.88 339 ARG A N 1
ATOM 2678 C CA . ARG A 1 339 ? 10.248 -17.002 16.001 1.00 89.88 339 ARG A CA 1
ATOM 2679 C C . ARG A 1 339 ? 9.335 -15.930 15.421 1.00 89.88 339 ARG A C 1
ATOM 2681 O O . ARG A 1 339 ? 9.817 -15.055 14.702 1.00 89.88 339 ARG A O 1
ATOM 2688 N N . PRO A 1 340 ? 8.030 -15.951 15.746 1.00 93.44 340 PRO A N 1
ATOM 2689 C CA . PRO A 1 340 ? 7.141 -14.862 15.378 1.00 93.44 340 PRO A CA 1
ATOM 2690 C C . PRO A 1 340 ? 7.694 -13.537 15.903 1.00 93.44 340 PRO A C 1
ATOM 2692 O O . PRO A 1 340 ? 8.036 -13.418 17.076 1.00 93.44 340 PRO A O 1
ATOM 2695 N N . ARG A 1 341 ? 7.797 -12.550 15.017 1.00 93.00 341 ARG A N 1
ATOM 2696 C CA . ARG A 1 341 ? 8.163 -11.160 15.332 1.00 93.00 341 ARG A CA 1
ATOM 2697 C C . ARG A 1 341 ? 6.920 -10.288 15.504 1.00 93.00 341 ARG A C 1
ATOM 2699 O O . ARG A 1 341 ? 5.833 -10.700 15.097 1.00 93.00 341 ARG A O 1
ATOM 2706 N N . ALA A 1 342 ? 7.084 -9.074 16.031 1.00 91.00 342 ALA A N 1
ATOM 2707 C CA . ALA A 1 342 ? 5.983 -8.139 16.263 1.00 91.00 342 ALA A CA 1
ATOM 2708 C C . ALA A 1 342 ? 5.132 -7.868 15.007 1.00 91.00 342 ALA A C 1
ATOM 2710 O O . ALA A 1 342 ? 3.923 -7.689 15.120 1.00 91.00 342 ALA A O 1
ATOM 2711 N N . GLU A 1 343 ? 5.720 -7.911 13.807 1.00 90.50 343 GLU A N 1
ATOM 2712 C CA . GLU A 1 343 ? 4.986 -7.714 12.551 1.00 90.50 343 GLU A CA 1
ATOM 2713 C C . GLU A 1 343 ? 3.964 -8.831 12.282 1.00 90.50 343 GLU A C 1
ATOM 2715 O O . GLU A 1 343 ? 2.890 -8.560 11.756 1.00 90.50 343 GLU A O 1
ATOM 2720 N N . HIS A 1 344 ? 4.244 -10.074 12.693 1.00 94.19 344 HIS A N 1
ATOM 2721 C CA . HIS A 1 344 ? 3.300 -11.189 12.530 1.00 94.19 344 HIS A CA 1
ATOM 2722 C C . HIS A 1 344 ? 2.068 -10.993 13.415 1.00 94.19 344 HIS A C 1
ATOM 2724 O O . HIS A 1 344 ? 0.940 -11.226 12.988 1.00 94.19 344 HIS A O 1
ATOM 2730 N N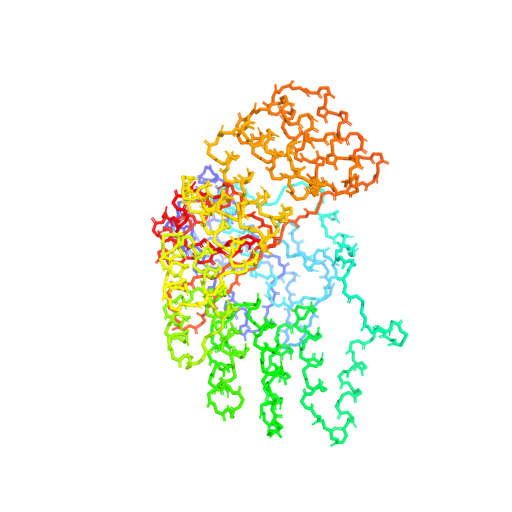 . TYR A 1 345 ? 2.290 -10.525 14.645 1.00 95.12 345 TYR A N 1
ATOM 2731 C CA . TYR A 1 345 ? 1.214 -10.157 15.557 1.00 95.12 345 TYR A CA 1
ATOM 2732 C C . TYR A 1 345 ? 0.439 -8.944 15.039 1.00 95.12 345 TYR A C 1
ATOM 2734 O O . TYR A 1 345 ? -0.784 -8.950 15.104 1.00 95.12 345 TYR A O 1
ATOM 2742 N N . ALA A 1 346 ? 1.112 -7.949 14.452 1.00 92.56 346 ALA A N 1
ATOM 2743 C CA . ALA A 1 346 ? 0.447 -6.810 13.820 1.00 92.56 346 ALA A CA 1
ATOM 2744 C C . ALA A 1 346 ? -0.518 -7.254 12.706 1.00 92.56 346 ALA A C 1
ATOM 2746 O O . ALA A 1 346 ? -1.644 -6.766 12.660 1.00 92.56 346 ALA A O 1
ATOM 2747 N N . CYS A 1 347 ? -0.123 -8.214 11.856 1.00 93.19 347 CYS A N 1
ATOM 2748 C CA . CYS A 1 347 ? -1.010 -8.786 10.835 1.00 93.19 347 CYS A CA 1
ATOM 2749 C C . CYS A 1 347 ? -2.241 -9.469 11.447 1.00 93.19 347 CYS A C 1
ATOM 2751 O O . CYS A 1 347 ? -3.350 -9.277 10.954 1.00 93.19 347 CYS A O 1
ATOM 2753 N N . MET A 1 348 ? -2.059 -10.235 12.527 1.00 96.12 348 MET A N 1
ATOM 2754 C CA . MET A 1 348 ? -3.169 -10.878 13.237 1.00 96.12 348 MET A CA 1
ATOM 2755 C C . MET A 1 348 ? -4.108 -9.855 13.886 1.00 96.12 348 MET A C 1
ATOM 2757 O O . MET A 1 348 ? -5.320 -9.981 13.762 1.00 96.12 348 MET A O 1
ATOM 2761 N N . VAL A 1 349 ? -3.564 -8.822 14.532 1.00 95.00 349 VAL A N 1
ATOM 2762 C CA . VAL A 1 349 ? -4.345 -7.737 15.147 1.00 95.00 349 VAL A CA 1
ATOM 2763 C C . VAL A 1 349 ? -5.108 -6.936 14.088 1.00 95.00 349 VAL A C 1
ATOM 2765 O O . VAL A 1 349 ? -6.268 -6.608 14.314 1.00 95.00 349 VAL A O 1
ATOM 2768 N N . ASP A 1 350 ? -4.508 -6.656 12.923 1.00 91.31 350 ASP A N 1
ATOM 2769 C CA . ASP A 1 350 ? -5.196 -5.993 11.801 1.00 91.31 350 ASP A CA 1
ATOM 2770 C C . ASP A 1 350 ? -6.360 -6.846 11.285 1.00 91.31 350 ASP A C 1
ATOM 2772 O O . ASP A 1 350 ? -7.465 -6.335 11.108 1.00 91.31 350 ASP A O 1
ATOM 2776 N N . LEU A 1 351 ? -6.139 -8.149 11.092 1.00 93.81 351 LEU A N 1
ATOM 2777 C CA . LEU A 1 351 ? -7.167 -9.074 10.622 1.00 93.81 351 LEU A CA 1
ATOM 2778 C C . LEU A 1 351 ? -8.324 -9.202 11.623 1.00 93.81 351 LEU A C 1
ATOM 2780 O O . LEU A 1 351 ? -9.474 -8.992 11.244 1.00 93.81 351 LEU A O 1
ATOM 2784 N N . LEU A 1 352 ? -8.027 -9.528 12.886 1.00 94.62 352 LEU A N 1
ATOM 2785 C CA . LEU A 1 352 ? -9.024 -9.687 13.951 1.00 94.62 352 LEU A CA 1
ATOM 2786 C C . LEU A 1 352 ? -9.772 -8.377 14.200 1.00 94.62 352 LEU A C 1
ATOM 2788 O O . LEU A 1 352 ? -10.994 -8.360 14.328 1.00 94.62 352 LEU A O 1
ATOM 2792 N N . GLY A 1 353 ? -9.036 -7.264 14.188 1.00 91.69 353 GLY A N 1
ATOM 2793 C CA . GLY A 1 353 ? -9.587 -5.930 14.334 1.00 91.69 353 GLY A CA 1
ATOM 2794 C C . GLY A 1 353 ? -10.586 -5.569 13.238 1.00 91.69 353 GLY A C 1
ATOM 2795 O O . GLY A 1 353 ? -11.589 -4.946 13.548 1.00 91.69 353 GLY A O 1
ATOM 2796 N N . ARG A 1 354 ? -10.358 -5.977 11.981 1.00 87.38 354 ARG A N 1
ATOM 2797 C CA . ARG A 1 354 ? -11.318 -5.792 10.872 1.00 87.38 354 ARG A CA 1
ATOM 2798 C C . ARG A 1 354 ? -12.485 -6.774 10.915 1.00 87.38 354 ARG A C 1
ATOM 2800 O O . ARG A 1 354 ? -13.576 -6.434 10.468 1.00 87.38 354 ARG A O 1
ATOM 2807 N N . ALA A 1 355 ? -12.255 -7.978 11.436 1.00 90.19 355 ALA A N 1
ATOM 2808 C CA . ALA A 1 355 ? -13.292 -8.987 11.634 1.00 90.19 355 ALA A CA 1
ATOM 2809 C C . ALA A 1 355 ? -14.241 -8.648 12.802 1.00 90.19 355 ALA A C 1
ATOM 2811 O O . ALA A 1 355 ? -15.284 -9.280 12.944 1.00 90.19 355 ALA A O 1
ATOM 2812 N N . GLY A 1 356 ? -13.906 -7.645 13.623 1.00 89.94 356 GLY A N 1
ATOM 2813 C CA . GLY A 1 356 ? -14.666 -7.260 14.815 1.00 89.94 356 GLY A CA 1
ATOM 2814 C C . GLY A 1 356 ? -14.332 -8.069 16.070 1.00 89.94 356 GLY A C 1
ATOM 2815 O O . GLY A 1 356 ? -14.931 -7.838 17.117 1.00 89.94 356 GLY A O 1
ATOM 2816 N N . GLU A 1 357 ? -13.340 -8.958 16.006 1.00 93.31 357 GLU A N 1
ATOM 2817 C CA . GLU A 1 357 ? -12.874 -9.810 17.109 1.00 93.31 357 GLU A CA 1
ATOM 2818 C C . GLU A 1 357 ? -11.905 -9.038 18.030 1.00 93.31 357 GLU A C 1
ATOM 2820 O O . GLU A 1 357 ? -10.761 -9.435 18.267 1.00 93.31 357 GLU A O 1
ATOM 2825 N N . LEU A 1 358 ? -12.339 -7.873 18.529 1.00 91.38 358 LEU A N 1
ATOM 2826 C CA . LEU A 1 358 ? -11.481 -6.934 19.268 1.00 91.38 358 LEU A CA 1
ATOM 2827 C C . LEU A 1 358 ? -10.922 -7.503 20.574 1.00 91.38 358 LEU A C 1
AT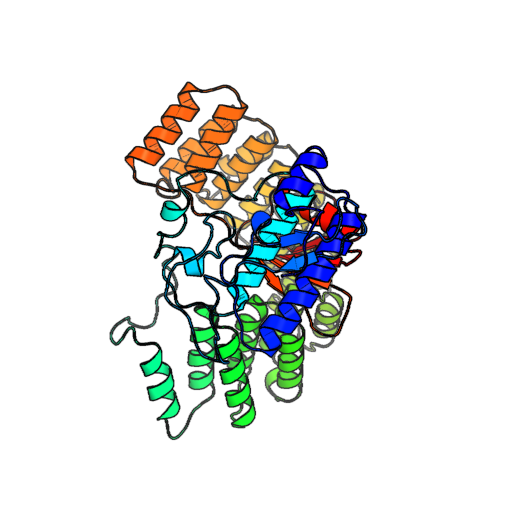OM 2829 O O . LEU A 1 358 ? -9.794 -7.186 20.946 1.00 91.38 358 LEU A O 1
ATOM 2833 N N . MET A 1 359 ? -11.693 -8.349 21.256 1.00 91.19 359 MET A N 1
ATOM 2834 C CA . MET A 1 359 ? -11.256 -8.999 22.492 1.00 91.19 359 MET A CA 1
ATOM 2835 C C . MET A 1 359 ? -10.062 -9.920 22.232 1.00 91.19 359 MET A C 1
ATOM 2837 O O . MET A 1 359 ? -9.048 -9.810 22.914 1.00 91.19 359 MET A O 1
ATOM 2841 N N . GLU A 1 360 ? -10.140 -10.756 21.192 1.00 94.19 360 GLU A N 1
ATOM 2842 C CA . GLU A 1 360 ? -9.028 -11.620 20.786 1.00 94.19 360 GLU A CA 1
ATOM 2843 C C . GLU A 1 360 ? -7.826 -10.785 20.327 1.00 94.19 360 GLU A C 1
ATOM 2845 O O . GLU A 1 360 ? -6.694 -11.083 20.700 1.00 94.19 360 GLU A O 1
ATOM 2850 N N . ALA A 1 361 ? -8.057 -9.699 19.578 1.00 95.06 361 ALA A N 1
ATOM 2851 C CA . ALA A 1 361 ? -6.992 -8.794 19.152 1.00 95.06 361 ALA A CA 1
ATOM 2852 C C . ALA A 1 361 ? -6.257 -8.164 20.349 1.00 95.06 361 ALA A C 1
ATOM 2854 O O . ALA A 1 361 ? -5.026 -8.121 20.367 1.00 95.06 361 ALA A O 1
ATOM 2855 N N . ARG A 1 362 ? -6.993 -7.711 21.371 1.00 93.75 362 ARG A N 1
ATOM 2856 C CA . ARG A 1 362 ? -6.431 -7.143 22.603 1.00 93.75 362 ARG A CA 1
ATOM 2857 C C . ARG A 1 362 ? -5.664 -8.189 23.409 1.00 93.75 362 ARG A C 1
ATOM 2859 O O . ARG A 1 362 ? -4.533 -7.937 23.821 1.00 93.75 362 ARG A O 1
ATOM 2866 N N . ASP A 1 363 ? -6.252 -9.364 23.611 1.00 93.81 363 ASP A N 1
ATOM 2867 C CA . ASP A 1 363 ? -5.622 -10.450 24.363 1.00 93.81 363 ASP A CA 1
ATOM 2868 C C . ASP A 1 363 ? -4.348 -10.939 23.651 1.00 93.81 363 ASP A C 1
ATOM 2870 O O . ASP A 1 363 ? -3.341 -11.257 24.290 1.00 93.81 363 ASP A O 1
ATOM 2874 N N . LEU A 1 364 ? -4.342 -10.921 22.315 1.00 94.81 364 LEU A N 1
ATOM 2875 C CA . LEU A 1 364 ? -3.161 -11.224 21.522 1.00 94.81 364 LEU A CA 1
ATOM 2876 C C . LEU A 1 364 ? -2.036 -10.210 21.766 1.00 94.81 364 LEU A C 1
ATOM 2878 O O . LEU A 1 364 ? -0.902 -10.640 21.954 1.00 94.81 364 LEU A O 1
ATOM 2882 N N . VAL A 1 365 ? -2.336 -8.904 21.819 1.00 94.75 365 VAL A N 1
ATOM 2883 C CA . VAL A 1 365 ? -1.355 -7.851 22.159 1.00 94.75 365 VAL A CA 1
ATOM 2884 C C . VAL A 1 365 ? -0.811 -8.034 23.578 1.00 94.75 365 VAL A C 1
ATOM 2886 O O . VAL A 1 365 ? 0.396 -7.933 23.790 1.00 94.75 365 VAL A O 1
ATOM 2889 N N . ALA A 1 366 ? -1.676 -8.359 24.541 1.00 92.12 366 ALA A N 1
ATOM 2890 C CA . ALA A 1 366 ? -1.282 -8.571 25.934 1.00 92.12 366 ALA A CA 1
ATOM 2891 C C . ALA A 1 366 ? -0.402 -9.820 26.137 1.00 92.12 366 ALA A C 1
ATOM 2893 O O . ALA A 1 366 ? 0.407 -9.867 27.061 1.00 92.12 366 ALA A O 1
ATOM 2894 N N . THR A 1 367 ? -0.554 -10.835 25.281 1.00 92.94 367 THR A N 1
ATOM 2895 C CA . THR A 1 367 ? 0.164 -12.119 25.377 1.00 92.94 367 THR A CA 1
ATOM 2896 C C . THR A 1 367 ? 1.372 -12.223 24.441 1.00 92.94 367 THR A C 1
ATOM 2898 O O . THR A 1 367 ? 1.993 -13.289 24.350 1.00 92.94 367 THR A O 1
ATOM 2901 N N . MET A 1 368 ? 1.736 -11.139 23.744 1.00 93.50 368 MET A N 1
ATOM 2902 C CA . MET A 1 368 ? 2.926 -11.113 22.893 1.00 93.50 368 MET A CA 1
ATOM 2903 C C . MET A 1 368 ? 4.196 -11.372 23.723 1.00 93.50 368 MET A C 1
ATOM 2905 O O . MET A 1 368 ? 4.382 -10.761 24.772 1.00 93.50 368 MET A O 1
ATOM 2909 N N . PRO A 1 369 ? 5.119 -12.237 23.258 1.00 92.38 369 PRO A N 1
ATOM 2910 C CA . PRO A 1 369 ? 6.374 -12.512 23.961 1.00 92.38 369 PRO A CA 1
ATOM 2911 C C . PRO A 1 369 ? 7.411 -11.385 23.810 1.00 92.38 369 PRO A C 1
ATOM 2913 O O . PRO A 1 369 ? 8.513 -11.488 24.345 1.00 92.38 369 PRO A O 1
ATOM 2916 N N . MET A 1 370 ? 7.086 -10.338 23.051 1.00 92.56 370 MET A N 1
ATOM 2917 C CA . MET A 1 370 ? 7.887 -9.135 22.852 1.00 92.56 370 MET A CA 1
ATOM 2918 C C . MET A 1 370 ? 7.038 -7.893 23.107 1.00 92.56 370 MET A C 1
ATOM 2920 O O . MET A 1 370 ? 5.812 -7.951 23.023 1.00 92.56 370 MET A O 1
ATOM 2924 N N . GLU A 1 371 ? 7.695 -6.760 23.352 1.00 89.38 371 GLU A N 1
ATOM 2925 C CA . GLU A 1 371 ? 7.003 -5.481 23.493 1.00 89.38 371 GLU A CA 1
ATOM 2926 C C . GLU A 1 371 ? 6.245 -5.123 22.198 1.00 89.38 371 GLU A C 1
ATOM 2928 O O . GLU A 1 371 ? 6.827 -5.189 21.105 1.00 89.38 371 GLU A O 1
ATOM 2933 N N . PRO A 1 372 ? 4.952 -4.755 22.284 1.00 91.06 372 PRO A N 1
ATOM 2934 C CA . PRO A 1 372 ? 4.192 -4.343 21.113 1.00 91.06 372 PRO A CA 1
ATOM 2935 C C . PRO A 1 372 ? 4.775 -3.064 20.512 1.00 91.06 372 PRO A C 1
ATOM 2937 O O . PRO A 1 372 ? 5.095 -2.117 21.226 1.00 91.06 372 PRO A O 1
ATOM 2940 N N . THR A 1 373 ? 4.892 -3.010 19.186 1.00 90.31 373 THR A N 1
ATOM 2941 C CA . THR A 1 373 ? 5.397 -1.822 18.488 1.00 90.31 373 THR A CA 1
ATOM 2942 C C . THR A 1 373 ? 4.310 -0.753 18.342 1.00 90.31 373 THR A C 1
ATOM 2944 O O . THR A 1 373 ? 3.114 -1.039 18.419 1.00 90.31 373 THR A O 1
ATOM 2947 N N . VAL A 1 374 ? 4.716 0.486 18.039 1.00 87.75 374 VAL A N 1
ATOM 2948 C CA . VAL A 1 374 ? 3.806 1.603 17.704 1.00 87.75 374 VAL A CA 1
ATOM 2949 C C . VAL A 1 374 ? 2.779 1.188 16.640 1.00 87.75 374 VAL A C 1
ATOM 2951 O O . VAL A 1 374 ? 1.597 1.497 16.767 1.00 87.75 374 VAL A O 1
ATOM 2954 N N . GLY A 1 375 ? 3.209 0.427 15.626 1.00 85.69 375 GLY A N 1
ATOM 2955 C CA . GLY A 1 375 ? 2.335 -0.062 14.557 1.00 85.69 375 GLY A CA 1
ATOM 2956 C C . GLY A 1 375 ? 1.249 -1.033 15.037 1.00 85.69 375 GLY A C 1
ATOM 2957 O O . GLY A 1 375 ? 0.115 -0.949 14.565 1.00 85.69 375 GLY A O 1
ATOM 2958 N N . VAL A 1 376 ? 1.550 -1.910 16.003 1.00 90.31 376 VAL A N 1
ATOM 2959 C CA . VAL A 1 376 ? 0.563 -2.834 16.599 1.00 90.31 376 VAL A CA 1
ATOM 2960 C C . VAL A 1 376 ? -0.521 -2.044 17.335 1.00 90.31 376 VAL A C 1
ATOM 2962 O O . VAL A 1 376 ? -1.710 -2.248 17.089 1.00 90.31 376 VAL A O 1
ATOM 2965 N N . TRP A 1 377 ? -0.122 -1.077 18.166 1.00 92.31 377 TRP A N 1
ATOM 2966 C CA . TRP A 1 377 ? -1.063 -0.222 18.893 1.00 92.31 377 TRP A CA 1
ATOM 2967 C C . TRP A 1 377 ? -1.893 0.674 17.971 1.00 92.31 377 TRP A C 1
ATOM 2969 O O . TRP A 1 377 ? -3.099 0.796 18.168 1.00 92.31 377 TRP A O 1
ATOM 2979 N N . GLN A 1 378 ? -1.289 1.259 16.930 1.00 87.56 378 GLN A N 1
ATOM 2980 C CA . GLN A 1 378 ? -2.017 2.025 15.908 1.00 87.56 378 GLN A CA 1
ATOM 2981 C C . GLN A 1 378 ? -3.064 1.172 15.190 1.00 87.56 378 GLN A C 1
ATOM 2983 O O . GLN A 1 378 ? -4.167 1.646 14.912 1.00 87.56 378 GLN A O 1
ATOM 2988 N N . THR A 1 379 ? -2.726 -0.084 14.900 1.00 88.75 379 THR A N 1
ATOM 2989 C CA . THR A 1 379 ? -3.628 -1.036 14.248 1.00 88.75 379 THR A CA 1
ATOM 2990 C C . THR A 1 379 ? -4.819 -1.360 15.149 1.00 88.75 379 THR A C 1
ATOM 2992 O O . THR A 1 379 ? -5.964 -1.214 14.716 1.00 88.75 379 THR A O 1
ATOM 2995 N N . LEU A 1 380 ? -4.568 -1.691 16.421 1.00 92.50 380 LEU A N 1
ATOM 2996 C CA . LEU A 1 380 ? -5.622 -1.944 17.406 1.00 92.50 380 LEU A CA 1
ATOM 2997 C C . LEU A 1 380 ? -6.511 -0.707 17.618 1.00 92.50 380 LEU A C 1
ATOM 2999 O O . LEU A 1 380 ? -7.735 -0.811 17.576 1.00 92.50 380 LEU A O 1
ATOM 3003 N N . LEU A 1 381 ? -5.916 0.481 17.769 1.00 89.94 381 LEU A N 1
ATOM 3004 C CA . LEU A 1 381 ? -6.648 1.739 17.942 1.00 89.94 381 LEU A CA 1
ATOM 3005 C C . LEU A 1 381 ? -7.525 2.066 16.722 1.00 89.94 381 LEU A C 1
ATOM 3007 O O . LEU A 1 381 ? -8.661 2.523 16.865 1.00 89.94 381 LEU A O 1
ATOM 3011 N N . SER A 1 382 ? -7.025 1.796 15.512 1.00 86.06 382 SER A N 1
ATOM 3012 C CA . SER A 1 382 ? -7.804 1.957 14.284 1.00 86.06 382 SER A CA 1
ATOM 3013 C C . SER A 1 382 ? -9.004 1.008 14.244 1.00 86.06 382 SER A C 1
ATOM 3015 O O . SER A 1 382 ? -10.083 1.438 13.837 1.00 86.06 382 SER A O 1
ATOM 3017 N N . ALA A 1 383 ? -8.843 -0.246 14.675 1.00 88.62 383 ALA A N 1
ATOM 3018 C CA . ALA A 1 383 ? -9.941 -1.207 14.771 1.00 88.62 383 ALA A CA 1
ATOM 3019 C C . ALA A 1 383 ? -10.986 -0.777 15.817 1.00 88.62 383 ALA A C 1
ATOM 3021 O O . ALA A 1 383 ? -12.184 -0.775 15.534 1.00 88.62 383 ALA A O 1
ATOM 3022 N N . CYS A 1 384 ? -10.538 -0.290 16.979 1.00 89.81 384 CYS A N 1
ATOM 3023 C CA . CYS A 1 384 ? -11.417 0.242 18.021 1.00 89.81 384 CYS A CA 1
ATOM 3024 C C . CYS A 1 384 ? -12.282 1.402 17.512 1.00 89.81 384 CYS A C 1
ATOM 3026 O O . CYS A 1 384 ? -13.464 1.477 17.834 1.00 89.81 384 CYS A O 1
ATOM 3028 N N . ARG A 1 385 ? -11.728 2.279 16.661 1.00 86.19 385 ARG A N 1
ATOM 3029 C CA . ARG A 1 385 ? -12.500 3.347 16.005 1.00 86.19 385 ARG A CA 1
ATOM 3030 C C . ARG A 1 385 ? -13.612 2.799 15.116 1.00 86.19 385 ARG A C 1
ATOM 3032 O O . ARG A 1 385 ? -14.733 3.286 15.178 1.00 86.19 385 ARG A O 1
ATOM 3039 N N . VAL A 1 386 ? -13.304 1.801 14.287 1.00 84.38 386 VAL A N 1
ATOM 3040 C CA . VAL A 1 386 ? -14.271 1.206 13.347 1.00 84.38 386 VAL A CA 1
ATOM 3041 C C . VAL A 1 386 ? -15.426 0.539 14.096 1.00 84.38 386 VAL A C 1
ATOM 3043 O O . VAL A 1 386 ? -16.585 0.738 13.739 1.00 84.38 386 VAL A O 1
ATOM 3046 N N . HIS A 1 387 ? -15.119 -0.194 15.165 1.00 87.31 387 HIS A N 1
ATOM 3047 C CA . HIS A 1 387 ? -16.105 -0.943 15.948 1.00 87.31 387 HIS A CA 1
ATOM 3048 C C . HIS A 1 387 ? -16.648 -0.180 17.166 1.00 87.31 387 HIS A C 1
ATOM 3050 O O . HIS A 1 387 ? -17.464 -0.719 17.909 1.00 87.31 387 HIS A O 1
ATOM 3056 N N . LYS A 1 388 ? -16.245 1.085 17.345 1.00 87.00 388 LYS A N 1
ATOM 3057 C CA . LYS A 1 388 ? -16.668 1.980 18.436 1.00 87.00 388 LYS A CA 1
ATOM 3058 C C . LYS A 1 388 ? -16.385 1.434 19.842 1.00 87.00 388 LYS A C 1
ATOM 3060 O O . LYS A 1 388 ? -17.120 1.728 20.782 1.00 87.00 388 LYS A O 1
ATOM 3065 N N . ASP A 1 389 ? -15.304 0.676 20.001 1.00 88.94 389 ASP A N 1
ATOM 3066 C CA . ASP A 1 389 ? -14.848 0.217 21.313 1.00 88.94 389 ASP A CA 1
ATOM 3067 C C . ASP A 1 389 ? -13.981 1.287 21.985 1.00 88.94 389 ASP A C 1
ATOM 3069 O O . ASP A 1 389 ? -12.770 1.388 21.784 1.00 88.94 389 ASP A O 1
ATOM 3073 N N . VAL A 1 390 ? -14.629 2.108 22.804 1.00 89.75 390 VAL A N 1
ATOM 3074 C CA . VAL A 1 390 ? -13.985 3.205 23.538 1.00 89.75 390 VAL A CA 1
ATOM 3075 C C . VAL A 1 390 ? -13.083 2.686 24.660 1.00 89.75 390 VAL A C 1
ATOM 3077 O O . VAL A 1 390 ? -12.106 3.344 25.016 1.00 89.75 390 VAL A O 1
ATOM 3080 N N . THR A 1 391 ? -13.393 1.516 25.226 1.00 89.69 391 THR A N 1
ATOM 3081 C CA . THR A 1 391 ? -12.646 0.954 26.357 1.00 89.69 391 THR A CA 1
ATOM 3082 C C . THR A 1 391 ? -11.250 0.530 25.934 1.00 89.69 391 THR A C 1
ATOM 3084 O O . THR A 1 391 ? -10.269 1.089 26.428 1.00 89.69 391 THR A O 1
ATOM 3087 N N . THR A 1 392 ? -11.161 -0.343 24.932 1.00 90.31 392 THR A N 1
ATOM 3088 C CA . THR A 1 392 ? -9.882 -0.779 24.363 1.00 90.31 392 THR A CA 1
ATOM 3089 C C . THR A 1 392 ? -9.137 0.389 23.700 1.00 90.31 392 THR A C 1
ATOM 3091 O O . THR A 1 392 ? -7.911 0.466 23.780 1.00 90.31 392 THR A O 1
ATOM 3094 N N . ALA A 1 393 ? -9.851 1.364 23.112 1.00 91.31 393 ALA A N 1
ATOM 3095 C CA . ALA A 1 393 ? -9.223 2.560 22.541 1.00 91.31 393 ALA A CA 1
ATOM 3096 C C . ALA A 1 393 ? -8.488 3.424 23.576 1.00 91.31 393 ALA A C 1
ATOM 3098 O O . ALA A 1 393 ? -7.461 4.017 23.240 1.00 91.31 393 ALA A O 1
ATOM 3099 N N . ARG A 1 394 ? -8.993 3.516 24.814 1.00 92.12 394 ARG A N 1
ATOM 3100 C CA . ARG A 1 394 ? -8.342 4.288 25.883 1.00 92.12 394 ARG A CA 1
ATOM 3101 C C . ARG A 1 394 ? -7.010 3.651 26.272 1.00 92.12 394 ARG A C 1
ATOM 3103 O O . ARG A 1 394 ? -5.993 4.337 26.250 1.00 92.12 394 ARG A O 1
ATOM 3110 N N . GLU A 1 395 ? -7.007 2.341 26.509 1.00 90.81 395 GLU A N 1
ATOM 3111 C CA . GLU A 1 395 ? -5.799 1.568 26.830 1.00 90.81 395 GLU A CA 1
ATOM 3112 C C . GLU A 1 395 ? -4.760 1.647 25.699 1.00 90.81 395 GLU A C 1
ATOM 3114 O O . GLU A 1 395 ? -3.605 2.014 25.925 1.00 90.81 395 GLU A O 1
ATOM 3119 N N . ALA A 1 396 ? -5.186 1.386 24.458 1.00 91.50 396 ALA A N 1
ATOM 3120 C CA . ALA A 1 396 ? -4.312 1.459 23.290 1.00 91.50 396 ALA A CA 1
ATOM 3121 C C . ALA A 1 396 ? -3.782 2.882 23.051 1.00 91.50 396 ALA A C 1
ATOM 3123 O O . ALA A 1 396 ? -2.625 3.062 22.674 1.00 91.50 396 ALA A O 1
ATOM 3124 N N . GLY A 1 397 ? -4.614 3.901 23.279 1.00 91.62 397 GLY A N 1
ATOM 3125 C CA . GLY A 1 397 ? -4.244 5.307 23.156 1.00 91.62 397 GLY A CA 1
ATOM 3126 C C . GLY A 1 397 ? -3.207 5.740 24.188 1.00 91.62 397 GLY A C 1
ATOM 3127 O O . GLY A 1 397 ? -2.236 6.403 23.828 1.00 91.62 397 GLY A O 1
ATOM 3128 N N . GLU A 1 398 ? -3.373 5.351 25.452 1.00 90.50 398 GLU A N 1
ATOM 3129 C CA . GLU A 1 398 ? -2.410 5.643 26.520 1.00 90.50 398 GLU A CA 1
ATOM 3130 C C . GLU A 1 398 ? -1.053 4.985 26.252 1.00 90.50 398 GLU A C 1
ATOM 3132 O O . GLU A 1 398 ? -0.026 5.670 26.297 1.00 90.50 398 GLU A O 1
ATOM 3137 N N . ALA A 1 399 ? -1.047 3.700 25.880 1.00 90.88 399 ALA A N 1
ATOM 3138 C CA . ALA A 1 399 ? 0.172 2.993 25.493 1.00 90.88 399 ALA A CA 1
ATOM 3139 C C . ALA A 1 399 ? 0.863 3.674 24.297 1.00 90.88 399 ALA A C 1
ATOM 3141 O O . ALA A 1 399 ? 2.058 3.974 24.341 1.00 90.88 399 ALA A O 1
ATOM 3142 N N . LEU A 1 400 ? 0.098 4.007 23.252 1.00 89.25 400 LEU A N 1
ATOM 3143 C CA . LEU A 1 400 ? 0.616 4.622 22.033 1.00 89.25 400 LEU A CA 1
ATOM 3144 C C . LEU A 1 400 ? 1.191 6.025 22.269 1.00 89.25 400 LEU A C 1
ATOM 3146 O O . LEU A 1 400 ? 2.241 6.351 21.722 1.00 89.25 400 LEU A O 1
ATOM 3150 N N . LEU A 1 401 ? 0.536 6.857 23.083 1.00 88.50 401 LEU A N 1
ATOM 3151 C CA . LEU A 1 401 ? 1.031 8.197 23.421 1.00 88.50 401 LEU A CA 1
ATOM 3152 C C . LEU A 1 401 ? 2.235 8.163 24.371 1.00 88.50 401 LEU A C 1
ATOM 3154 O O . LEU A 1 401 ? 3.040 9.098 24.357 1.00 88.50 401 LEU A O 1
ATOM 3158 N N . GLY A 1 402 ? 2.366 7.107 25.179 1.00 87.62 402 GLY A N 1
ATOM 3159 C CA . GLY A 1 402 ? 3.562 6.841 25.975 1.00 87.62 402 GLY A CA 1
ATOM 3160 C C . GLY A 1 402 ? 4.777 6.486 25.113 1.00 87.62 402 GLY A C 1
ATOM 3161 O O . GLY A 1 402 ? 5.881 6.935 25.410 1.00 87.62 402 GLY A O 1
ATOM 3162 N N . MET A 1 403 ? 4.568 5.735 24.026 1.00 86.25 403 MET A N 1
ATOM 3163 C CA . MET A 1 403 ? 5.631 5.291 23.114 1.00 86.25 403 MET A CA 1
ATOM 3164 C C . MET A 1 403 ? 5.986 6.312 22.021 1.00 86.25 403 MET A C 1
ATOM 3166 O O . MET A 1 403 ? 7.160 6.562 21.767 1.00 86.25 403 MET A O 1
ATOM 3170 N N . ASP A 1 404 ? 4.978 6.882 21.356 1.00 79.94 404 ASP A N 1
ATOM 3171 C CA . ASP A 1 404 ? 5.101 7.752 20.177 1.00 79.94 404 ASP A CA 1
ATOM 3172 C C . ASP A 1 404 ? 4.254 9.023 20.355 1.00 79.94 404 ASP A C 1
ATOM 3174 O O . ASP A 1 404 ? 3.320 9.333 19.605 1.00 79.94 404 ASP A O 1
ATOM 3178 N N . GLY A 1 405 ? 4.572 9.756 21.424 1.00 80.19 405 GLY A N 1
ATOM 3179 C CA . GLY A 1 405 ? 3.891 10.992 21.809 1.00 80.19 405 GLY A CA 1
ATOM 3180 C C . GLY A 1 405 ? 4.231 12.211 20.944 1.00 80.19 405 GLY A C 1
ATOM 3181 O O . GLY A 1 405 ? 3.706 13.292 21.202 1.00 80.19 405 GLY A O 1
ATOM 3182 N N . ASP A 1 406 ? 5.093 12.070 19.938 1.00 83.00 406 ASP A N 1
ATOM 3183 C CA . ASP A 1 406 ? 5.436 13.154 19.009 1.00 83.00 406 ASP A CA 1
ATOM 3184 C C . ASP A 1 406 ? 4.737 13.009 17.654 1.00 83.00 406 ASP A C 1
ATOM 3186 O O . ASP A 1 406 ? 4.801 13.910 16.819 1.00 83.00 406 ASP A O 1
ATOM 3190 N N . ASN A 1 407 ? 4.000 11.917 17.441 1.00 79.75 407 ASN A N 1
ATOM 3191 C CA . ASN A 1 407 ? 3.262 11.684 16.213 1.00 79.75 407 ASN A CA 1
ATOM 3192 C C . ASN A 1 407 ? 1.847 12.295 16.269 1.00 79.75 407 ASN A C 1
ATOM 3194 O O . ASN A 1 407 ? 0.964 11.800 16.981 1.00 79.75 407 ASN A O 1
ATOM 3198 N N . PRO A 1 408 ? 1.566 13.342 15.466 1.00 78.81 408 PRO A N 1
ATOM 3199 C CA . PRO A 1 408 ? 0.268 14.014 15.426 1.00 78.81 408 PRO A CA 1
ATOM 3200 C C . PRO A 1 408 ? -0.907 13.087 15.084 1.00 78.81 408 PRO A C 1
ATOM 3202 O O . PRO A 1 408 ? -2.043 13.371 15.469 1.00 78.81 408 PRO A O 1
ATOM 3205 N N . ALA A 1 409 ? -0.664 12.013 14.323 1.00 79.00 409 ALA A N 1
ATOM 3206 C CA . ALA A 1 409 ? -1.713 11.111 13.856 1.00 79.00 409 ALA A CA 1
ATOM 3207 C C . ALA A 1 409 ? -2.370 10.349 15.015 1.00 79.00 409 ALA A C 1
ATOM 3209 O O . ALA A 1 409 ? -3.594 10.200 15.017 1.00 79.00 409 ALA A O 1
ATOM 3210 N N . ASN A 1 410 ? -1.582 9.964 16.024 1.00 84.12 410 ASN A N 1
ATOM 3211 C CA . ASN A 1 410 ? -2.040 9.215 17.197 1.00 84.12 410 ASN A CA 1
ATOM 3212 C C . ASN A 1 410 ? -3.048 10.045 18.010 1.00 84.12 410 ASN A C 1
ATOM 3214 O O . ASN A 1 410 ? -4.157 9.592 18.294 1.00 84.12 410 ASN A O 1
ATOM 3218 N N . TYR A 1 411 ? -2.723 11.317 18.274 1.00 87.62 411 TYR A N 1
ATOM 3219 C CA . TYR A 1 411 ? -3.626 12.261 18.944 1.00 87.62 411 TYR A CA 1
ATOM 3220 C C . TYR A 1 411 ? -4.911 12.506 18.156 1.00 87.62 411 TYR A C 1
ATOM 3222 O O . TYR A 1 411 ? -6.000 12.558 18.729 1.00 87.62 411 TYR A O 1
ATOM 3230 N N . VAL A 1 412 ? -4.797 12.690 16.837 1.00 85.81 412 VAL A N 1
ATOM 3231 C CA . VAL A 1 412 ? -5.966 12.932 15.985 1.00 85.81 412 VAL A CA 1
ATOM 3232 C C . VAL A 1 412 ? -6.896 11.723 16.014 1.00 85.81 412 VAL A C 1
ATOM 3234 O O . VAL A 1 412 ? -8.091 11.913 16.229 1.00 85.81 412 VAL A O 1
ATOM 3237 N N . MET A 1 413 ? -6.361 10.508 15.858 1.00 83.44 413 MET A N 1
ATOM 3238 C CA . MET A 1 413 ? -7.145 9.273 15.890 1.00 83.44 413 MET A CA 1
ATOM 3239 C C . MET A 1 413 ? -7.860 9.101 17.232 1.00 83.44 413 MET A C 1
ATOM 3241 O O . MET A 1 413 ? -9.082 8.975 17.242 1.00 83.44 413 MET A O 1
ATOM 3245 N N . LEU A 1 414 ? -7.131 9.201 18.347 1.00 88.75 414 LEU A N 1
ATOM 3246 C CA . LEU A 1 414 ? -7.696 9.055 19.688 1.00 88.75 414 LEU A CA 1
ATOM 3247 C C . LEU A 1 414 ? -8.769 10.116 19.981 1.00 88.75 414 LEU A C 1
ATOM 3249 O O . LEU A 1 414 ? -9.853 9.801 20.460 1.00 88.75 414 LEU A O 1
ATOM 3253 N N . SER A 1 415 ? -8.516 11.376 19.612 1.00 89.31 415 SER A N 1
ATOM 3254 C CA . SER A 1 415 ? -9.508 12.440 19.795 1.00 89.31 415 SER A CA 1
ATOM 3255 C C . SER A 1 415 ? -10.781 12.202 18.979 1.00 89.31 415 SER A C 1
ATOM 3257 O O . SER A 1 415 ? -11.870 12.522 19.447 1.00 89.31 415 SER A O 1
ATOM 3259 N N . ASN A 1 416 ? -10.669 11.656 17.765 1.00 86.06 416 ASN A N 1
ATOM 3260 C CA . ASN A 1 416 ? -11.832 11.385 16.928 1.00 86.06 416 ASN A CA 1
ATOM 3261 C C . ASN A 1 416 ? -12.684 10.261 17.530 1.00 86.06 416 ASN A C 1
ATOM 3263 O O . ASN A 1 416 ? -13.898 10.410 17.569 1.00 86.06 416 ASN A O 1
ATOM 3267 N N . ILE A 1 417 ? -12.055 9.212 18.076 1.00 88.19 417 ILE A N 1
ATOM 3268 C CA . ILE A 1 417 ? -12.759 8.130 18.784 1.00 88.19 417 ILE A CA 1
ATOM 3269 C C . ILE A 1 417 ? -13.571 8.695 19.956 1.00 88.19 417 ILE A C 1
ATOM 3271 O O . ILE A 1 417 ? -14.764 8.426 20.059 1.00 88.19 417 ILE A O 1
ATOM 3275 N N . PHE A 1 418 ? -12.965 9.541 20.797 1.00 88.75 418 PHE A N 1
ATOM 3276 C CA . PHE A 1 418 ? -13.683 10.159 21.917 1.00 88.75 418 PHE A CA 1
ATOM 3277 C C . PHE A 1 418 ? -14.814 11.091 21.466 1.00 88.75 418 PHE A C 1
ATOM 3279 O O . PHE A 1 418 ? -15.881 11.091 22.072 1.00 88.75 418 PHE A O 1
ATOM 3286 N N . ALA A 1 419 ? -14.630 11.854 20.382 1.00 87.25 419 ALA A N 1
ATOM 3287 C CA . ALA A 1 419 ? -15.703 12.689 19.837 1.00 87.25 419 ALA A CA 1
ATOM 3288 C C . ALA A 1 419 ? -16.878 11.855 19.302 1.00 87.25 419 ALA A C 1
ATOM 3290 O O . ALA A 1 419 ? -18.029 12.183 19.575 1.00 87.25 419 ALA A O 1
ATOM 3291 N N . GLU A 1 420 ? -16.596 10.775 18.568 1.00 85.50 420 GLU A N 1
ATOM 3292 C CA . GLU A 1 420 ? -17.612 9.856 18.032 1.00 85.50 420 GLU A CA 1
ATOM 3293 C C . GLU A 1 420 ? -18.373 9.121 19.148 1.00 85.50 420 GLU A C 1
ATOM 3295 O O . GLU A 1 420 ? -19.556 8.821 18.989 1.00 85.50 420 GLU A O 1
ATOM 3300 N N . ALA A 1 421 ? -17.721 8.888 20.289 1.00 86.94 421 ALA A N 1
ATOM 3301 C CA . ALA A 1 421 ? -18.322 8.327 21.497 1.00 86.94 421 ALA A CA 1
ATOM 3302 C C . ALA A 1 421 ? -19.111 9.341 22.350 1.00 86.94 421 ALA A C 1
ATOM 3304 O O . ALA A 1 421 ? -19.789 8.946 23.294 1.00 86.94 421 ALA A O 1
ATOM 3305 N N . GLY A 1 422 ? -19.024 10.642 22.049 1.00 86.06 422 GLY A N 1
ATOM 3306 C CA . GLY A 1 422 ? -19.624 11.708 22.861 1.00 86.06 422 GLY A CA 1
ATOM 3307 C C . GLY A 1 422 ? -18.819 12.100 24.110 1.00 86.06 422 GLY A C 1
ATOM 3308 O O . GLY A 1 422 ? -19.271 12.942 24.888 1.00 86.06 422 GLY A O 1
ATOM 3309 N N . GLU A 1 423 ? -17.610 11.565 24.285 1.00 89.62 423 GLU A N 1
ATOM 3310 C CA . GLU A 1 423 ? -16.693 11.846 25.398 1.00 89.62 423 GLU A CA 1
ATOM 3311 C C . GLU A 1 423 ? -15.910 13.154 25.162 1.00 89.62 423 GLU A C 1
ATOM 3313 O O . GLU A 1 423 ? -14.686 13.197 24.992 1.00 89.62 423 GLU A O 1
ATOM 3318 N N . TRP A 1 424 ? -16.632 14.278 25.129 1.00 88.50 424 TRP A N 1
ATOM 3319 C CA . TRP A 1 424 ? -16.080 15.592 24.767 1.00 88.50 424 TRP A CA 1
ATOM 3320 C C . TRP A 1 424 ? -14.950 16.074 25.685 1.00 88.50 424 TRP A C 1
ATOM 3322 O O . TRP A 1 424 ? -14.060 16.809 25.244 1.00 88.50 424 TRP A O 1
ATOM 3332 N N . ARG A 1 425 ? -14.957 15.657 26.957 1.00 91.44 425 ARG A N 1
ATOM 3333 C CA . ARG A 1 425 ? -13.915 16.018 27.926 1.00 91.44 425 ARG A CA 1
ATOM 3334 C C . ARG A 1 425 ? -12.573 15.391 27.553 1.00 91.44 425 ARG A C 1
ATOM 3336 O O . ARG A 1 425 ? -11.571 16.104 27.492 1.00 91.44 425 ARG A O 1
ATOM 3343 N N . GLU A 1 426 ? -12.558 14.091 27.276 1.00 88.38 426 GLU A N 1
ATOM 3344 C CA . GLU A 1 426 ? -11.352 13.358 26.879 1.00 88.38 426 GLU A CA 1
ATOM 3345 C C . GLU A 1 426 ? -10.871 13.813 25.495 1.00 88.38 426 GLU A C 1
ATOM 3347 O O . GLU A 1 426 ? -9.683 14.084 25.309 1.00 88.38 426 GLU A O 1
ATOM 3352 N N . HIS A 1 427 ? -11.796 14.034 24.549 1.00 88.31 427 HIS A N 1
ATOM 3353 C CA . HIS A 1 427 ? -11.483 14.634 23.248 1.00 88.31 427 HIS A CA 1
ATOM 3354 C C . HIS A 1 427 ? -10.675 15.932 23.394 1.00 88.31 427 HIS A C 1
ATOM 3356 O O . HIS A 1 427 ? -9.615 16.100 22.776 1.00 88.31 427 HIS A O 1
ATOM 3362 N N . GLN A 1 428 ? -11.172 16.854 24.222 1.00 88.00 428 GLN A N 1
ATOM 3363 C CA . GLN A 1 428 ? -10.542 18.149 24.427 1.00 88.00 428 GLN A CA 1
ATOM 3364 C C . GLN A 1 428 ? -9.177 18.006 25.114 1.00 88.00 428 GLN A C 1
ATOM 3366 O O . GLN A 1 428 ? -8.213 18.637 24.678 1.00 88.00 428 GLN A O 1
ATOM 3371 N N . GLN A 1 429 ? -9.058 17.123 26.111 1.00 91.56 429 GLN A N 1
ATOM 3372 C CA . GLN A 1 429 ? -7.790 16.833 26.790 1.00 91.56 429 GLN A CA 1
ATOM 3373 C C . GLN A 1 429 ? -6.711 16.329 25.822 1.00 91.56 429 GLN A C 1
ATOM 3375 O O . GLN A 1 429 ? -5.584 16.835 25.848 1.00 91.56 429 GLN A O 1
ATOM 3380 N N . VAL A 1 430 ? -7.052 15.394 24.930 1.00 89.56 430 VAL A N 1
ATOM 3381 C CA . VAL A 1 430 ? -6.128 14.862 23.912 1.00 89.56 430 VAL A CA 1
ATOM 3382 C C . VAL A 1 430 ? -5.704 15.962 22.934 1.00 89.56 430 VAL A C 1
ATOM 3384 O O . VAL A 1 430 ? -4.518 16.102 22.622 1.00 89.56 430 VAL A O 1
ATOM 3387 N N . ARG A 1 431 ? -6.642 16.804 22.480 1.00 87.00 431 ARG A N 1
ATOM 3388 C CA . ARG A 1 431 ? -6.340 17.932 21.581 1.00 87.00 431 ARG A CA 1
ATOM 3389 C C . ARG A 1 431 ? -5.476 19.003 22.247 1.00 87.00 431 ARG A C 1
ATOM 3391 O O . ARG A 1 431 ? -4.592 19.557 21.593 1.00 87.00 431 ARG A O 1
ATOM 3398 N N . ASP A 1 432 ? -5.692 19.282 23.528 1.00 88.00 432 ASP A N 1
ATOM 3399 C CA . ASP A 1 432 ? -4.867 20.210 24.302 1.00 88.00 432 ASP A CA 1
ATOM 3400 C C . ASP A 1 432 ? -3.475 19.647 24.590 1.00 88.00 432 ASP A C 1
ATOM 3402 O O . ASP A 1 432 ? -2.498 20.394 24.557 1.00 88.00 432 ASP A O 1
ATOM 3406 N N . ALA A 1 433 ? -3.344 18.339 24.828 1.00 88.25 433 ALA A N 1
ATOM 3407 C CA . ALA A 1 433 ? -2.043 17.678 24.936 1.00 88.25 433 ALA A CA 1
ATOM 3408 C C . ALA A 1 433 ? -1.242 17.792 23.627 1.00 88.25 433 ALA A C 1
ATOM 3410 O O . ALA A 1 433 ? -0.081 18.202 23.653 1.00 88.25 433 ALA A O 1
ATOM 3411 N N . MET A 1 434 ? -1.886 17.542 22.482 1.00 87.44 434 MET A N 1
ATOM 3412 C CA . MET A 1 434 ? -1.284 17.713 21.156 1.00 87.44 434 MET A CA 1
ATOM 3413 C C . MET A 1 434 ? -0.820 19.160 20.913 1.00 87.44 434 MET A C 1
ATOM 3415 O O . MET A 1 434 ? 0.295 19.390 20.444 1.00 87.44 434 MET A O 1
ATOM 3419 N N . ARG A 1 435 ? -1.657 20.151 21.266 1.00 84.88 435 ARG A N 1
ATOM 3420 C CA . ARG A 1 435 ? -1.326 21.583 21.141 1.00 84.88 435 ARG A CA 1
ATOM 3421 C C . ARG A 1 435 ? -0.155 21.992 22.029 1.00 84.88 435 ARG A C 1
ATOM 3423 O O . ARG A 1 435 ? 0.723 22.707 21.555 1.00 84.88 435 ARG A O 1
ATOM 3430 N N . ARG A 1 436 ? -0.123 21.530 23.284 1.00 87.81 436 ARG A N 1
ATOM 3431 C CA . ARG A 1 436 ? 0.968 21.814 24.234 1.00 87.81 436 ARG A CA 1
ATOM 3432 C C . ARG A 1 436 ? 2.324 21.312 23.737 1.00 87.81 436 ARG A C 1
ATOM 3434 O O . ARG A 1 436 ? 3.329 21.954 24.009 1.00 87.81 436 ARG A O 1
ATOM 3441 N N . ARG A 1 437 ? 2.343 20.219 22.968 1.00 85.38 437 ARG A N 1
ATOM 3442 C CA . ARG A 1 437 ? 3.551 19.681 22.320 1.00 85.38 437 ARG A CA 1
ATOM 3443 C C . ARG A 1 437 ? 3.900 20.347 20.980 1.00 85.38 437 ARG A C 1
ATOM 3445 O O . ARG A 1 437 ? 4.889 19.985 20.360 1.00 85.38 437 ARG A O 1
ATOM 3452 N N . GLY A 1 438 ? 3.103 21.306 20.500 1.00 80.75 438 GLY A N 1
ATOM 3453 C CA . GLY A 1 438 ? 3.351 21.998 19.228 1.00 80.75 438 GLY A CA 1
ATOM 3454 C C . GLY A 1 438 ? 3.098 21.152 17.972 1.00 80.75 438 GLY A C 1
ATOM 3455 O O . GLY A 1 438 ? 3.444 21.572 16.867 1.00 80.75 438 GLY A O 1
ATOM 3456 N N . LEU A 1 439 ? 2.469 19.983 18.118 1.00 80.00 439 LEU A N 1
ATOM 3457 C CA . LEU A 1 439 ? 2.268 19.017 17.040 1.00 80.00 439 LEU A CA 1
ATOM 3458 C C . LEU A 1 439 ? 1.169 19.463 16.067 1.00 80.00 439 LEU A C 1
ATOM 3460 O O . LEU A 1 439 ? 0.125 19.989 16.464 1.00 80.00 439 LEU A O 1
ATOM 3464 N N . ARG A 1 440 ? 1.376 19.220 14.766 1.00 66.81 440 ARG A N 1
ATOM 3465 C CA . ARG A 1 440 ? 0.431 19.576 13.693 1.00 66.81 440 ARG A CA 1
ATOM 3466 C C . ARG A 1 440 ? 0.197 18.398 12.754 1.00 66.81 440 ARG A C 1
ATOM 3468 O O . ARG A 1 440 ? 1.137 17.722 12.363 1.00 66.81 440 ARG A O 1
ATOM 3475 N N . LYS A 1 441 ? -1.062 18.173 12.364 1.00 59.97 441 LYS A N 1
ATOM 3476 C CA . LYS A 1 441 ? -1.444 17.121 11.409 1.00 59.97 441 LYS A CA 1
ATOM 3477 C C . LYS A 1 441 ? -0.809 17.393 10.036 1.00 59.97 441 LYS A C 1
ATOM 3479 O O . LYS A 1 441 ? -1.034 18.465 9.479 1.00 59.97 441 LYS A O 1
ATOM 3484 N N . GLN A 1 442 ? -0.089 16.417 9.484 1.00 48.06 442 GLN A N 1
ATOM 3485 C CA . GLN A 1 442 ? 0.358 16.442 8.088 1.00 48.06 442 GLN A CA 1
ATOM 3486 C C . GLN A 1 442 ? -0.790 16.028 7.146 1.00 48.06 442 GLN A C 1
ATOM 3488 O O . GLN A 1 442 ? -1.611 15.172 7.485 1.00 48.06 442 GLN A O 1
ATOM 3493 N N . GLY A 1 443 ? -0.885 16.673 5.981 1.00 45.91 443 GLY A N 1
ATOM 3494 C CA . GLY A 1 443 ? -1.859 16.330 4.939 1.00 45.91 443 GLY A CA 1
ATOM 3495 C C . GLY A 1 443 ? -1.392 15.142 4.094 1.00 45.91 443 GLY A C 1
ATOM 3496 O O . GLY A 1 443 ? -0.196 14.973 3.876 1.00 45.91 443 GLY A O 1
ATOM 3497 N N . GLY A 1 444 ? -2.329 14.319 3.618 1.00 40.50 444 GLY A N 1
ATOM 3498 C CA . GLY A 1 444 ? -2.028 13.285 2.623 1.00 40.50 444 GLY A CA 1
ATOM 3499 C C . GLY A 1 444 ? -1.826 13.888 1.236 1.00 40.50 444 GLY A C 1
ATOM 3500 O O . GLY A 1 444 ? -2.496 14.859 0.891 1.00 40.50 444 GLY A O 1
ATOM 3501 N N . CYS A 1 445 ? -0.945 13.288 0.443 1.00 41.59 445 CYS A N 1
ATOM 3502 C CA . CYS A 1 445 ? -0.683 13.669 -0.941 1.00 41.59 445 CYS A CA 1
ATOM 3503 C C . CYS A 1 445 ? -1.153 12.559 -1.886 1.00 41.59 445 CYS A C 1
ATOM 3505 O O . CYS A 1 445 ? -1.138 11.372 -1.541 1.00 41.59 445 CYS A O 1
ATOM 3507 N N . SER A 1 446 ? -1.576 12.934 -3.090 1.00 44.28 446 SER A N 1
ATOM 3508 C CA . SER A 1 446 ? -1.869 11.977 -4.156 1.00 44.28 446 SER A CA 1
ATOM 3509 C C . SER A 1 446 ? -1.457 12.540 -5.506 1.00 44.28 446 SER A C 1
ATOM 3511 O O . SER A 1 446 ? -1.576 13.743 -5.726 1.00 44.28 446 SER A O 1
ATOM 3513 N N . TRP A 1 447 ? -0.979 11.684 -6.403 1.00 44.22 447 TRP A N 1
ATOM 3514 C CA . TRP A 1 447 ? -0.656 12.054 -7.781 1.00 44.22 447 TRP A CA 1
ATOM 3515 C C . TRP A 1 447 ? -1.212 11.019 -8.757 1.00 44.22 447 TRP A C 1
ATOM 3517 O O . TRP A 1 447 ? -1.361 9.844 -8.416 1.00 44.22 447 TRP A O 1
ATOM 3527 N N . VAL A 1 448 ? -1.561 11.487 -9.954 1.00 50.62 448 VAL A N 1
ATOM 3528 C CA . VAL A 1 448 ? -2.243 10.712 -10.995 1.00 50.62 448 VAL A CA 1
ATOM 3529 C C . VAL A 1 448 ? -1.358 10.658 -12.227 1.00 50.62 448 VAL A C 1
ATOM 3531 O O . VAL A 1 448 ? -0.826 11.684 -12.650 1.00 50.62 448 VAL A O 1
ATOM 3534 N N . GLU A 1 449 ? -1.230 9.472 -12.807 1.00 50.00 449 GLU A N 1
ATOM 3535 C CA . GLU A 1 449 ? -0.554 9.271 -14.082 1.00 50.00 449 GLU A CA 1
ATOM 3536 C C . GLU A 1 449 ? -1.567 8.858 -15.154 1.00 50.00 449 GLU A C 1
ATOM 3538 O O . GLU A 1 449 ? -2.372 7.940 -14.957 1.00 50.00 449 GLU A O 1
ATOM 3543 N N . GLU A 1 450 ? -1.527 9.554 -16.292 1.00 49.50 450 GLU A N 1
ATOM 3544 C CA . GLU A 1 450 ? -2.342 9.265 -17.469 1.00 49.50 450 GLU A CA 1
ATOM 3545 C C . GLU A 1 450 ? -1.427 8.906 -18.649 1.00 49.50 450 GLU A C 1
ATOM 3547 O O . GLU A 1 450 ? -0.554 9.685 -19.028 1.00 49.50 450 GLU A O 1
ATOM 3552 N N . GLU A 1 451 ? -1.615 7.715 -19.225 1.00 52.06 451 GLU A N 1
ATOM 3553 C CA . GLU A 1 451 ? -0.887 7.273 -20.419 1.00 52.06 451 GLU A CA 1
ATOM 3554 C C . GLU A 1 451 ? -1.475 7.928 -21.683 1.00 52.06 451 GLU A C 1
ATOM 3556 O O . GLU A 1 451 ? -2.625 7.678 -22.058 1.00 52.06 451 GLU A O 1
ATOM 3561 N N . GLU A 1 452 ? -0.679 8.736 -22.389 1.00 40.78 452 GLU A N 1
ATOM 3562 C CA . GLU A 1 452 ? -1.026 9.204 -23.736 1.00 40.78 452 GLU A CA 1
ATOM 3563 C C . GLU A 1 452 ? -0.969 8.021 -24.720 1.00 40.78 452 GLU A C 1
ATOM 3565 O O . GLU A 1 452 ? 0.101 7.558 -25.106 1.00 40.78 452 GLU A O 1
ATOM 3570 N N . GLY A 1 453 ? -2.138 7.525 -25.141 1.00 45.91 453 GLY A N 1
ATOM 3571 C CA . GLY A 1 453 ? -2.268 6.617 -26.290 1.00 45.91 453 GLY A CA 1
ATOM 3572 C C . GLY A 1 453 ? -2.863 5.230 -26.019 1.00 45.91 453 GLY A C 1
ATOM 3573 O O . GLY A 1 453 ? -3.205 4.543 -26.981 1.00 45.91 453 GLY A O 1
ATOM 3574 N N . ARG A 1 454 ? -3.078 4.819 -24.759 1.00 46.84 454 ARG A N 1
ATOM 3575 C CA . ARG A 1 454 ? -3.833 3.594 -24.418 1.00 46.84 454 ARG A CA 1
ATOM 3576 C C . ARG A 1 454 ? -4.909 3.875 -23.367 1.00 46.84 454 ARG A C 1
ATOM 3578 O O . ARG A 1 454 ? -4.675 4.502 -22.343 1.00 46.84 454 ARG A O 1
ATOM 3585 N N . ARG A 1 455 ? -6.132 3.427 -23.659 1.00 51.41 455 ARG A N 1
ATOM 3586 C CA . ARG A 1 455 ? -7.377 3.832 -22.984 1.00 51.41 455 ARG A CA 1
ATOM 3587 C C . ARG A 1 455 ? -7.668 3.165 -21.633 1.00 51.41 455 ARG A C 1
ATOM 3589 O O . ARG A 1 455 ? -8.685 3.499 -21.039 1.00 51.41 455 ARG A O 1
ATOM 3596 N N . GLU A 1 456 ? -6.853 2.256 -21.107 1.00 64.44 456 GLU A N 1
ATOM 3597 C CA . GLU A 1 456 ? -7.445 1.229 -20.230 1.00 64.44 456 GLU A CA 1
ATOM 3598 C C . GLU A 1 456 ? -7.374 1.475 -18.713 1.00 64.44 456 GLU A C 1
ATOM 3600 O O . GLU A 1 456 ? -8.341 1.133 -18.034 1.00 64.44 456 GLU A O 1
ATOM 3605 N N . VAL A 1 457 ? -6.326 2.105 -18.155 1.00 63.72 457 VAL A N 1
ATOM 3606 C CA . VAL A 1 457 ? -6.187 2.213 -16.682 1.00 63.72 457 VAL A CA 1
ATOM 3607 C C . VAL A 1 457 ? -5.649 3.574 -16.218 1.00 63.72 457 VAL A C 1
ATOM 3609 O O . VAL A 1 457 ? -4.645 4.043 -16.742 1.00 63.72 457 VAL A O 1
ATOM 3612 N N . ILE A 1 458 ? -6.289 4.201 -15.222 1.00 69.19 458 ILE A N 1
ATOM 3613 C CA . ILE A 1 458 ? -5.779 5.399 -14.520 1.00 69.19 458 ILE A CA 1
ATOM 3614 C C . ILE A 1 458 ? -5.048 4.958 -13.250 1.00 69.19 458 ILE A C 1
ATOM 3616 O O . ILE A 1 458 ? -5.642 4.276 -12.415 1.00 69.19 458 ILE A O 1
ATOM 3620 N N . ARG A 1 459 ? -3.783 5.353 -13.069 1.00 69.56 459 ARG A N 1
ATOM 3621 C CA . ARG A 1 459 ? -3.006 4.996 -11.869 1.00 69.56 459 ARG A CA 1
ATOM 3622 C C . ARG A 1 459 ? -2.921 6.173 -10.907 1.00 69.56 459 ARG A C 1
ATOM 3624 O O . ARG A 1 459 ? -2.587 7.286 -11.309 1.00 69.56 459 ARG A O 1
ATOM 3631 N N . VAL A 1 460 ? -3.230 5.926 -9.637 1.00 68.94 460 VAL A N 1
ATOM 3632 C CA . VAL A 1 460 ? -3.194 6.931 -8.570 1.00 68.94 460 VAL A CA 1
ATOM 3633 C C . VAL A 1 460 ? -2.322 6.428 -7.436 1.00 68.94 460 VAL A C 1
ATOM 3635 O O . VAL A 1 460 ? -2.506 5.321 -6.941 1.00 68.94 460 VAL A O 1
ATOM 3638 N N . TYR A 1 461 ? -1.398 7.261 -6.986 1.00 64.56 461 TYR A N 1
ATOM 3639 C CA . TYR A 1 461 ? -0.527 6.948 -5.862 1.00 64.56 461 TYR A CA 1
ATOM 3640 C C . TYR A 1 461 ? -0.901 7.805 -4.670 1.00 64.56 461 TYR A C 1
ATOM 3642 O O . TYR A 1 461 ? -1.077 9.015 -4.808 1.00 64.56 461 TYR A O 1
ATOM 3650 N N . LYS A 1 462 ? -0.998 7.182 -3.497 1.00 59.12 462 LYS A N 1
ATOM 3651 C CA . LYS A 1 462 ? -1.281 7.844 -2.229 1.00 59.12 462 LYS A CA 1
ATOM 3652 C C . LYS A 1 462 ? -0.247 7.425 -1.189 1.00 59.12 462 LYS A C 1
ATOM 3654 O O . LYS A 1 462 ? 0.030 6.244 -1.013 1.00 59.12 462 LYS A O 1
ATOM 3659 N N . ASN A 1 463 ? 0.297 8.400 -0.465 1.00 53.97 463 ASN A N 1
ATOM 3660 C CA . ASN A 1 463 ? 1.266 8.155 0.612 1.00 53.97 463 ASN A CA 1
ATOM 3661 C C . ASN A 1 463 ? 0.617 7.748 1.952 1.00 53.97 463 ASN A C 1
ATOM 3663 O O . ASN A 1 463 ? 1.319 7.428 2.904 1.00 53.97 463 ASN A O 1
ATOM 3667 N N . LEU A 1 464 ? -0.714 7.773 2.038 1.00 60.03 464 LEU A N 1
ATOM 3668 C CA . LEU A 1 464 ? -1.508 7.354 3.195 1.00 60.03 464 LEU A CA 1
ATOM 3669 C C . LEU A 1 464 ? -2.493 6.259 2.780 1.00 60.03 464 LEU A C 1
ATOM 3671 O O . LEU A 1 464 ? -2.943 6.253 1.635 1.00 60.03 464 LEU A O 1
ATOM 3675 N N . ARG A 1 465 ? -2.899 5.398 3.722 1.00 65.75 465 ARG A N 1
ATOM 3676 C CA . ARG A 1 465 ? -3.964 4.400 3.509 1.00 65.75 465 ARG A CA 1
ATOM 3677 C C . ARG A 1 465 ? -5.227 5.053 2.926 1.00 65.75 465 ARG A C 1
ATOM 3679 O O . ARG A 1 465 ? -5.614 6.169 3.304 1.00 65.75 465 ARG A O 1
ATOM 3686 N N . VAL A 1 466 ? -5.869 4.382 1.974 1.00 67.56 466 VAL A N 1
ATOM 3687 C CA . VAL A 1 466 ? -7.159 4.817 1.425 1.00 67.56 466 VAL A CA 1
ATOM 3688 C C . VAL A 1 466 ? -8.212 4.709 2.534 1.00 67.56 466 VAL A C 1
ATOM 3690 O O . VAL A 1 466 ? -8.391 3.655 3.132 1.00 67.56 466 VAL A O 1
ATOM 3693 N N . CYS A 1 467 ? -8.867 5.828 2.865 1.00 70.06 467 CYS A N 1
ATOM 3694 C CA . CYS A 1 467 ? -9.987 5.845 3.809 1.00 70.06 467 CYS A CA 1
ATOM 3695 C C . CYS A 1 467 ? -11.300 5.518 3.084 1.00 70.06 467 CYS A C 1
ATOM 3697 O O . CYS A 1 467 ? -11.341 5.595 1.857 1.00 70.06 467 CYS A O 1
ATOM 3699 N N . GLY A 1 468 ? -12.367 5.227 3.839 1.00 66.38 468 GLY A N 1
ATOM 3700 C CA . GLY A 1 468 ? -13.687 4.895 3.284 1.00 66.38 468 GLY A CA 1
ATOM 3701 C C . GLY A 1 468 ? -14.195 5.924 2.269 1.00 66.38 468 GLY A C 1
ATOM 3702 O O . GLY A 1 468 ? -14.547 5.555 1.157 1.00 66.38 468 GLY A O 1
ATOM 3703 N N . ASP A 1 469 ? -14.106 7.221 2.578 1.00 69.69 469 ASP A N 1
ATOM 3704 C CA . ASP A 1 469 ? -14.547 8.277 1.651 1.00 69.69 469 ASP A CA 1
ATOM 3705 C C . ASP A 1 469 ? -13.752 8.284 0.336 1.00 69.69 469 ASP A C 1
ATOM 3707 O O . ASP A 1 469 ? -14.317 8.438 -0.745 1.00 69.69 469 ASP A O 1
ATOM 3711 N N . CYS A 1 470 ? -12.428 8.087 0.405 1.00 73.88 470 CYS A N 1
ATOM 3712 C CA . CYS A 1 470 ? -11.601 7.959 -0.796 1.00 73.88 470 CYS A CA 1
ATOM 3713 C C . CYS A 1 470 ? -11.949 6.685 -1.574 1.00 73.88 470 CYS A C 1
ATOM 3715 O O . CYS A 1 470 ? -11.935 6.700 -2.800 1.00 73.88 470 CYS A O 1
ATOM 3717 N N . HIS A 1 471 ? -12.240 5.592 -0.871 1.00 79.31 471 HIS A N 1
ATOM 3718 C CA . HIS A 1 471 ? -12.612 4.320 -1.472 1.00 79.31 471 HIS A CA 1
ATOM 3719 C C . HIS A 1 471 ? -13.924 4.445 -2.264 1.00 79.31 471 HIS A C 1
ATOM 3721 O O . HIS A 1 471 ? -13.970 4.098 -3.444 1.00 79.31 471 HIS A O 1
ATOM 3727 N N . GLU A 1 472 ? -14.955 5.041 -1.660 1.00 75.12 472 GLU A N 1
ATOM 3728 C CA . GLU A 1 472 ? -16.236 5.319 -2.321 1.00 75.12 472 GLU A CA 1
ATOM 3729 C C . GLU A 1 472 ? -16.095 6.327 -3.468 1.00 75.12 472 GLU A C 1
ATOM 3731 O O . GLU A 1 472 ? -16.684 6.139 -4.535 1.00 75.12 472 GLU A O 1
ATOM 3736 N N . PHE A 1 473 ? -15.243 7.346 -3.308 1.00 79.94 473 PHE A N 1
ATOM 3737 C CA . PHE A 1 473 ? -14.904 8.268 -4.391 1.00 79.94 473 PHE A CA 1
ATOM 3738 C C . PHE A 1 473 ? -14.332 7.532 -5.609 1.00 79.94 473 PHE A C 1
ATOM 3740 O O . PHE A 1 473 ? -14.811 7.741 -6.722 1.00 79.94 473 PHE A O 1
ATOM 3747 N N . PHE A 1 474 ? -13.345 6.649 -5.424 1.00 82.00 474 PHE A N 1
ATOM 3748 C CA . PHE A 1 474 ? -12.734 5.928 -6.544 1.00 82.00 474 PHE A CA 1
ATOM 3749 C C . PHE A 1 474 ? -13.670 4.892 -7.172 1.00 82.00 474 PHE A C 1
ATOM 3751 O O . PHE A 1 474 ? -13.638 4.713 -8.392 1.00 82.00 474 PHE A O 1
ATOM 3758 N N . LYS A 1 475 ? -14.569 4.275 -6.395 1.00 80.69 475 LYS A N 1
ATOM 3759 C CA . LYS A 1 475 ? -15.660 3.467 -6.959 1.00 80.69 475 LYS A CA 1
ATOM 3760 C C . LYS A 1 475 ? -16.549 4.306 -7.874 1.00 80.69 475 LYS A C 1
ATOM 3762 O O . LYS A 1 475 ? -16.735 3.941 -9.036 1.00 80.69 475 LYS A O 1
ATOM 3767 N N . GLY A 1 476 ? -17.063 5.435 -7.383 1.00 77.19 476 GLY A N 1
ATOM 3768 C CA . GLY A 1 476 ? -17.906 6.336 -8.171 1.00 77.19 476 GLY A CA 1
ATOM 3769 C C . GLY A 1 476 ? -17.191 6.836 -9.426 1.00 77.19 476 GLY A C 1
ATOM 3770 O O . GLY A 1 476 ? -17.725 6.745 -10.530 1.00 77.19 476 GLY A O 1
ATOM 3771 N N . LEU A 1 477 ? -15.937 7.263 -9.274 1.00 80.62 477 LEU A N 1
ATOM 3772 C CA . LEU A 1 477 ? -15.112 7.752 -10.371 1.00 80.62 477 LEU A CA 1
ATOM 3773 C C . LEU A 1 477 ? -14.870 6.676 -11.440 1.00 80.62 477 LEU A C 1
ATOM 3775 O O . LEU A 1 477 ? -14.991 6.975 -12.626 1.00 80.62 477 LEU A O 1
ATOM 3779 N N . SER A 1 478 ? -14.619 5.420 -11.049 1.00 84.25 478 SER A N 1
ATOM 3780 C CA . SER A 1 478 ? -14.458 4.318 -12.010 1.00 84.25 478 SER A CA 1
ATOM 3781 C C . SER A 1 478 ? -15.722 4.068 -12.848 1.00 84.25 478 SER A C 1
ATOM 3783 O O . SER A 1 478 ? -15.603 3.819 -14.047 1.00 84.25 478 SER A O 1
ATOM 3785 N N . ARG A 1 479 ? -16.929 4.230 -12.272 1.00 80.19 479 ARG A N 1
ATOM 3786 C CA . ARG A 1 479 ? -18.203 4.157 -13.022 1.00 80.19 479 ARG A CA 1
ATOM 3787 C C . ARG A 1 479 ? -18.374 5.326 -13.985 1.00 80.19 479 ARG A C 1
ATOM 3789 O O . ARG A 1 479 ? -18.763 5.121 -15.127 1.00 80.19 479 ARG A O 1
ATOM 3796 N N . VAL A 1 480 ? -18.089 6.548 -13.530 1.00 79.06 480 VAL A N 1
ATOM 3797 C CA . VAL A 1 480 ? -18.296 7.777 -14.320 1.00 79.06 480 VAL A CA 1
ATOM 3798 C C . VAL A 1 480 ? -17.336 7.852 -15.504 1.00 79.06 480 VAL A C 1
ATOM 3800 O O . VAL A 1 480 ? -17.716 8.282 -16.595 1.00 79.06 480 VAL A O 1
ATOM 3803 N N . VAL A 1 481 ? -16.082 7.459 -15.282 1.00 77.81 481 VAL A N 1
ATOM 3804 C CA . VAL A 1 481 ? -15.033 7.504 -16.303 1.00 77.81 481 VAL A CA 1
ATOM 3805 C C . VAL A 1 481 ? -15.101 6.277 -17.221 1.00 77.81 481 VAL A C 1
ATOM 3807 O O . VAL A 1 481 ? -14.610 6.342 -18.347 1.00 77.81 481 VAL A O 1
ATOM 3810 N N . GLY A 1 482 ? -15.713 5.173 -16.773 1.00 73.56 482 GLY A N 1
ATOM 3811 C CA . GLY A 1 482 ? -15.768 3.915 -17.526 1.00 73.56 482 GLY A CA 1
ATOM 3812 C C . GLY A 1 482 ? -14.378 3.324 -17.784 1.00 73.56 482 GLY A C 1
ATOM 3813 O O . GLY A 1 482 ? -14.152 2.674 -18.801 1.00 73.56 482 GLY A O 1
ATOM 3814 N N . ARG A 1 483 ? -13.415 3.619 -16.901 1.00 76.62 483 ARG A N 1
ATOM 3815 C CA . ARG A 1 483 ? -12.026 3.140 -16.963 1.00 76.62 483 ARG A CA 1
ATOM 3816 C C . ARG A 1 483 ? -11.688 2.459 -15.649 1.00 76.62 483 ARG A C 1
ATOM 3818 O O . ARG A 1 483 ? -12.121 2.908 -14.586 1.00 76.62 483 ARG A O 1
ATOM 3825 N N . ALA A 1 484 ? -10.865 1.419 -15.718 1.00 75.19 484 ALA A N 1
ATOM 3826 C CA . ALA A 1 484 ? -10.295 0.847 -14.512 1.00 75.19 484 ALA A CA 1
ATOM 3827 C C . ALA A 1 484 ? -9.337 1.865 -13.871 1.00 75.19 484 ALA A C 1
ATOM 3829 O O . ALA A 1 484 ? -8.609 2.584 -14.557 1.00 75.19 484 ALA A O 1
ATOM 3830 N N . MET A 1 485 ? -9.330 1.939 -12.547 1.00 78.62 485 MET A N 1
ATOM 3831 C CA . MET A 1 485 ? -8.408 2.772 -11.788 1.00 78.62 485 MET A CA 1
ATOM 3832 C C . MET A 1 485 ? -7.612 1.893 -10.840 1.00 78.62 485 MET A C 1
ATOM 3834 O O . MET A 1 485 ? -8.195 1.121 -10.090 1.00 78.62 485 MET A O 1
ATOM 3838 N N . VAL A 1 486 ? -6.292 2.014 -10.843 1.00 75.19 486 VAL A N 1
ATOM 3839 C CA . VAL A 1 486 ? -5.433 1.336 -9.869 1.00 75.19 486 VAL A CA 1
ATOM 3840 C C . VAL A 1 486 ? -4.914 2.385 -8.904 1.00 75.19 486 VAL A C 1
ATOM 3842 O O . VAL A 1 486 ? -4.109 3.236 -9.271 1.00 75.19 486 VAL A O 1
ATOM 3845 N N . VAL A 1 487 ? -5.394 2.337 -7.667 1.00 75.50 487 VAL A N 1
ATOM 3846 C CA . VAL A 1 487 ? -4.963 3.219 -6.587 1.00 75.50 487 VAL A CA 1
ATOM 3847 C C . VAL A 1 487 ? -4.034 2.438 -5.672 1.00 75.50 487 VAL A C 1
ATOM 3849 O O . VAL A 1 487 ? -4.444 1.467 -5.038 1.00 75.50 487 VAL A O 1
ATOM 3852 N N . ARG A 1 488 ? -2.778 2.864 -5.588 1.00 74.56 488 ARG A N 1
ATOM 3853 C CA . ARG A 1 488 ? -1.814 2.357 -4.612 1.00 74.56 488 ARG A CA 1
ATOM 3854 C C . ARG A 1 488 ? -1.859 3.227 -3.368 1.00 74.56 488 ARG A C 1
ATOM 3856 O O . ARG A 1 488 ? -1.723 4.446 -3.470 1.00 74.56 488 ARG A O 1
ATOM 3863 N N . ASP A 1 489 ? -1.989 2.601 -2.209 1.00 69.94 489 ASP A N 1
ATOM 3864 C CA . ASP A 1 489 ? -1.814 3.263 -0.922 1.00 69.94 489 ASP A CA 1
ATOM 3865 C C . ASP A 1 489 ? -0.583 2.731 -0.172 1.00 69.94 489 ASP A C 1
ATOM 3867 O O . ASP A 1 489 ? 0.226 1.986 -0.732 1.00 69.94 489 ASP A O 1
ATOM 3871 N N . ALA A 1 490 ? -0.401 3.156 1.081 1.00 61.00 490 ALA A N 1
ATOM 3872 C CA . ALA A 1 490 ? 0.735 2.737 1.902 1.00 61.00 490 ALA A CA 1
ATOM 3873 C C . ALA A 1 490 ? 0.791 1.214 2.160 1.00 61.00 490 ALA A C 1
ATOM 3875 O O . ALA A 1 490 ? 1.869 0.693 2.440 1.00 61.00 490 ALA A O 1
ATOM 3876 N N . ASN A 1 491 ? -0.336 0.503 2.041 1.00 65.19 491 ASN A N 1
ATOM 3877 C CA . ASN A 1 491 ? -0.482 -0.893 2.452 1.00 65.19 491 ASN A CA 1
ATOM 3878 C C . ASN A 1 491 ? -0.806 -1.842 1.285 1.00 65.19 491 ASN A C 1
ATOM 3880 O O . ASN A 1 491 ? -0.303 -2.966 1.260 1.00 65.19 491 ASN A O 1
ATOM 3884 N N . ARG A 1 492 ? -1.647 -1.428 0.328 1.00 71.62 492 ARG A N 1
ATOM 3885 C CA . ARG A 1 492 ? -2.170 -2.305 -0.732 1.00 71.62 492 ARG A CA 1
ATOM 3886 C C . ARG A 1 492 ? -2.488 -1.571 -2.034 1.00 71.62 492 ARG A C 1
ATOM 3888 O O . ARG A 1 492 ? -2.459 -0.341 -2.123 1.00 71.62 492 ARG A O 1
ATOM 3895 N N . PHE A 1 493 ? -2.829 -2.360 -3.047 1.00 76.75 493 PHE A N 1
ATOM 3896 C CA . PHE A 1 493 ? -3.419 -1.881 -4.288 1.00 76.75 493 PHE A CA 1
ATOM 3897 C C . PHE A 1 493 ? -4.933 -2.067 -4.259 1.00 76.75 493 PHE A C 1
ATOM 3899 O O . PHE A 1 493 ? -5.458 -3.073 -3.774 1.00 76.75 493 PHE A O 1
ATOM 3906 N N . HIS A 1 494 ? -5.624 -1.080 -4.812 1.00 77.50 494 HIS A N 1
ATOM 3907 C CA . HIS A 1 494 ? -7.061 -1.078 -5.018 1.00 77.50 494 HIS A CA 1
ATOM 3908 C C . HIS A 1 494 ? -7.314 -0.913 -6.508 1.00 77.50 494 HIS A C 1
ATOM 3910 O O . HIS A 1 494 ? -6.986 0.125 -7.083 1.00 77.50 494 HIS A O 1
ATOM 3916 N N . ARG A 1 495 ? -7.876 -1.933 -7.150 1.00 81.69 495 ARG A N 1
ATOM 3917 C CA . ARG A 1 495 ? -8.336 -1.830 -8.533 1.00 81.69 495 ARG A CA 1
ATOM 3918 C C . ARG A 1 495 ? -9.828 -1.544 -8.518 1.00 81.69 495 ARG A C 1
ATOM 3920 O O . ARG A 1 495 ? -10.616 -2.424 -8.189 1.00 81.69 495 ARG A O 1
ATOM 3927 N N . PHE A 1 496 ? -10.196 -0.323 -8.875 1.00 83.12 496 PHE A N 1
ATOM 3928 C CA . PHE A 1 496 ? -11.577 0.106 -9.030 1.00 83.12 496 PHE A CA 1
ATOM 3929 C C . PHE A 1 496 ? -12.013 -0.074 -10.475 1.00 83.12 496 PHE A C 1
ATOM 3931 O O . PHE A 1 496 ? -11.376 0.448 -11.388 1.00 83.12 496 PHE A O 1
ATOM 3938 N N . GLN A 1 497 ? -13.090 -0.813 -10.695 1.00 83.56 497 GLN A N 1
ATOM 3939 C CA . GLN A 1 497 ? -13.640 -1.054 -12.021 1.00 83.56 497 GLN A CA 1
ATOM 3940 C C . GLN A 1 497 ? -15.154 -1.199 -11.899 1.00 83.56 497 GLN A C 1
ATOM 3942 O O . GLN A 1 497 ? -15.633 -1.934 -11.037 1.00 83.56 497 GLN A O 1
ATOM 3947 N N . ASP A 1 498 ? -15.901 -0.439 -12.703 1.00 83.56 498 ASP A N 1
ATOM 3948 C CA . ASP A 1 498 ? -17.373 -0.427 -12.710 1.00 83.56 498 ASP A CA 1
ATOM 3949 C C . ASP A 1 498 ? -18.001 -0.199 -11.312 1.00 83.56 498 ASP A C 1
ATOM 3951 O O . ASP A 1 498 ? -19.122 -0.600 -10.990 1.00 83.56 498 ASP A O 1
ATOM 3955 N N . GLY A 1 499 ? -17.268 0.518 -10.454 1.00 83.06 499 GLY A N 1
ATOM 3956 C CA . GLY A 1 499 ? -17.619 0.829 -9.068 1.00 83.06 499 GLY A CA 1
ATOM 3957 C C . GLY A 1 499 ? -17.610 -0.350 -8.111 1.00 83.06 499 GLY A C 1
ATOM 3958 O O . GLY A 1 499 ? -18.228 -0.268 -7.052 1.00 83.06 499 GLY A O 1
ATOM 3959 N N . ALA A 1 500 ? -16.906 -1.417 -8.467 1.00 83.44 500 ALA A N 1
ATOM 3960 C CA . ALA A 1 500 ? -16.393 -2.400 -7.531 1.00 83.44 500 ALA A CA 1
ATOM 3961 C C . ALA A 1 500 ? -14.904 -2.130 -7.271 1.00 83.44 500 ALA A C 1
ATOM 3963 O O . ALA A 1 500 ? -14.225 -1.521 -8.098 1.00 83.44 500 ALA A O 1
ATOM 3964 N N . CYS A 1 501 ? -14.397 -2.591 -6.129 1.00 84.19 501 CYS A N 1
ATOM 3965 C CA . CYS A 1 501 ? -12.969 -2.596 -5.823 1.00 84.19 501 CYS A CA 1
ATOM 3966 C C . CYS A 1 501 ? -12.468 -4.037 -5.677 1.00 84.19 501 CYS A C 1
ATOM 3968 O O . CYS A 1 501 ? -13.181 -4.883 -5.133 1.00 84.19 501 CYS A O 1
ATOM 3970 N N . SER A 1 502 ? -11.227 -4.309 -6.090 1.00 78.38 502 SER A N 1
ATOM 3971 C CA . SER A 1 502 ? -10.569 -5.611 -5.901 1.00 78.38 502 SER A CA 1
ATOM 3972 C C . SER A 1 502 ? -10.491 -6.060 -4.439 1.00 78.38 502 SER A C 1
ATOM 3974 O O . SER A 1 502 ? -10.385 -7.254 -4.180 1.00 78.38 502 SER A O 1
ATOM 3976 N N . CYS A 1 503 ? -10.593 -5.143 -3.473 1.00 72.81 503 CYS A N 1
ATOM 3977 C CA . CYS A 1 503 ? -10.614 -5.484 -2.051 1.00 72.81 503 CYS A CA 1
ATOM 3978 C C . CYS A 1 503 ? -11.965 -6.020 -1.545 1.00 72.81 503 CYS A C 1
ATOM 3980 O O . CYS A 1 503 ? -12.045 -6.383 -0.377 1.00 72.81 503 CYS A O 1
ATOM 3982 N N . LYS A 1 504 ? -13.021 -6.055 -2.378 1.00 73.44 504 LYS A N 1
ATOM 3983 C CA . LYS A 1 504 ? -14.384 -6.492 -1.997 1.00 73.44 504 LYS A CA 1
ATOM 3984 C C . LYS A 1 504 ? -14.918 -5.813 -0.732 1.00 73.44 504 LYS A C 1
ATOM 3986 O O . LYS A 1 504 ? -15.571 -6.444 0.089 1.00 73.44 504 LYS A O 1
ATOM 3991 N N . ASP A 1 505 ? -14.610 -4.536 -0.567 1.00 70.62 505 ASP A N 1
ATOM 3992 C CA . ASP A 1 505 ? -15.012 -3.744 0.596 1.00 70.62 505 ASP A CA 1
ATOM 3993 C C . ASP A 1 505 ? -14.370 -4.150 1.930 1.00 70.62 505 ASP A C 1
ATOM 3995 O O . ASP A 1 505 ? -14.701 -3.628 2.991 1.00 70.62 505 ASP A O 1
ATOM 3999 N N . TYR A 1 506 ? -13.352 -5.003 1.852 1.00 62.97 506 TYR A N 1
ATOM 4000 C CA . TYR A 1 506 ? -12.477 -5.375 2.951 1.00 62.97 506 TYR A CA 1
ATOM 4001 C C . TYR A 1 506 ? -11.217 -4.476 2.938 1.00 62.97 506 TYR A C 1
ATOM 4003 O O . TYR A 1 506 ? -10.110 -4.935 2.640 1.00 62.97 506 TYR A O 1
ATOM 4011 N N . TRP A 1 507 ? -11.376 -3.156 3.158 1.00 58.75 507 TRP A N 1
ATOM 4012 C CA . TRP A 1 507 ? -10.305 -2.140 2.990 1.00 58.75 507 TRP A CA 1
ATOM 4013 C C . TRP A 1 507 ? -9.521 -1.784 4.250 1.00 58.75 507 TRP A C 1
ATOM 4015 O O . TRP A 1 507 ? -10.069 -1.648 5.361 1.00 58.75 507 TRP A O 1
#

Mean predicted aligned error: 16.41 Å

Organism: Aegilops tauschii (NCBI:txid37682)

InterPro domains:
  IPR000719 Protein kinase domain [PF00069] (1-130)
  IPR000719 Protein kinase domain [PS50011] (1-183)
  IPR000719 Protein kinase domain [SM00220] (1-174)
  IPR002885 Pentatricopeptide repeat [PF01535] (173-201)
  IPR002885 Pentatricopeptide repeat [PF13041] (269-317)
  IPR002885 Pentatricopeptide repeat [PS51375] (169-203)
  IPR002885 Pentatricopeptide repeat [PS51375] (270-304)
  IPR002885 Pentatricopeptide repeat [TIGR00756] (173-204)
  IPR002885 Pentatricopeptide repeat [TIGR00756] (272-306)
  IPR008271 Serine/threonine-protein kinase, active site [PS00108] (44-56)
  IPR011009 Protein kinase-like domain superfamily [SSF56112] (1-175)
  IPR011990 Tetratricopeptide-like helical domain superfamily [G3DSA:1.25.40.10] (156-221)
  IPR011990 Tetratricopeptide-like helical domain superfamily [G3DSA:1.25.40.10] (222-335)
  IPR011990 Tetratricopeptide-like helical domain superfamily [G3DSA:1.25.40.10] (336-475)
  IPR032867 DYW domain [PF14432] (455-507)
  IPR046848 E motif [PF20431] (387-449)
  IPR046960 Pentatricopeptide repeat-containing protein At4g14850-like, plant [PTHR47926] (158-452)

Secondary structure (DSSP, 8-state):
----TT-BHHHHHHHTTT---HHHHHHHHHHHHHHHHHHHHTTEE-S---GGGEEESSSSTTPPEEE--GGG-EE--TT--B----S-TTT--HHHHTT--B-TTHHHHHHHHHHHHHHHSS-S--STTGGGSS------------S---S---HHHHHHHHHT-SS--HHHHHHHHHHHHHTT-HHHHHHHHHHHHHTTPPPPHHHHHHHHHHHHTTT-HHHHHHHHHHHHHSGGGGSHHHHHHHHHHHHHTT-HHHHHHHHHH-SS--HHHHHHHHHHHHHTT-HHHHHHHHHHHHHTT----HHHHHHHHHHHHHHT-HHHHHHHHHHHHH-TT----HHHHHHHHHHHHHHT-HHHHHHHHHT-SSPPPHHHHHHHHHHHHHHT-HHHHHHHHHHHHHH-TT-HHHHHHHHHHHHHTT-HHHHHHHHHHHHHTT--PPPP-EEEE--TT--SEEEEEESSPPPHHHHHHHHHHHHHHTSEEEEE-SS-EEEEETTEETTTT--

pLDDT: mean 77.4, std 17.17, range [22.09, 97.69]